Protein AF-A0A8F4FUB7-F1 (afdb_monomer_lite)

Sequence (531 aa):
MSPPYDESSAGKDRWSDEPEPALPDTPMWLSHHWPHTYDRCAVVGGLHVCRRCLVLYPLALVSGIAIGIGSWWPHRIDAWVLWLFPLPGVIEFVLDNLGRIAYSPVRQMVLSGAGAIAAGLGYVRYLDHTTDHLVWSVVAAYTAACLVGALYGGAPAEGAHVKPLKRQLEPFLPGPGNPKVTDGELAVFIVCVLVTTIGLAGDISRHLQNPGSLNNDFISGWHLVLYGGVLSVGLFIGFGAVRRGPGYVGSVSTGTIGFGLLSFGGVCDATWHHVFGTEAAVEALVSPPHLVVFTGLAFLLTAPVVVLWKREARRLGVVASIAAMVSVVSTVLVTSLFTGYLSPLSGGLSLQAGYIEPLVGESVQDYDTVRGLGIAVWTAAVLATAVVVLLVRFRLVPGVLLAGFVLLGLPPLFVSGSGGIGDTSSIDVFNPLTVGFVAAGLAAEVCMALLGRPTLGRIGASLTGAAVGAAMWAATFATLGHDDRLQWGEALWGGAITISALVGAAIAALIALPVSTGSAITSGTPGPHPA

Foldseek 3Di:
DDDDDDPPPPDDDDDPVPPDPPQPFAQCVAAVDDPVVLVQFDQDPSHTHGLLCVQQPVLLQVLLVVCLVDPPDDCVCLLVLLQPLLVQLLVVLLCVLLVNDDDDSVSNNVSSNSVNNNSSSLVNVCVVPVVPPSSVVSVVVSVVSNVVSNVNSPPDDPPPPPPPPCVSCVQQAADPPFDAQDLVLLLQLLVLLVLLLQLVLFVLLCLLPPVPPPPPPCCHDSNVSNVSSLVSLVVSQVVCCVVPNNSSNNLLVLLNQLSVLLVVLSVVQVVCCVPPNDDGDLCCLPPPSSVSNLSSSLSNLLSLVVSVVPDAQEADDQSSLLSLLRSLLSNLLSVCSSVVQLAPNDDDDDPDPPDDDDDWDPDRVRVVLVSVLSNLQVNLLSLLLSLLLDQLRYQHDQPSLLVSLLVSLCSVQSSVVNDDPPDVPGSPCLQLQSQLSNQLSVLSRVLCVPQRVVGHALQSSLQNSLSSSLSSLVSSQVSCVVVVNRPDDPCRSVVSSRSSSNSRSVSSNVSNPDDPDCVNVVPPDDDDDDD

pLDDT: mean 78.31, std 17.36, range [33.97, 97.69]

Secondary structure (DSSP, 8-state):
-PPPP-TTSSS--S-------------HHHH-S-GGGGGGEEEETTEEEEHHHHHHHHHHHHHHHHHHT-TTS-GGGHHHHHHHTTHHHHHHHHHHHTTSS---HHHHHHHHHHHHHHHHHHHHHHHH-TT-HHHHHHHHHHHHHHHHHHHHH----TT-----HHHHHGGGS--TTSPPPPHHHHHHHHHHHHHHHHHHHHHHHHHHH-GGG-TT-TTSTHHHHHHHHHHHHHHHHHHHHHHH-TTHHHHTHHHHHHHHHHHHHHHHHHHHHHHH----THHHHH-HHHHHHHHHHHHHHHHHHHHHHTS-S-B--HHHHHHHHHHHHHHHHHHHHHTGGGSTT-------TT---SSS-SSHHHHHHHHHHHHHHHHHHHHHHHHHHHHHH-BPPTTHHHHHHHHHTSHHHHHTSTT-TT-TT---TT-HHHHHHHHHHHHHHHHHHHH-SSS--HHHHHHHHHHHHHHHHHHHHHHHHHTT---S-HHHHHHHHHHHHHHHHHHHHHHTS----TTTTTTS--PPPP-

Radius of gyration: 30.93 Å; chains: 1; bounding box: 90×65×102 Å

Structure (mmCIF, N/CA/C/O backbone):
data_AF-A0A8F4FUB7-F1
#
_entry.id   AF-A0A8F4FUB7-F1
#
loop_
_atom_site.group_PDB
_atom_site.id
_atom_site.type_symbol
_atom_site.label_atom_id
_atom_site.label_alt_id
_atom_site.label_comp_id
_atom_site.label_asym_id
_atom_site.label_entity_id
_atom_site.label_seq_id
_atom_site.pdbx_PDB_ins_code
_atom_site.Cartn_x
_atom_site.Cartn_y
_atom_site.Cartn_z
_atom_site.occupancy
_atom_site.B_iso_or_equiv
_atom_site.auth_seq_id
_atom_site.auth_comp_id
_atom_site.auth_asym_id
_atom_site.auth_atom_id
_atom_site.pdbx_PDB_model_num
ATOM 1 N N . MET A 1 1 ? -56.655 22.430 73.441 1.00 41.44 1 MET A N 1
ATOM 2 C CA . MET A 1 1 ? -55.237 22.069 73.635 1.00 41.44 1 MET A CA 1
ATOM 3 C C . MET A 1 1 ? -54.772 21.386 72.366 1.00 41.44 1 MET A C 1
ATOM 5 O O . MET A 1 1 ? -55.084 20.224 72.158 1.00 41.44 1 MET A O 1
ATOM 9 N N . SER A 1 2 ? -54.133 22.154 71.492 1.00 36.72 2 SER A N 1
ATOM 10 C CA . SER A 1 2 ? -53.437 21.650 70.307 1.00 36.72 2 SER A CA 1
ATOM 11 C C . SER A 1 2 ? -51.971 21.436 70.697 1.00 36.72 2 SER A C 1
ATOM 13 O O . SER A 1 2 ? -51.440 22.301 71.400 1.00 36.72 2 SER A O 1
ATOM 15 N N . PRO A 1 3 ? -51.304 20.341 70.299 1.00 44.38 3 PRO A N 1
ATOM 16 C CA . PRO A 1 3 ? -49.857 20.254 70.425 1.00 44.38 3 PRO A CA 1
ATOM 17 C C . PRO A 1 3 ? -49.175 21.118 69.345 1.00 44.38 3 PRO A C 1
ATOM 19 O O . PRO A 1 3 ? -49.793 21.393 68.311 1.00 44.38 3 PRO A O 1
ATOM 22 N N . PRO A 1 4 ? -47.937 21.587 69.584 1.00 40.41 4 PRO A N 1
ATOM 23 C CA . PRO A 1 4 ? -47.270 22.544 68.716 1.00 40.41 4 PRO A CA 1
ATOM 24 C C . PRO A 1 4 ? -46.752 21.889 67.432 1.00 40.41 4 PRO A C 1
ATOM 26 O O . PRO A 1 4 ? -46.344 20.730 67.420 1.00 40.41 4 PRO A O 1
ATOM 29 N N . TYR A 1 5 ? -46.780 22.677 66.360 1.00 37.97 5 TYR A N 1
ATOM 30 C CA . TYR A 1 5 ? -46.153 22.404 65.072 1.00 37.97 5 TYR A CA 1
ATOM 31 C C . TYR A 1 5 ? -44.626 22.416 65.264 1.00 37.97 5 TYR A C 1
ATOM 33 O O . TYR A 1 5 ? -44.077 23.428 65.696 1.00 37.97 5 TYR A O 1
ATOM 41 N N . ASP A 1 6 ? -43.955 21.298 64.994 1.00 35.81 6 ASP A N 1
ATOM 42 C CA . ASP A 1 6 ? -42.493 21.205 65.000 1.00 35.81 6 ASP A CA 1
ATOM 43 C C . ASP A 1 6 ? -41.961 21.555 63.598 1.00 35.81 6 ASP A C 1
ATOM 45 O O . ASP A 1 6 ? -42.126 20.797 62.640 1.00 35.81 6 ASP A O 1
ATOM 49 N N . GLU A 1 7 ? -41.354 22.736 63.474 1.00 40.03 7 GLU A N 1
ATOM 50 C CA . GLU A 1 7 ? -40.728 23.271 62.255 1.00 40.03 7 GLU A CA 1
ATOM 51 C C . GLU A 1 7 ? -39.337 22.668 61.950 1.00 40.03 7 GLU A C 1
ATOM 53 O O . GLU A 1 7 ? -38.575 23.236 61.171 1.00 40.03 7 GLU A O 1
ATOM 58 N N . SER A 1 8 ? -38.967 21.509 62.506 1.00 35.78 8 SER A N 1
ATOM 59 C CA . SER A 1 8 ? -37.625 20.931 62.302 1.00 35.78 8 SER A CA 1
ATOM 60 C C . SER A 1 8 ? -37.486 19.874 61.190 1.00 35.78 8 SER A C 1
ATOM 62 O O . SER A 1 8 ? -36.391 19.347 60.997 1.00 35.78 8 SER A O 1
ATOM 64 N N . SER A 1 9 ? -38.528 19.584 60.397 1.00 36.38 9 SER A N 1
ATOM 65 C CA . SER A 1 9 ? -38.451 18.579 59.308 1.00 36.38 9 SER A CA 1
ATOM 66 C C . SER A 1 9 ? -38.405 19.145 57.879 1.00 36.38 9 SER A C 1
ATOM 68 O O . SER A 1 9 ? -38.322 18.389 56.910 1.00 36.38 9 SER A O 1
ATOM 70 N N . ALA A 1 10 ? -38.383 20.469 57.711 1.00 43.06 10 ALA A N 1
ATOM 71 C CA . ALA A 1 10 ? -38.242 21.099 56.401 1.00 43.06 10 ALA A CA 1
ATOM 72 C C . ALA A 1 10 ? -36.765 21.368 56.072 1.00 43.06 10 ALA A C 1
ATOM 74 O O . ALA A 1 10 ? -36.248 22.455 56.313 1.00 43.06 10 ALA A O 1
ATOM 75 N N . GLY A 1 11 ? -36.086 20.384 55.481 1.00 40.53 11 GLY A N 1
ATOM 76 C CA . GLY A 1 11 ? -34.820 20.629 54.785 1.00 40.53 11 GLY A CA 1
ATOM 77 C C . GLY A 1 11 ? -33.700 19.670 55.146 1.00 40.53 11 GLY A C 1
ATOM 78 O O . GLY A 1 11 ? -32.769 20.047 55.846 1.00 40.53 11 GLY A O 1
ATOM 79 N N . LYS A 1 12 ? -33.774 18.449 54.619 1.00 38.12 12 LYS A N 1
ATOM 80 C CA . LYS A 1 12 ? -32.643 17.545 54.356 1.00 38.12 12 LYS A CA 1
ATOM 81 C C . LYS A 1 12 ? -33.232 16.322 53.666 1.00 38.12 12 LYS A C 1
ATOM 83 O O . LYS A 1 12 ? -33.639 15.418 54.361 1.00 38.12 12 LYS A O 1
ATOM 88 N N . ASP A 1 13 ? -33.401 16.389 52.345 1.00 38.53 13 ASP A N 1
ATOM 89 C CA . ASP A 1 13 ? -33.600 15.223 51.455 1.00 38.53 13 ASP A CA 1
ATOM 90 C C . ASP A 1 13 ? -33.615 15.675 49.983 1.00 38.53 13 ASP A C 1
ATOM 92 O O . ASP A 1 13 ? -34.531 15.405 49.206 1.00 38.53 13 ASP A O 1
ATOM 96 N N . ARG A 1 14 ? -32.603 16.451 49.573 1.00 38.59 14 ARG A N 1
ATOM 97 C CA . ARG A 1 14 ? -32.417 16.769 48.148 1.00 38.59 14 ARG A CA 1
ATOM 98 C C . ARG A 1 14 ? -30.951 16.926 47.746 1.00 38.59 14 ARG A C 1
ATOM 100 O O . ARG A 1 14 ? -30.620 17.827 46.993 1.00 38.59 14 ARG A O 1
ATOM 107 N N . TRP A 1 15 ? -30.099 16.053 48.273 1.00 40.94 15 TRP A N 1
ATOM 108 C CA . TRP A 1 15 ? -28.757 15.776 47.755 1.00 40.94 15 TRP A CA 1
ATOM 109 C C . TRP A 1 15 ? -28.466 14.306 48.045 1.00 40.94 15 TRP A C 1
ATOM 111 O O . TRP A 1 15 ? -27.818 13.959 49.026 1.00 40.94 15 TRP A O 1
ATOM 121 N N . SER A 1 16 ? -29.046 13.420 47.237 1.00 39.41 16 SER A N 1
ATOM 122 C CA . SER A 1 16 ? -28.481 12.088 47.080 1.00 39.41 16 SER A CA 1
ATOM 123 C C . SER A 1 16 ? -27.130 12.275 46.391 1.00 39.41 16 SER A C 1
ATOM 125 O O . SER A 1 16 ? -27.096 12.556 45.195 1.00 39.41 16 SER A O 1
ATOM 127 N N . ASP A 1 17 ? -26.038 12.128 47.142 1.00 44.66 17 ASP A N 1
ATOM 128 C CA . ASP A 1 17 ? -24.656 11.989 46.649 1.00 44.66 17 ASP A CA 1
ATOM 129 C C . ASP A 1 17 ? -24.451 10.671 45.866 1.00 44.66 17 ASP A C 1
ATOM 131 O O . ASP A 1 17 ? -23.375 10.071 45.875 1.00 44.66 17 ASP A O 1
ATOM 135 N N . GLU A 1 18 ? -25.486 10.181 45.182 1.00 42.94 18 GLU A N 1
ATOM 136 C CA . GLU A 1 18 ? -25.289 9.170 44.159 1.00 42.94 18 GLU A CA 1
ATOM 137 C C . GLU A 1 18 ? -24.732 9.895 42.932 1.00 42.94 18 GLU A C 1
ATOM 139 O O . GLU A 1 18 ? -25.394 10.803 42.418 1.00 42.94 18 GLU A O 1
ATOM 144 N N . PRO A 1 19 ? -23.515 9.559 42.462 1.00 43.56 19 PRO A N 1
ATOM 145 C CA . PRO A 1 19 ? -23.038 10.098 41.204 1.00 43.56 19 PRO A CA 1
ATOM 146 C C . PRO A 1 19 ? -24.080 9.753 40.144 1.00 43.56 19 PRO A C 1
ATOM 148 O O . PRO A 1 19 ? -24.401 8.574 39.967 1.00 43.56 19 PRO A O 1
ATOM 151 N N . GLU A 1 20 ? -24.614 10.778 39.466 1.00 46.66 20 GLU A N 1
ATOM 152 C CA . GLU A 1 20 ? -25.422 10.573 38.266 1.00 46.66 20 GLU A CA 1
ATOM 153 C C . GLU A 1 20 ? -24.717 9.504 37.422 1.00 46.66 20 GLU A C 1
ATOM 155 O O . GLU A 1 20 ? -23.500 9.614 37.210 1.00 46.66 20 GLU A O 1
ATOM 160 N N . PRO A 1 21 ? -25.425 8.439 37.003 1.00 43.12 21 PRO A N 1
ATOM 161 C CA . PRO A 1 21 ? -24.804 7.365 36.250 1.00 43.12 21 PRO A CA 1
ATOM 162 C C . PRO A 1 21 ? -24.077 7.997 35.073 1.00 43.12 21 PRO A C 1
ATOM 164 O O . PRO A 1 21 ? -24.699 8.710 34.285 1.00 43.12 21 PRO A O 1
ATOM 167 N N . ALA A 1 22 ? -22.757 7.791 35.014 1.00 46.06 22 ALA A N 1
ATOM 168 C CA . ALA A 1 22 ? -21.899 8.408 34.016 1.00 46.06 22 ALA A CA 1
ATOM 169 C C . ALA A 1 22 ? -22.529 8.189 32.639 1.00 46.06 22 ALA A C 1
ATOM 171 O O . ALA A 1 22 ? -22.586 7.055 32.153 1.00 46.06 22 ALA A O 1
ATOM 172 N N . LEU A 1 23 ? -23.064 9.267 32.056 1.00 52.03 23 LEU A N 1
ATOM 173 C CA . LEU A 1 23 ? -23.648 9.217 30.726 1.00 52.03 23 LEU A CA 1
ATOM 174 C C . LEU A 1 23 ? -22.566 8.645 29.806 1.00 52.03 23 LEU A C 1
ATOM 176 O O . LEU A 1 23 ? -21.440 9.146 29.841 1.00 52.03 23 LEU A O 1
ATOM 180 N N . PRO A 1 24 ? -22.847 7.578 29.039 1.00 48.53 24 PRO A N 1
ATOM 181 C CA . PRO A 1 24 ? -21.857 7.020 28.135 1.00 48.53 24 PRO A CA 1
ATOM 182 C C . PRO A 1 24 ? -21.376 8.134 27.200 1.00 48.53 24 PRO A C 1
ATOM 184 O O . PRO A 1 24 ? -22.162 8.666 26.414 1.00 48.53 24 PRO A O 1
ATOM 187 N N . ASP A 1 25 ? -20.098 8.510 27.337 1.00 56.56 25 ASP A N 1
ATOM 188 C CA . ASP A 1 25 ? -19.459 9.571 26.558 1.00 56.56 25 ASP A CA 1
ATOM 189 C C . ASP A 1 25 ? -19.661 9.252 25.074 1.00 56.56 25 ASP A C 1
ATOM 191 O O . ASP A 1 25 ? -19.036 8.343 24.515 1.00 56.56 25 ASP A O 1
ATOM 195 N N . THR A 1 26 ? -20.571 9.979 24.423 1.00 54.91 26 THR A N 1
ATOM 196 C CA . THR A 1 26 ? -20.719 9.853 22.978 1.00 54.91 26 THR A CA 1
ATOM 197 C C . THR A 1 26 ? -19.438 10.407 22.360 1.00 54.91 26 THR A C 1
ATOM 199 O O . THR A 1 26 ? -19.024 11.513 22.719 1.00 54.91 26 THR A O 1
ATOM 202 N N . PRO A 1 27 ? -18.785 9.672 21.443 1.00 58.38 27 PRO A N 1
ATOM 203 C CA . PRO A 1 27 ? -17.577 10.149 20.794 1.00 58.38 27 PRO A CA 1
ATOM 204 C C . PRO A 1 27 ? -17.771 11.567 20.233 1.00 58.38 27 PRO A C 1
ATOM 206 O O . PRO A 1 27 ? -18.725 11.811 19.493 1.00 58.38 27 PRO A O 1
ATOM 209 N N . MET A 1 28 ? -16.848 12.484 20.549 1.00 53.69 28 MET A N 1
ATOM 210 C CA . MET A 1 28 ? -16.932 13.914 20.193 1.00 53.69 28 MET A CA 1
ATOM 211 C C . MET A 1 28 ? -17.203 14.184 18.706 1.00 53.69 28 MET A C 1
ATOM 213 O O . MET A 1 28 ? -17.715 15.240 18.368 1.00 53.69 28 MET A O 1
ATOM 217 N N . TRP A 1 29 ? -16.896 13.252 17.804 1.00 46.25 29 TRP A N 1
ATOM 218 C CA . TRP A 1 29 ? -17.157 13.419 16.373 1.00 46.25 29 TRP A CA 1
ATOM 219 C C . TRP A 1 29 ? -18.655 13.374 16.001 1.00 46.25 29 TRP A C 1
ATOM 221 O O . TRP A 1 29 ? -19.028 13.938 14.978 1.00 46.25 29 TRP A O 1
ATOM 231 N N . LEU A 1 30 ? -19.519 12.753 16.819 1.00 57.28 30 LEU A N 1
ATOM 232 C CA . LEU A 1 30 ? -20.970 12.673 16.569 1.00 57.28 30 LEU A CA 1
ATOM 233 C C . LEU A 1 30 ? -21.738 13.864 17.152 1.00 57.28 30 LEU A C 1
ATOM 235 O O . LEU A 1 30 ? -22.662 14.384 16.519 1.00 57.28 30 LEU A O 1
ATOM 239 N N . SER A 1 31 ? -21.356 14.311 18.350 1.00 60.84 31 SER A N 1
ATOM 240 C CA . SER A 1 31 ? -22.018 15.432 19.016 1.00 60.84 31 SER A CA 1
ATOM 241 C C . SER A 1 31 ? -21.338 16.768 18.736 1.00 60.84 31 SER A C 1
ATOM 243 O O . SER A 1 31 ? -22.039 17.768 18.712 1.00 60.84 31 SER A O 1
ATOM 245 N N . HIS A 1 32 ? -20.002 16.808 18.618 1.00 71.69 32 HIS A N 1
ATOM 246 C CA . HIS A 1 32 ? -19.109 17.981 18.775 1.00 71.69 32 HIS A CA 1
ATOM 247 C C . HIS A 1 32 ? -19.402 18.889 19.987 1.00 71.69 32 HIS A C 1
ATOM 249 O O . HIS A 1 32 ? -18.767 19.925 20.177 1.00 71.69 32 HIS A O 1
ATOM 255 N N . HIS A 1 33 ? -20.352 18.479 20.819 1.00 75.31 33 HIS A N 1
ATOM 256 C CA . HIS A 1 33 ? -20.834 19.113 22.024 1.00 75.31 33 HIS A CA 1
ATOM 257 C C . HIS A 1 33 ? -20.334 18.300 23.210 1.00 75.31 33 HIS A C 1
ATOM 259 O O . HIS A 1 33 ? -20.310 17.067 23.166 1.00 75.31 33 HIS A O 1
ATOM 265 N N . TRP A 1 34 ? -19.960 18.998 24.274 1.00 76.00 34 TRP A N 1
ATOM 266 C CA . TRP A 1 34 ? -19.619 18.384 25.550 1.00 76.00 34 TRP A CA 1
ATOM 267 C C . TRP A 1 34 ? -20.891 17.927 26.282 1.00 76.00 34 TRP A C 1
ATOM 269 O O . TRP A 1 34 ? -21.963 18.468 25.992 1.00 76.00 34 TRP A O 1
ATOM 279 N N . PRO A 1 35 ? -20.796 17.005 27.262 1.00 77.50 35 PRO A N 1
ATOM 280 C CA . PRO A 1 35 ? -21.960 16.487 27.990 1.00 77.50 35 PRO A CA 1
ATOM 281 C C . PRO A 1 35 ? -22.897 17.563 28.558 1.00 77.50 35 PRO A C 1
ATOM 283 O O . PRO A 1 35 ? -24.113 17.458 28.436 1.00 77.50 35 PRO A O 1
ATOM 286 N N . HIS A 1 36 ? -22.343 18.666 29.072 1.00 76.69 36 HIS A N 1
ATOM 287 C CA . HIS A 1 36 ? -23.117 19.801 29.599 1.00 76.69 36 HIS A CA 1
ATOM 288 C C . HIS A 1 36 ? -23.864 20.621 28.524 1.00 76.69 36 HIS A C 1
ATOM 290 O O . HIS A 1 36 ? -24.592 21.547 28.859 1.00 76.69 36 HIS A O 1
ATOM 296 N N . THR A 1 37 ? -23.686 20.293 27.241 1.00 78.69 37 THR A N 1
ATOM 297 C CA . THR A 1 37 ? -24.356 20.913 26.081 1.00 78.69 37 THR A CA 1
ATOM 298 C C . THR A 1 37 ? -25.138 19.896 25.238 1.00 78.69 37 THR A C 1
ATOM 300 O O . THR A 1 37 ? -25.441 20.130 24.066 1.00 78.69 37 THR A O 1
ATOM 303 N N . TYR A 1 38 ? -25.457 18.722 25.794 1.00 84.69 38 TYR A N 1
ATOM 304 C CA . TYR A 1 38 ? -26.228 17.689 25.090 1.00 84.69 38 TYR A CA 1
ATOM 305 C C . TYR A 1 38 ? -27.699 18.052 24.854 1.00 84.69 38 TYR A C 1
ATOM 307 O O . TYR A 1 38 ? -28.357 17.411 24.035 1.00 84.69 38 TYR A O 1
ATOM 315 N N . ASP A 1 39 ? -28.200 19.132 25.452 1.00 85.06 39 ASP A N 1
ATOM 316 C CA . ASP A 1 39 ? -29.470 19.765 25.084 1.00 85.06 39 ASP A CA 1
ATOM 317 C C . ASP A 1 39 ? -29.504 20.208 23.603 1.00 85.06 39 ASP A C 1
ATOM 319 O O . ASP A 1 39 ? -30.579 20.303 22.994 1.00 85.06 39 ASP A O 1
ATOM 323 N N . ARG A 1 40 ? -28.324 20.390 22.990 1.00 85.00 40 ARG A N 1
ATOM 324 C CA . ARG A 1 40 ? -28.097 20.679 21.560 1.00 85.00 40 ARG A CA 1
ATOM 325 C C . ARG A 1 40 ? -28.110 19.439 20.658 1.00 85.00 40 ARG A C 1
ATOM 327 O O . ARG A 1 40 ? -28.080 19.547 19.430 1.00 85.00 40 ARG A O 1
ATOM 334 N N . CYS A 1 41 ? -28.207 18.252 21.253 1.00 89.50 41 CYS A N 1
ATOM 335 C CA . CYS A 1 41 ? -28.165 16.970 20.559 1.00 89.50 41 CYS A CA 1
ATOM 336 C C . CYS A 1 41 ? -29.538 16.274 20.526 1.00 89.50 41 CYS A C 1
ATOM 338 O O . CYS A 1 41 ? -30.393 16.442 21.399 1.00 89.50 41 CYS A O 1
ATOM 340 N N . ALA A 1 42 ? -29.770 15.476 19.488 1.00 88.31 42 ALA A N 1
ATOM 341 C CA . ALA A 1 42 ? -30.808 14.452 19.452 1.00 88.31 42 ALA A CA 1
ATOM 342 C C . ALA A 1 42 ? -30.180 13.096 19.793 1.00 88.31 42 ALA A C 1
ATOM 344 O O . ALA A 1 42 ? -29.008 12.869 19.499 1.00 88.31 42 ALA A O 1
ATOM 345 N N . VAL A 1 43 ? -30.953 12.198 20.401 1.00 86.56 43 VAL A N 1
ATOM 346 C CA . VAL A 1 43 ? -30.498 10.833 20.684 1.00 86.56 43 VAL A CA 1
ATOM 347 C C . VAL A 1 43 ? -30.973 9.923 19.558 1.00 86.56 43 VAL A C 1
ATOM 349 O O . VAL A 1 43 ? -32.174 9.756 19.361 1.00 86.56 43 VAL A O 1
ATOM 352 N N . VAL A 1 44 ? -30.035 9.339 18.813 1.00 80.00 44 VAL A N 1
ATOM 353 C CA . VAL A 1 44 ? -30.310 8.420 17.701 1.00 80.00 44 VAL A CA 1
ATOM 354 C C . 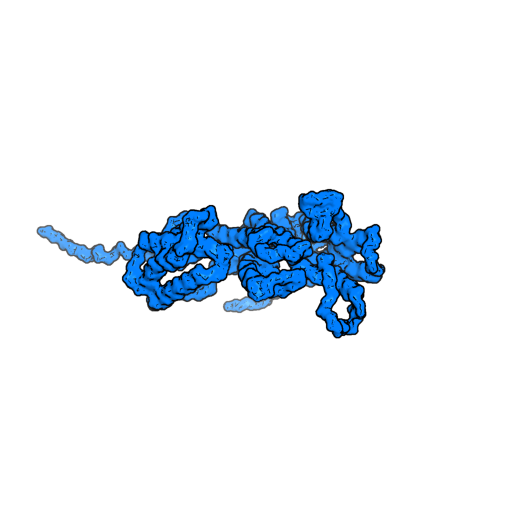VAL A 1 44 ? -29.597 7.106 17.988 1.00 80.00 44 VAL A C 1
ATOM 356 O O . VAL A 1 44 ? -28.374 7.069 18.069 1.00 80.00 44 VAL A O 1
ATOM 359 N N . GLY A 1 45 ? -30.355 6.026 18.203 1.00 78.88 45 GLY A N 1
ATOM 360 C CA . GLY A 1 45 ? -29.776 4.714 18.522 1.00 78.88 45 GLY A CA 1
ATOM 361 C C . GLY A 1 45 ? -28.916 4.703 19.795 1.00 78.88 45 GLY A C 1
ATOM 362 O O . GLY A 1 45 ? -27.946 3.958 19.864 1.00 78.88 45 GLY A O 1
ATOM 363 N N . GLY A 1 46 ? -29.237 5.557 20.775 1.00 77.88 46 GLY A N 1
ATOM 364 C CA . GLY A 1 46 ? -28.473 5.709 22.021 1.00 77.88 46 GLY A CA 1
ATOM 365 C C . GLY A 1 46 ? -27.260 6.644 21.935 1.00 77.88 46 GLY A C 1
ATOM 366 O O . GLY A 1 46 ? -26.571 6.811 22.934 1.00 77.88 46 GLY A O 1
ATOM 367 N N . LEU A 1 47 ? -27.002 7.270 20.781 1.00 76.62 47 LEU A N 1
ATOM 368 C CA . LEU A 1 47 ? -25.883 8.195 20.575 1.00 76.62 47 LEU A CA 1
ATOM 369 C C . LEU A 1 47 ? -26.373 9.644 20.471 1.00 76.62 47 LEU A C 1
ATOM 371 O O . LEU A 1 47 ? -27.380 9.915 19.815 1.00 76.62 47 LEU A O 1
ATOM 375 N N . HIS A 1 48 ? -25.640 10.582 21.075 1.00 80.31 48 HIS A N 1
ATOM 376 C CA . HIS A 1 48 ? -25.904 12.016 20.947 1.00 80.31 48 HIS A CA 1
ATOM 377 C C . HIS A 1 48 ? -25.378 12.563 19.609 1.00 80.31 48 HIS A C 1
ATOM 379 O O . HIS A 1 48 ? -24.173 12.634 19.378 1.00 80.31 48 HIS A O 1
ATOM 385 N N . VAL A 1 49 ? -26.284 12.993 18.732 1.00 85.06 49 VAL A N 1
ATOM 386 C CA . VAL A 1 49 ? -25.966 13.599 17.430 1.00 85.06 49 VAL A CA 1
ATOM 387 C C . VAL A 1 49 ? -26.388 15.062 17.436 1.00 85.06 49 VAL A C 1
ATOM 389 O O . VAL A 1 49 ? -27.511 15.377 17.834 1.00 85.06 49 VAL A O 1
ATOM 392 N N . CYS A 1 50 ? -25.526 15.972 16.976 1.00 88.81 50 CYS A N 1
ATOM 393 C CA . CYS A 1 50 ? -25.887 17.390 16.891 1.00 88.81 50 CYS A CA 1
ATOM 394 C C . CYS A 1 50 ? -27.149 17.590 16.030 1.00 88.81 50 CYS A C 1
ATOM 396 O O . CYS A 1 50 ? -27.201 17.143 14.881 1.00 88.81 50 CYS A O 1
ATOM 398 N N . ARG A 1 51 ? -28.157 18.305 16.557 1.00 89.75 51 ARG A N 1
ATOM 399 C CA . ARG A 1 51 ? -29.431 18.555 15.849 1.00 89.75 51 ARG A CA 1
ATOM 400 C C . ARG A 1 51 ? -29.232 19.309 14.536 1.00 89.75 51 ARG A C 1
ATOM 402 O O . ARG A 1 51 ? -29.919 19.023 13.560 1.00 89.75 51 ARG A O 1
ATOM 409 N N . ARG A 1 52 ? -28.260 20.227 14.486 1.00 89.38 52 ARG A N 1
ATOM 410 C CA . ARG A 1 52 ? -27.878 20.947 13.263 1.00 89.38 52 ARG A CA 1
ATOM 411 C C . ARG A 1 52 ? -27.290 19.997 12.221 1.00 89.38 52 ARG A C 1
ATOM 413 O O . ARG A 1 52 ? -27.751 20.008 11.087 1.00 89.38 52 ARG A O 1
ATOM 420 N N . CYS A 1 53 ? -26.338 19.143 12.596 1.00 88.38 53 CYS A N 1
ATOM 421 C CA . CYS A 1 53 ? -25.720 18.177 11.678 1.00 88.38 53 CYS A CA 1
ATOM 422 C C . CYS A 1 53 ? -26.716 17.125 11.176 1.00 88.38 53 CYS A C 1
ATOM 424 O O . CYS A 1 53 ? -26.689 16.777 9.997 1.00 88.38 53 CYS A O 1
ATOM 426 N N . LEU A 1 54 ? -27.613 16.666 12.056 1.00 89.94 54 LEU A N 1
ATOM 427 C CA . LEU A 1 54 ? -28.653 15.690 11.728 1.00 89.94 54 LEU A CA 1
ATOM 428 C C . LEU A 1 54 ? -29.593 16.192 10.622 1.00 89.94 54 LEU A C 1
ATOM 430 O O . LEU A 1 54 ? -30.081 15.396 9.829 1.00 89.94 54 LEU A O 1
ATOM 434 N N . VAL A 1 55 ? -29.833 17.504 10.559 1.00 91.75 55 VAL A N 1
ATOM 435 C CA . VAL A 1 55 ? -30.645 18.134 9.509 1.00 91.75 55 VAL A CA 1
ATOM 436 C C . VAL A 1 55 ? -29.789 18.521 8.304 1.00 91.75 55 VAL A C 1
ATOM 438 O O . VAL A 1 55 ? -30.162 18.233 7.170 1.00 91.75 55 VAL A O 1
ATOM 441 N N . LEU A 1 56 ? -28.637 19.152 8.545 1.00 91.69 56 LEU A N 1
ATOM 442 C CA . LEU A 1 56 ? -27.801 19.752 7.510 1.00 91.69 56 LEU A CA 1
ATOM 443 C C . LEU A 1 56 ? -27.291 18.717 6.504 1.00 91.69 56 LEU A C 1
ATOM 445 O O . LEU A 1 56 ? -27.498 18.893 5.309 1.00 91.69 56 LEU A O 1
ATOM 449 N N . TYR A 1 57 ? -26.643 17.641 6.960 1.00 89.75 57 TYR A N 1
ATOM 450 C CA . TYR A 1 57 ? -25.960 16.721 6.044 1.00 89.75 57 TYR A CA 1
ATOM 451 C C . TYR A 1 57 ? -26.917 15.894 5.174 1.00 89.75 57 TYR A C 1
ATOM 453 O O . TYR A 1 57 ? -26.717 15.876 3.957 1.00 89.75 57 TYR A O 1
ATOM 461 N N . PRO A 1 58 ? -27.973 15.250 5.716 1.00 91.69 58 PRO A N 1
ATOM 462 C CA . PRO A 1 58 ? -28.890 14.478 4.881 1.00 91.69 58 PRO A CA 1
ATOM 463 C C . PRO A 1 58 ? -29.637 15.360 3.878 1.00 91.69 58 PRO A C 1
ATOM 465 O O . PRO A 1 58 ? -29.746 14.996 2.709 1.00 91.69 58 PRO A O 1
ATOM 468 N N . LEU A 1 59 ? -30.107 16.542 4.300 1.00 94.19 59 LEU A N 1
ATOM 469 C CA . LEU A 1 59 ? -30.805 17.458 3.396 1.00 94.19 59 LEU A CA 1
ATOM 470 C C . LEU A 1 59 ? -29.870 18.075 2.357 1.00 94.19 59 LEU A C 1
ATOM 472 O O . LEU A 1 59 ? -30.301 18.261 1.222 1.00 94.19 59 LEU A O 1
ATOM 476 N N . ALA A 1 60 ? -28.612 18.361 2.698 1.00 95.00 60 ALA A N 1
ATOM 477 C CA . ALA A 1 60 ? -27.638 18.854 1.730 1.00 95.00 60 ALA A CA 1
ATOM 478 C C . ALA A 1 60 ? -27.332 17.802 0.664 1.00 95.00 60 ALA A C 1
ATOM 480 O O . ALA A 1 60 ? -27.297 18.132 -0.518 1.00 95.00 60 ALA A O 1
ATOM 481 N N . LEU A 1 61 ? -27.203 16.530 1.055 1.00 92.06 61 LEU A N 1
ATOM 482 C CA . LEU A 1 61 ? -27.022 15.432 0.109 1.00 92.06 61 LEU A CA 1
ATOM 483 C C . LEU A 1 61 ? -28.238 15.277 -0.816 1.00 92.06 61 LEU A C 1
ATOM 485 O O . LEU A 1 61 ? -28.078 15.238 -2.032 1.00 92.06 61 LEU A O 1
ATOM 489 N N . VAL A 1 62 ? -29.454 15.238 -0.258 1.00 93.94 62 VAL A N 1
ATOM 490 C CA . VAL A 1 62 ? -30.694 15.132 -1.049 1.00 93.94 62 VAL A CA 1
ATOM 491 C C . VAL A 1 62 ? -30.853 16.325 -1.991 1.00 93.94 62 VAL A C 1
ATOM 493 O O . VAL A 1 62 ? -31.177 16.136 -3.161 1.00 93.94 62 VAL A O 1
ATOM 496 N N . SER A 1 63 ? -30.587 17.541 -1.510 1.00 94.62 63 SER A N 1
ATOM 497 C CA . SER A 1 63 ? -30.660 18.758 -2.325 1.00 94.62 63 SER A CA 1
ATOM 498 C C . SER A 1 63 ? -29.610 18.744 -3.433 1.00 94.62 63 SER A C 1
ATOM 500 O O . SER A 1 63 ? -29.938 19.043 -4.574 1.00 94.62 63 SER A O 1
ATOM 502 N N . GLY A 1 64 ? -28.373 18.342 -3.126 1.00 94.56 64 GLY A N 1
ATOM 503 C CA . GLY A 1 64 ? -27.300 18.220 -4.111 1.00 94.56 64 GLY A CA 1
ATOM 504 C C . GLY A 1 64 ? -27.629 17.204 -5.203 1.00 94.56 64 GLY A C 1
ATOM 505 O O . GLY A 1 64 ? -27.492 17.514 -6.380 1.00 94.56 64 GLY A O 1
ATOM 506 N N . ILE A 1 65 ? -28.163 16.032 -4.840 1.00 90.88 65 ILE A N 1
ATOM 507 C CA . ILE A 1 65 ? -28.633 15.041 -5.818 1.00 90.88 65 ILE A CA 1
ATOM 508 C C . ILE A 1 65 ? -29.766 15.627 -6.665 1.00 90.88 65 ILE A C 1
ATOM 510 O O . ILE A 1 65 ? -29.685 15.590 -7.886 1.00 90.88 65 ILE A O 1
ATOM 514 N N . ALA A 1 66 ? -30.804 16.193 -6.042 1.00 91.44 66 ALA A N 1
ATOM 515 C CA . ALA A 1 66 ? -31.973 16.712 -6.751 1.00 91.44 66 ALA A CA 1
ATOM 516 C C . ALA A 1 66 ? -31.625 17.842 -7.737 1.00 91.44 66 ALA A C 1
ATOM 518 O O . ALA A 1 66 ? -32.179 17.882 -8.837 1.00 91.44 66 ALA A O 1
ATOM 519 N N . ILE A 1 67 ? -30.713 18.737 -7.346 1.00 93.00 67 ILE A N 1
ATOM 520 C CA . ILE A 1 67 ? -30.196 19.820 -8.191 1.00 93.00 67 ILE A CA 1
ATOM 521 C C . ILE A 1 67 ? -29.303 19.246 -9.298 1.00 93.00 67 ILE A C 1
ATOM 523 O O . ILE A 1 67 ? -29.485 19.591 -10.460 1.00 93.00 67 ILE A O 1
ATOM 527 N N . GLY A 1 68 ? -28.385 18.335 -8.963 1.00 88.50 68 GLY A N 1
ATOM 528 C CA . GLY A 1 68 ? -27.411 17.780 -9.907 1.00 88.50 68 GLY A CA 1
ATOM 529 C C . GLY A 1 68 ? -28.016 16.897 -11.005 1.00 88.50 68 GLY A C 1
ATOM 530 O O . GLY A 1 68 ? -27.491 16.855 -12.112 1.00 88.50 68 GLY A O 1
ATOM 531 N N . ILE A 1 69 ? -29.137 16.214 -10.744 1.00 86.50 69 ILE A N 1
ATOM 532 C CA . ILE A 1 69 ? -29.792 15.340 -11.739 1.00 86.50 69 ILE A CA 1
ATOM 533 C C . ILE A 1 69 ? -30.747 16.076 -12.687 1.00 86.50 69 ILE A C 1
ATOM 535 O O . ILE A 1 69 ? -31.314 15.455 -13.586 1.00 86.50 69 ILE A O 1
ATOM 539 N N . GLY A 1 70 ? -31.008 17.366 -12.469 1.00 70.44 70 GLY A N 1
ATOM 540 C CA . GLY A 1 70 ? -32.182 18.011 -13.033 1.00 70.44 70 GLY A CA 1
ATOM 541 C C . GLY A 1 70 ? -31.919 19.351 -13.704 1.00 70.44 70 GLY A C 1
ATOM 542 O O . GLY A 1 70 ? -31.553 20.319 -13.052 1.00 70.44 70 GLY A O 1
ATOM 543 N N . SER A 1 71 ? -32.293 19.473 -14.981 1.00 75.19 71 SER A N 1
ATOM 544 C CA . SER A 1 71 ? -32.311 20.755 -15.711 1.00 75.19 71 SER A CA 1
ATOM 545 C C . SER A 1 71 ? -33.388 21.741 -15.222 1.00 75.19 71 SER A C 1
ATOM 547 O O . SER A 1 71 ? -33.641 22.761 -15.861 1.00 75.19 71 SER A O 1
ATOM 549 N N . TRP A 1 72 ? -34.086 21.411 -14.131 1.00 88.31 72 TRP A N 1
ATOM 550 C CA . TRP A 1 72 ? -35.153 22.216 -13.539 1.00 88.31 72 TRP A CA 1
ATOM 551 C C . TRP A 1 72 ? -34.609 23.327 -12.636 1.00 88.31 72 TRP A C 1
ATOM 553 O O . TRP A 1 72 ? -35.329 24.293 -12.373 1.00 88.31 72 TRP A O 1
ATOM 563 N N . TRP A 1 73 ? -33.363 23.211 -12.162 1.00 93.31 73 TRP A N 1
ATOM 564 C CA . TRP A 1 73 ? -32.770 24.203 -11.275 1.00 93.31 73 TRP A CA 1
ATOM 565 C C . TRP A 1 73 ? -32.299 25.441 -12.057 1.00 93.31 73 TRP A C 1
ATOM 567 O O . TRP A 1 73 ? -31.455 25.342 -12.950 1.00 93.31 73 TRP A O 1
ATOM 577 N N . PRO A 1 74 ? -32.816 26.644 -11.757 1.00 93.19 74 PRO A N 1
ATOM 578 C CA . PRO A 1 74 ? -32.472 27.833 -12.521 1.00 93.19 74 PRO A CA 1
ATOM 579 C C . PRO A 1 74 ? -31.171 28.465 -12.004 1.00 93.19 74 PRO A C 1
ATOM 581 O O . PRO A 1 74 ? -31.229 29.362 -11.172 1.00 93.19 74 PRO A O 1
ATOM 584 N N . HIS A 1 75 ? -30.012 28.107 -12.565 1.00 92.12 75 HIS A N 1
ATOM 585 C CA . HIS A 1 75 ? -28.680 28.573 -12.110 1.00 92.12 75 HIS A CA 1
ATOM 586 C C . HIS A 1 75 ? -28.495 30.094 -11.929 1.00 92.12 75 HIS A C 1
ATOM 588 O O . HIS A 1 75 ? -27.614 30.547 -11.201 1.00 92.12 75 HIS A O 1
ATOM 594 N N . ARG A 1 76 ? -29.362 30.919 -12.531 1.00 95.06 76 ARG A N 1
ATOM 595 C CA . ARG A 1 76 ? -29.430 32.369 -12.274 1.00 95.06 76 ARG A CA 1
ATOM 596 C C . ARG A 1 76 ? -29.690 32.737 -10.804 1.00 95.06 76 ARG A C 1
ATOM 598 O O . ARG A 1 76 ? -29.439 33.877 -10.426 1.00 95.06 76 ARG A O 1
ATOM 605 N N . ILE A 1 77 ? -30.227 31.819 -9.993 1.00 96.31 77 ILE A N 1
ATOM 606 C CA . ILE A 1 77 ? -30.501 32.063 -8.568 1.00 96.31 77 ILE A CA 1
ATOM 607 C C . ILE A 1 77 ? -29.384 31.577 -7.643 1.00 96.31 77 ILE A C 1
ATOM 609 O O . ILE A 1 77 ? -29.483 31.790 -6.437 1.00 96.31 77 ILE A O 1
ATOM 613 N N . ASP A 1 78 ? -28.323 30.964 -8.171 1.00 96.06 78 ASP A N 1
ATOM 614 C CA . ASP A 1 78 ? -27.327 30.268 -7.350 1.00 96.06 78 ASP A CA 1
ATOM 615 C C . ASP A 1 78 ? -26.657 31.193 -6.334 1.00 96.06 78 ASP A C 1
ATOM 617 O O . ASP A 1 78 ? -26.559 30.854 -5.156 1.00 96.06 78 ASP A O 1
ATOM 621 N N . ALA A 1 79 ? -26.281 32.403 -6.757 1.00 96.88 79 ALA A N 1
ATOM 622 C CA . ALA A 1 79 ? -25.698 33.403 -5.865 1.00 96.88 79 ALA A CA 1
ATOM 623 C C . ALA A 1 79 ? -26.652 33.801 -4.734 1.00 96.88 79 ALA A C 1
ATOM 625 O O . ALA A 1 79 ? -26.237 33.916 -3.582 1.00 96.88 79 ALA A O 1
ATOM 626 N N . TRP A 1 80 ? -27.939 33.956 -5.038 1.00 97.31 80 TRP A N 1
ATOM 627 C CA . TRP A 1 80 ? -28.944 34.303 -4.039 1.00 97.31 80 TRP A CA 1
ATOM 628 C C . TRP A 1 80 ? -29.153 33.178 -3.036 1.00 97.31 80 TRP A C 1
ATOM 630 O O . TRP A 1 80 ? -29.232 33.443 -1.842 1.00 97.31 80 TRP A O 1
ATOM 640 N N . VAL A 1 81 ? -29.210 31.930 -3.500 1.00 96.88 81 VAL A N 1
ATOM 641 C CA . VAL A 1 81 ? -29.379 30.769 -2.623 1.00 96.88 81 VAL A CA 1
ATOM 642 C C . VAL A 1 81 ? -28.149 30.591 -1.736 1.00 96.88 81 VAL A C 1
ATOM 644 O O . VAL A 1 81 ? -28.296 30.485 -0.521 1.00 96.88 81 VAL A O 1
ATOM 647 N N . LEU A 1 82 ? -26.9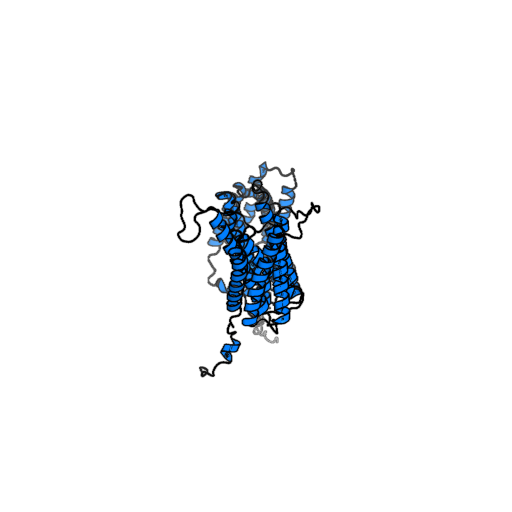41 30.635 -2.307 1.00 97.19 82 LEU A N 1
ATOM 648 C CA . LEU A 1 82 ? -25.699 30.439 -1.555 1.00 97.19 82 LEU A CA 1
ATOM 649 C C . LEU A 1 82 ? -25.465 31.517 -0.490 1.00 97.19 82 LEU A C 1
ATOM 651 O O . LEU A 1 82 ? -25.049 31.180 0.613 1.00 97.19 82 LEU A O 1
ATOM 655 N N . TRP A 1 83 ? -25.773 32.785 -0.771 1.00 97.56 83 TRP A N 1
ATOM 656 C CA . TRP A 1 83 ? -25.662 33.845 0.234 1.00 97.56 83 TRP A CA 1
ATOM 657 C C . TRP A 1 83 ? -26.867 33.868 1.190 1.00 97.56 83 TRP A C 1
ATOM 659 O O . TRP A 1 83 ? -26.712 33.854 2.403 1.00 97.56 83 TRP A O 1
ATOM 669 N N . LEU A 1 84 ? -28.108 33.885 0.709 1.00 97.06 84 LEU A N 1
ATOM 670 C CA . LEU A 1 84 ? -29.238 34.195 1.595 1.00 97.06 84 LEU A CA 1
ATOM 671 C C . LEU A 1 84 ? -29.690 33.024 2.470 1.00 97.06 84 LEU A C 1
ATOM 673 O O . LEU A 1 84 ? -30.197 33.259 3.564 1.00 97.06 84 LEU A O 1
ATOM 677 N N . PHE A 1 85 ? -29.535 31.777 2.027 1.00 96.62 85 PHE A N 1
ATOM 678 C CA . PHE A 1 85 ? -30.098 30.640 2.762 1.00 96.62 85 PHE A CA 1
ATOM 679 C C . PHE A 1 85 ? -29.301 30.252 4.021 1.00 96.62 85 PHE A C 1
ATOM 681 O O . PHE A 1 85 ? -29.937 29.942 5.031 1.00 96.62 85 PHE A O 1
ATOM 688 N N . PRO A 1 86 ? -27.951 30.280 4.041 1.00 96.81 86 PRO A N 1
ATOM 689 C CA . PRO A 1 86 ? -27.193 30.040 5.271 1.00 96.81 86 PRO A CA 1
ATOM 690 C C . PRO A 1 86 ? -27.269 31.213 6.252 1.00 96.81 86 PRO A C 1
ATOM 692 O O . PRO A 1 86 ? -27.119 31.008 7.458 1.00 96.81 86 PRO A O 1
ATOM 695 N N . LEU A 1 87 ? -27.491 32.436 5.752 1.00 96.19 87 LEU A N 1
ATOM 696 C CA . LEU A 1 87 ? -27.374 33.676 6.522 1.00 96.19 87 LEU A CA 1
ATOM 697 C C . LEU A 1 87 ? -28.185 33.668 7.834 1.00 96.19 87 LEU A C 1
ATOM 699 O O . LEU A 1 87 ? -27.596 33.966 8.874 1.00 96.19 87 LEU A O 1
ATOM 703 N N . PRO A 1 88 ? -29.474 33.275 7.867 1.00 95.88 88 PRO A N 1
ATOM 704 C CA . PRO A 1 88 ? -30.221 33.172 9.119 1.00 95.88 88 PRO A CA 1
ATOM 705 C C . PRO A 1 88 ? -29.594 32.210 10.136 1.00 95.88 88 PRO A C 1
ATOM 707 O O . PRO A 1 88 ? -29.556 32.519 11.325 1.00 95.88 88 PRO A O 1
ATOM 710 N N . GLY A 1 89 ? -29.077 31.061 9.685 1.00 93.94 89 GLY A N 1
ATOM 711 C CA . GLY A 1 89 ? -28.420 30.078 10.552 1.00 93.94 89 GLY A CA 1
ATOM 712 C C . GLY A 1 89 ? -27.074 30.564 11.094 1.00 93.94 89 GLY A C 1
ATOM 713 O O . GLY A 1 89 ? -26.726 30.264 12.237 1.00 93.94 89 GLY A O 1
ATOM 714 N N . VAL A 1 90 ? -26.343 31.355 10.303 1.00 95.44 90 VAL A N 1
ATOM 715 C CA . VAL A 1 90 ? -25.103 32.028 10.722 1.00 95.44 90 VAL A CA 1
ATOM 716 C C . VAL A 1 90 ? -25.401 33.120 11.748 1.00 95.44 90 VAL A C 1
ATOM 718 O O . VAL A 1 90 ? -24.765 33.149 12.797 1.00 95.44 90 VAL A O 1
ATOM 721 N N . ILE A 1 91 ? -26.399 33.976 11.499 1.00 95.38 91 ILE A N 1
ATOM 722 C CA . ILE A 1 91 ? -26.836 35.010 12.451 1.00 95.38 91 ILE A CA 1
ATOM 723 C C . ILE A 1 91 ? -27.257 34.367 13.773 1.00 95.38 91 ILE A C 1
ATOM 725 O O . ILE A 1 91 ? -26.834 34.810 14.836 1.00 95.38 91 ILE A O 1
ATOM 729 N N . GLU A 1 92 ? -28.057 33.302 13.713 1.00 94.12 92 GLU A N 1
ATOM 730 C CA . GLU A 1 92 ? -28.488 32.566 14.900 1.00 94.12 92 GLU A CA 1
ATOM 731 C C . GLU A 1 92 ? -27.301 31.979 15.662 1.00 94.12 92 GLU A C 1
ATOM 733 O O . GLU A 1 92 ? -27.207 32.181 16.868 1.00 94.12 92 GLU A O 1
ATOM 738 N N . PHE A 1 93 ? -26.354 31.346 14.965 1.00 91.31 93 PHE A N 1
ATOM 739 C CA . PHE A 1 93 ? -25.142 30.818 15.586 1.00 91.31 93 PHE A CA 1
ATOM 740 C C . PHE A 1 93 ? -24.331 31.907 16.294 1.00 91.31 93 PHE A C 1
ATOM 742 O O . PHE A 1 93 ? -23.910 31.721 17.433 1.00 91.31 93 PHE A O 1
ATOM 749 N N . VAL A 1 94 ? -24.114 33.045 15.633 1.00 93.12 94 VAL A N 1
ATOM 750 C CA . VAL A 1 94 ? -23.347 34.162 16.196 1.00 93.12 94 VAL A CA 1
ATOM 751 C C . VAL A 1 94 ? -24.061 34.745 17.415 1.00 93.12 94 VAL A C 1
ATOM 753 O O . VAL A 1 94 ? -23.437 34.927 18.455 1.00 93.12 94 VAL A O 1
ATOM 756 N N . LEU A 1 95 ? -25.367 35.002 17.328 1.00 92.69 95 LEU A N 1
ATOM 757 C CA . LEU A 1 95 ? -26.139 35.565 18.439 1.00 92.69 95 LEU A CA 1
ATOM 758 C C . LEU A 1 95 ? -26.245 34.611 19.635 1.00 92.69 95 LEU A C 1
ATOM 760 O O . LEU A 1 95 ? -26.217 35.076 20.773 1.00 92.69 95 LEU A O 1
ATOM 764 N N . ASP A 1 96 ? -26.365 33.307 19.387 1.00 87.88 96 ASP A N 1
ATOM 765 C CA . ASP A 1 96 ? -26.386 32.273 20.426 1.00 87.88 96 ASP A CA 1
ATOM 766 C C . ASP A 1 96 ? -25.028 32.186 21.138 1.00 87.88 96 ASP A C 1
ATOM 768 O O . ASP A 1 96 ? -24.984 32.225 22.365 1.00 87.88 96 ASP A O 1
ATOM 772 N N . ASN A 1 97 ? -23.910 32.204 20.397 1.00 85.50 97 ASN A N 1
ATOM 773 C CA . ASN A 1 97 ? -22.571 32.249 21.002 1.00 85.50 97 ASN A CA 1
ATOM 774 C C . ASN A 1 97 ? -22.336 33.541 21.800 1.00 85.50 97 ASN A C 1
ATOM 776 O O . ASN A 1 97 ? -21.717 33.501 22.855 1.00 85.50 97 ASN A O 1
ATOM 780 N N . LEU A 1 98 ? -22.867 34.679 21.347 1.00 87.69 98 LEU A N 1
ATOM 781 C CA . LEU A 1 98 ? -22.798 35.952 22.076 1.00 87.69 98 LEU A CA 1
ATOM 782 C C . LEU A 1 98 ? -23.778 36.040 23.266 1.00 87.69 98 LEU A C 1
ATOM 784 O O . LEU A 1 98 ? -23.880 37.102 23.885 1.00 87.69 98 LEU A O 1
ATOM 788 N N . GLY A 1 99 ? -24.550 34.985 23.553 1.00 86.06 99 GLY A N 1
ATOM 789 C CA . GLY A 1 99 ? -25.541 34.960 24.633 1.00 86.06 99 GLY A CA 1
ATOM 790 C C . GLY A 1 99 ? -26.710 35.934 24.439 1.00 86.06 99 GLY A C 1
ATOM 791 O O . GLY A 1 99 ? -27.376 36.309 25.401 1.00 86.06 99 GLY A O 1
ATOM 792 N N . ARG A 1 100 ? -26.959 36.394 23.205 1.00 92.56 100 ARG A N 1
ATOM 793 C CA . ARG A 1 100 ? -28.007 37.383 22.881 1.00 92.56 100 ARG A CA 1
ATOM 794 C C . ARG A 1 100 ? -29.371 36.758 22.632 1.00 92.56 100 ARG A C 1
ATOM 796 O O . ARG A 1 100 ? -30.377 37.461 22.684 1.00 92.56 100 ARG A O 1
ATOM 803 N N . ILE A 1 101 ? -29.406 35.463 22.348 1.00 91.94 101 ILE A N 1
ATOM 804 C CA . ILE A 1 101 ? -30.635 34.697 22.161 1.00 91.94 101 ILE A CA 1
ATOM 805 C C . ILE A 1 101 ? -30.541 33.396 22.950 1.00 91.94 101 ILE A C 1
ATOM 807 O O . ILE A 1 101 ? -29.476 32.798 23.048 1.00 91.94 101 ILE A O 1
ATOM 811 N N . ALA A 1 102 ? -31.667 32.946 23.500 1.00 88.06 102 ALA A N 1
ATOM 812 C CA . ALA A 1 102 ? -31.739 31.641 24.140 1.00 88.06 102 ALA A CA 1
ATOM 813 C C . ALA A 1 102 ? -31.766 30.534 23.081 1.00 88.06 102 ALA A C 1
ATOM 815 O O . ALA A 1 102 ? -32.460 30.662 22.061 1.00 88.06 102 ALA A O 1
ATOM 816 N N . TYR A 1 103 ? -31.061 29.435 23.344 1.00 88.50 103 TYR A N 1
ATOM 817 C CA . TYR A 1 103 ? -31.078 28.248 22.497 1.00 88.50 103 TYR A CA 1
ATOM 818 C C . TYR A 1 103 ? -32.516 27.752 22.261 1.00 88.50 103 TYR A C 1
ATOM 820 O O . TYR A 1 103 ? -33.340 27.684 23.173 1.00 88.50 103 TYR A O 1
ATOM 828 N N . SER A 1 104 ? -32.830 27.418 21.007 1.00 93.25 104 SER A N 1
ATOM 829 C CA . SER A 1 104 ? -34.102 26.805 20.628 1.00 93.25 104 SER A CA 1
ATOM 830 C C . SER A 1 104 ? -33.852 25.704 19.600 1.00 93.25 104 SER A C 1
ATOM 832 O O . SER A 1 104 ? -33.372 25.998 18.501 1.00 93.25 104 SER A O 1
ATOM 834 N N . PRO A 1 105 ? -34.219 24.449 19.900 1.00 87.94 105 PRO A N 1
ATOM 835 C CA . PRO A 1 105 ? -33.944 23.336 19.001 1.00 87.94 105 PRO A CA 1
ATOM 836 C C . PRO A 1 105 ? -34.714 23.403 17.692 1.00 87.94 105 PRO A C 1
ATOM 838 O O . PRO A 1 105 ? -34.162 23.116 16.635 1.00 87.94 105 PRO A O 1
ATOM 841 N N . VAL A 1 106 ? -35.978 23.824 17.754 1.00 91.25 106 VAL A N 1
ATOM 842 C CA . VAL A 1 106 ? -36.827 23.962 16.567 1.00 91.25 106 VAL A CA 1
ATOM 843 C C . VAL A 1 106 ? -36.245 25.021 15.640 1.00 91.25 106 VAL A C 1
ATOM 845 O O . VAL A 1 106 ? -36.068 24.770 14.451 1.00 91.25 106 VAL A O 1
ATOM 848 N N . ARG A 1 107 ? -35.869 26.182 16.190 1.00 93.31 107 ARG A N 1
ATOM 849 C CA . ARG A 1 107 ? -35.251 27.256 15.410 1.00 93.31 107 ARG A CA 1
ATOM 850 C C . ARG A 1 107 ? -33.934 26.794 14.790 1.00 93.31 107 ARG A C 1
ATOM 852 O O . ARG A 1 107 ? -33.744 26.973 13.593 1.00 93.31 107 ARG A O 1
ATOM 859 N N . GLN A 1 108 ? -33.067 26.148 15.569 1.00 91.25 108 GLN A N 1
ATOM 860 C CA . GLN A 1 108 ? -31.793 25.635 15.072 1.00 91.25 108 GLN A CA 1
ATOM 861 C C . GLN A 1 108 ? -32.000 24.664 13.902 1.00 91.25 108 GLN A C 1
ATOM 863 O O . GLN A 1 108 ? -31.352 24.812 12.868 1.00 91.25 108 GLN A O 1
ATOM 868 N N . MET A 1 109 ? -32.921 23.705 14.025 1.00 90.88 109 MET A N 1
ATOM 869 C CA . MET A 1 109 ? -33.211 22.732 12.968 1.00 90.88 109 MET A CA 1
ATOM 870 C C . MET A 1 109 ? -33.781 23.399 11.709 1.00 90.88 109 MET A C 1
ATOM 872 O O . MET A 1 109 ? -33.285 23.142 10.615 1.00 90.88 109 MET A O 1
ATOM 876 N N . VAL A 1 110 ? -34.759 24.300 11.852 1.00 92.06 110 VAL A N 1
ATOM 877 C CA . VAL A 1 110 ? -35.384 25.006 10.718 1.00 92.06 110 VAL A CA 1
ATOM 878 C C . VAL A 1 110 ? -34.359 25.836 9.944 1.00 92.06 110 VAL A C 1
ATOM 880 O O . VAL A 1 110 ? -34.265 25.719 8.723 1.00 92.06 110 VAL A O 1
ATOM 883 N N . LEU A 1 111 ? -33.544 26.630 10.643 1.00 93.38 111 LEU A N 1
ATOM 884 C CA . LEU A 1 111 ? -32.531 27.471 9.999 1.00 93.38 111 LEU A CA 1
ATOM 885 C C . LEU A 1 111 ? -31.408 26.642 9.356 1.00 93.38 111 LEU A C 1
ATOM 887 O O . LEU A 1 111 ? -30.869 27.027 8.320 1.00 93.38 111 LEU A O 1
ATOM 891 N N . SER A 1 112 ? -31.094 25.476 9.928 1.00 92.69 112 SER A N 1
ATOM 892 C CA . SER A 1 112 ? -30.125 24.538 9.345 1.00 92.69 112 SER A CA 1
ATOM 893 C C . SER A 1 112 ? -30.645 23.899 8.056 1.00 92.69 112 SER A C 1
ATOM 895 O O . SER A 1 112 ? -29.854 23.627 7.160 1.00 92.69 112 SER A O 1
ATOM 897 N N . GLY A 1 113 ? -31.962 23.699 7.932 1.00 93.06 113 GLY A N 1
ATOM 898 C CA . GLY A 1 113 ? -32.587 23.178 6.715 1.00 93.06 113 GLY A CA 1
ATOM 899 C C . GLY A 1 113 ? -32.420 24.109 5.511 1.00 93.06 113 GLY A C 1
ATOM 900 O O . GLY A 1 113 ? -32.079 23.644 4.428 1.00 93.06 113 GLY A O 1
ATOM 901 N N . ALA A 1 114 ? -32.572 25.425 5.700 1.00 92.44 114 ALA A N 1
ATOM 902 C CA . ALA A 1 114 ? -32.303 26.399 4.638 1.00 92.44 114 ALA A CA 1
ATOM 903 C C . ALA A 1 114 ? -30.825 26.357 4.210 1.00 92.44 114 ALA A C 1
ATOM 905 O O . ALA A 1 114 ? -30.522 26.202 3.027 1.00 92.44 114 ALA A O 1
ATOM 906 N N . GLY A 1 115 ? -29.903 26.387 5.180 1.00 94.50 115 GLY A N 1
ATOM 907 C CA . GLY A 1 115 ? -28.469 26.242 4.917 1.00 94.50 115 GLY A CA 1
ATOM 908 C C . GLY A 1 115 ? -28.102 24.925 4.220 1.00 94.50 115 GLY A C 1
ATOM 909 O O . GLY A 1 115 ? -27.168 24.903 3.425 1.00 94.50 115 GLY A O 1
ATOM 910 N N . ALA A 1 116 ? -28.859 23.848 4.450 1.00 96.00 116 ALA A N 1
ATOM 911 C CA . ALA A 1 116 ? -28.642 22.556 3.803 1.00 96.00 116 ALA A CA 1
ATOM 912 C C . ALA A 1 116 ? -28.867 22.614 2.288 1.00 96.00 116 ALA A C 1
ATOM 914 O O . ALA A 1 116 ? -28.079 22.053 1.535 1.00 96.00 116 ALA A O 1
ATOM 915 N N . ILE A 1 117 ? -29.895 23.332 1.829 1.00 95.88 117 ILE A N 1
ATOM 916 C CA . ILE A 1 117 ? -30.168 23.501 0.394 1.00 95.88 117 ILE A CA 1
ATOM 917 C C . ILE A 1 117 ? -29.010 24.251 -0.279 1.00 95.88 117 ILE A C 1
ATOM 919 O O . ILE A 1 117 ? -28.529 23.828 -1.328 1.00 95.88 117 ILE A O 1
ATOM 923 N N . ALA A 1 118 ? -28.511 25.318 0.356 1.00 96.94 118 ALA A N 1
ATOM 924 C CA . ALA A 1 118 ? -27.330 26.035 -0.123 1.00 96.94 118 ALA A CA 1
ATOM 925 C C . ALA A 1 118 ? -26.068 25.165 -0.107 1.00 96.94 118 ALA A C 1
ATOM 927 O O . ALA A 1 118 ? -25.302 25.201 -1.063 1.00 96.94 118 ALA A O 1
ATOM 928 N N . ALA A 1 119 ? -25.863 24.348 0.928 1.00 96.12 119 ALA A N 1
ATOM 929 C CA . ALA A 1 119 ? -24.745 23.410 0.978 1.00 96.12 119 ALA A CA 1
ATOM 930 C C . ALA A 1 119 ? -24.826 22.365 -0.147 1.00 96.12 119 ALA A C 1
ATOM 932 O O . ALA A 1 119 ? -23.823 22.109 -0.803 1.00 96.12 119 ALA A O 1
ATOM 933 N N . GLY A 1 120 ? -26.018 21.825 -0.428 1.00 96.56 120 GLY A N 1
ATOM 934 C CA . GLY A 1 120 ? -26.250 20.905 -1.543 1.00 96.56 120 GLY A CA 1
ATOM 935 C C . GLY A 1 120 ? -25.951 21.530 -2.906 1.00 96.56 120 GLY A C 1
ATOM 936 O O . GLY A 1 120 ? -25.237 20.932 -3.706 1.00 96.56 120 GLY A O 1
ATOM 937 N N . LEU A 1 121 ? -26.423 22.758 -3.148 1.00 96.88 121 LEU A N 1
ATOM 938 C CA . LEU A 1 121 ? -26.065 23.527 -4.345 1.00 96.88 121 LEU A CA 1
ATOM 939 C C . LEU A 1 121 ? -24.552 23.786 -4.421 1.00 96.88 121 LEU A C 1
ATOM 941 O O . LEU A 1 121 ? -23.951 23.655 -5.484 1.00 96.88 121 LEU A O 1
ATOM 945 N N . GLY A 1 122 ? -23.936 24.130 -3.290 1.00 95.81 122 GLY A N 1
ATOM 946 C CA . GLY A 1 122 ? -22.496 24.319 -3.175 1.00 95.81 122 GLY A CA 1
ATOM 947 C C . GLY A 1 122 ? -21.719 23.058 -3.542 1.00 95.81 122 GLY A C 1
ATOM 948 O O . GLY A 1 122 ? -20.726 23.164 -4.249 1.00 95.81 122 GLY A O 1
ATOM 949 N N . TYR A 1 123 ? -22.194 21.872 -3.142 1.00 95.25 123 TYR A N 1
ATOM 950 C CA . TYR A 1 123 ? -21.597 20.597 -3.544 1.00 95.25 123 TYR A CA 1
ATOM 951 C C . TYR A 1 123 ? -21.679 20.372 -5.049 1.00 95.25 123 TYR A C 1
ATOM 953 O O . TYR A 1 123 ? -20.670 20.011 -5.636 1.00 95.25 123 TYR A O 1
ATOM 961 N N . VAL A 1 124 ? -22.830 20.620 -5.681 1.00 94.62 124 VAL A N 1
ATOM 962 C CA . VAL A 1 124 ? -22.968 20.477 -7.142 1.00 94.62 124 VAL A CA 1
ATOM 963 C C . VAL A 1 124 ? -21.991 21.402 -7.863 1.00 94.62 124 VAL A C 1
ATOM 965 O O . VAL A 1 124 ? -21.182 20.941 -8.658 1.00 94.62 124 VAL A O 1
ATOM 968 N N . ARG A 1 125 ? -21.975 22.690 -7.502 1.00 93.62 125 ARG A N 1
ATOM 969 C CA . ARG A 1 125 ? -21.059 23.666 -8.111 1.00 93.62 125 ARG A CA 1
ATOM 970 C C . ARG A 1 125 ? -19.590 23.348 -7.848 1.00 93.62 125 ARG A C 1
ATOM 972 O O . ARG A 1 125 ? -18.763 23.567 -8.721 1.00 93.62 125 ARG A O 1
ATOM 979 N N . TYR A 1 126 ? -19.267 22.833 -6.664 1.00 88.50 126 TYR A N 1
ATOM 980 C CA . TYR A 1 126 ? -17.918 22.391 -6.320 1.00 88.50 126 TYR A CA 1
ATOM 981 C C . TYR A 1 126 ? -17.491 21.158 -7.126 1.00 88.50 126 TYR A C 1
ATOM 983 O O . TYR A 1 126 ? -16.338 21.072 -7.536 1.00 88.50 126 TYR A O 1
ATOM 991 N N . LEU A 1 127 ? -18.408 20.215 -7.358 1.00 87.44 127 LEU A N 1
ATOM 992 C CA . LEU A 1 127 ? -18.155 19.044 -8.197 1.00 87.44 127 LEU A CA 1
ATOM 993 C C . LEU A 1 127 ? -17.946 19.439 -9.665 1.00 87.44 127 LEU A C 1
ATOM 995 O O . LEU A 1 127 ? -17.090 18.851 -10.318 1.00 87.44 127 LEU A O 1
ATOM 999 N N . ASP A 1 128 ? -18.667 20.450 -10.156 1.00 85.12 128 ASP A N 1
ATOM 1000 C CA . ASP A 1 128 ? -18.478 20.989 -11.508 1.00 85.12 128 ASP A CA 1
ATOM 1001 C C . ASP A 1 128 ? -17.168 21.791 -11.623 1.00 85.12 128 ASP A C 1
ATOM 1003 O O . ASP A 1 128 ? -16.381 21.617 -12.556 1.00 85.12 128 ASP A O 1
ATOM 1007 N N . HIS A 1 129 ? -16.918 22.674 -10.653 1.00 85.75 129 HIS A N 1
ATOM 1008 C CA . HIS A 1 129 ? -15.766 23.565 -10.593 1.00 85.75 129 HIS A CA 1
ATOM 1009 C C . HIS A 1 129 ? -15.267 23.696 -9.151 1.00 85.75 129 HIS A C 1
ATOM 1011 O O . HIS A 1 129 ? -15.749 24.508 -8.359 1.00 85.75 129 HIS A O 1
ATOM 1017 N N . THR A 1 130 ? -14.222 22.944 -8.813 1.00 86.94 130 THR A N 1
ATOM 1018 C CA . THR A 1 130 ? -13.665 22.905 -7.449 1.00 86.94 130 THR A CA 1
ATOM 1019 C C . THR A 1 130 ? -13.136 24.254 -6.961 1.00 86.94 130 THR A C 1
ATOM 1021 O O . THR A 1 130 ? -13.017 24.460 -5.754 1.00 86.94 130 THR A O 1
ATOM 1024 N N . THR A 1 131 ? -12.850 25.191 -7.867 1.00 83.94 131 THR A N 1
ATOM 1025 C CA . THR A 1 131 ? -12.375 26.556 -7.586 1.00 83.94 131 THR A CA 1
ATOM 1026 C C . THR A 1 131 ? -13.467 27.620 -7.696 1.00 83.94 131 THR A C 1
ATOM 1028 O O . THR A 1 131 ? -13.156 28.810 -7.745 1.00 83.94 131 THR A O 1
ATOM 1031 N N . ASP A 1 132 ? -14.745 27.230 -7.713 1.00 92.38 132 ASP A N 1
ATOM 1032 C CA . ASP A 1 132 ? -15.864 28.161 -7.838 1.00 92.38 132 ASP A CA 1
ATOM 1033 C C . ASP A 1 132 ? -15.786 29.290 -6.787 1.00 92.38 132 ASP A C 1
ATOM 1035 O O . ASP A 1 132 ? -15.971 29.092 -5.580 1.00 92.38 132 ASP A O 1
ATOM 1039 N N . HIS A 1 133 ? -15.504 30.505 -7.264 1.00 93.12 133 HIS A N 1
ATOM 1040 C CA . HIS A 1 133 ? -15.306 31.677 -6.414 1.00 93.12 133 HIS A CA 1
ATOM 1041 C C . HIS A 1 133 ? -16.552 32.037 -5.601 1.00 93.12 133 HIS A C 1
ATOM 1043 O O . HIS A 1 133 ? -16.430 32.585 -4.504 1.00 93.12 133 HIS A O 1
ATOM 1049 N N . LEU A 1 134 ? -17.750 31.744 -6.105 1.00 93.75 134 LEU A N 1
ATOM 1050 C CA . LEU A 1 134 ? -18.996 32.010 -5.397 1.00 93.75 134 LEU A CA 1
ATOM 1051 C C . LEU A 1 134 ? -19.138 31.069 -4.197 1.00 93.75 134 LEU A C 1
ATOM 1053 O O . LEU A 1 134 ? -19.457 31.529 -3.104 1.00 93.75 134 LEU A O 1
ATOM 1057 N N . VAL A 1 135 ? -18.833 29.780 -4.369 1.00 95.06 135 VAL A N 1
ATOM 1058 C CA . VAL A 1 135 ? -18.841 28.807 -3.264 1.00 95.06 135 VAL A CA 1
ATOM 1059 C C . VAL A 1 135 ? -17.810 29.196 -2.205 1.00 95.06 135 VAL A C 1
ATOM 1061 O O . VAL A 1 135 ? -18.146 29.338 -1.027 1.00 95.06 135 VAL A O 1
ATOM 1064 N N . TRP A 1 136 ? -16.562 29.434 -2.612 1.00 94.69 136 TRP A N 1
ATOM 1065 C CA . TRP A 1 136 ? -15.485 29.714 -1.663 1.00 94.69 136 TRP A CA 1
ATOM 1066 C C . TRP A 1 136 ? -15.607 31.073 -0.971 1.00 94.69 136 TRP A C 1
ATOM 1068 O O . TRP A 1 136 ? -15.270 31.172 0.207 1.00 94.69 136 TRP A O 1
ATOM 1078 N N . SER A 1 137 ? -16.133 32.104 -1.641 1.00 94.06 137 SER A N 1
ATOM 1079 C CA . SER A 1 137 ? -16.384 33.408 -1.004 1.00 94.06 137 SER A CA 1
ATOM 1080 C C . SER A 1 137 ? -17.451 33.322 0.089 1.00 94.06 137 SER A C 1
ATOM 1082 O O . SER A 1 137 ? -17.258 33.878 1.170 1.00 94.06 137 SER A O 1
ATOM 1084 N N . VAL A 1 138 ? -18.529 32.569 -0.148 1.00 95.25 138 VAL A N 1
ATOM 1085 C CA . VAL A 1 138 ? -19.584 32.312 0.845 1.00 95.25 138 VAL A CA 1
ATOM 1086 C C . VAL A 1 138 ? -19.032 31.525 2.032 1.00 95.25 138 VAL A C 1
ATOM 1088 O O . VAL A 1 138 ? -19.228 31.923 3.183 1.00 95.25 138 VAL A O 1
ATOM 1091 N N . VAL A 1 139 ? -18.301 30.435 1.768 1.00 93.12 139 VAL A N 1
ATOM 1092 C CA . VAL A 1 139 ? -17.678 29.615 2.819 1.00 93.12 139 VAL A CA 1
ATOM 1093 C C . VAL A 1 139 ? -16.715 30.454 3.652 1.00 93.12 139 VAL A C 1
ATOM 1095 O O . VAL A 1 139 ? -16.805 30.433 4.879 1.00 93.12 139 VAL A O 1
ATOM 1098 N N . ALA A 1 140 ? -15.830 31.224 3.016 1.00 91.75 140 ALA A N 1
ATOM 1099 C CA . ALA A 1 140 ? -14.880 32.087 3.708 1.00 91.75 140 ALA A CA 1
ATOM 1100 C C . ALA A 1 140 ? -15.589 33.137 4.578 1.00 91.75 140 ALA A C 1
ATOM 1102 O O . ALA A 1 140 ? -15.277 33.260 5.764 1.00 91.75 140 ALA A O 1
ATOM 1103 N N . ALA A 1 141 ? -16.577 33.849 4.027 1.00 95.88 141 ALA A N 1
ATOM 1104 C CA . ALA A 1 141 ? -17.304 34.897 4.741 1.00 95.88 141 ALA A CA 1
ATOM 1105 C C . ALA A 1 141 ? -18.059 34.354 5.964 1.00 95.88 141 ALA A C 1
ATOM 1107 O O . ALA A 1 141 ? -17.944 34.905 7.062 1.00 95.88 141 ALA A O 1
ATOM 1108 N N . TYR A 1 142 ? -18.800 33.254 5.810 1.00 95.88 142 TYR A N 1
ATOM 1109 C CA . TYR A 1 142 ? -19.568 32.678 6.915 1.00 95.88 142 TYR A CA 1
ATOM 1110 C C . TYR A 1 142 ? -18.716 31.934 7.929 1.00 95.88 142 TYR A C 1
ATOM 1112 O O . TYR A 1 142 ? -19.014 31.996 9.121 1.00 95.88 142 TYR A O 1
ATOM 1120 N N . THR A 1 143 ? -17.614 31.318 7.504 1.00 89.25 143 THR A N 1
ATOM 1121 C CA . THR A 1 143 ? -16.640 30.744 8.437 1.00 89.25 143 THR A CA 1
ATOM 1122 C C . THR A 1 143 ? -16.013 31.842 9.291 1.00 89.25 143 THR A C 1
ATOM 1124 O O . THR A 1 143 ? -15.977 31.706 10.511 1.00 89.25 143 THR A O 1
ATOM 1127 N N . ALA A 1 144 ? -15.599 32.961 8.685 1.00 90.62 144 ALA A N 1
ATOM 1128 C CA . ALA A 1 144 ? -15.061 34.106 9.416 1.00 90.62 144 ALA A CA 1
ATOM 1129 C C . ALA A 1 144 ? -16.084 34.684 10.409 1.00 90.62 144 ALA A C 1
ATOM 1131 O O . ALA A 1 144 ? -15.750 34.891 11.574 1.00 90.62 144 ALA A O 1
ATOM 1132 N N . ALA A 1 145 ? -17.341 34.877 9.994 1.00 92.12 145 ALA A N 1
ATOM 1133 C CA . ALA A 1 145 ? -18.402 35.377 10.871 1.00 92.12 145 ALA A CA 1
ATOM 1134 C C . ALA A 1 145 ? -18.671 34.444 12.066 1.00 92.12 145 ALA A C 1
ATOM 1136 O O . ALA A 1 145 ? -18.733 34.903 13.208 1.00 92.12 145 ALA A O 1
ATOM 1137 N N . CYS A 1 146 ? -18.783 33.134 11.825 1.00 89.81 146 CYS A N 1
ATOM 1138 C CA . CYS A 1 146 ? -18.964 32.139 12.882 1.00 89.81 146 CYS A CA 1
ATOM 1139 C C . CYS A 1 146 ? -17.757 32.079 13.826 1.00 89.81 146 CYS A C 1
ATOM 1141 O O . CYS A 1 146 ? -17.941 32.000 15.038 1.00 89.81 146 CYS A O 1
ATOM 1143 N N . LEU A 1 147 ? -16.534 32.148 13.294 1.00 83.94 147 LEU A N 1
ATOM 1144 C CA . LEU A 1 147 ? -15.305 32.115 14.086 1.00 83.94 147 LEU A CA 1
ATOM 1145 C C . LEU A 1 147 ? -15.188 33.350 14.985 1.00 83.94 147 LEU A C 1
ATOM 1147 O O . LEU A 1 147 ? -14.909 33.214 16.171 1.00 83.94 147 LEU A O 1
ATOM 1151 N N . VAL A 1 148 ? -15.497 34.538 14.459 1.00 86.50 148 VAL A N 1
ATOM 1152 C CA . VAL A 1 148 ? -15.613 35.772 15.252 1.00 86.50 148 VAL A CA 1
ATOM 1153 C C . VAL A 1 148 ? -16.675 35.602 16.343 1.00 86.50 148 VAL A C 1
ATOM 1155 O O . VAL A 1 148 ? -16.383 35.827 17.514 1.00 86.50 148 VAL A O 1
ATOM 1158 N N . GLY A 1 149 ? -17.882 35.139 16.002 1.00 85.00 149 GLY A N 1
ATOM 1159 C CA . GLY A 1 149 ? -18.946 34.905 16.984 1.00 85.00 149 GLY A CA 1
ATOM 1160 C C . GLY A 1 149 ? -18.536 33.947 18.108 1.00 85.00 149 GLY A C 1
ATOM 1161 O O . GLY A 1 149 ? -18.777 34.238 19.276 1.00 85.00 149 GLY A O 1
ATOM 1162 N N . ALA A 1 150 ? -17.862 32.848 17.769 1.00 81.88 150 ALA A N 1
ATOM 1163 C CA . ALA A 1 150 ? -17.370 31.871 18.736 1.00 81.88 150 ALA A CA 1
ATOM 1164 C C . ALA A 1 150 ? -16.242 32.430 19.622 1.00 81.88 150 ALA A C 1
ATOM 1166 O O . ALA A 1 150 ? -16.246 32.199 20.827 1.00 81.88 150 ALA A O 1
ATOM 1167 N N . LEU A 1 151 ? -15.299 33.192 19.057 1.00 81.00 151 LEU A N 1
ATOM 1168 C CA . LEU A 1 151 ? -14.188 33.783 19.813 1.00 81.00 151 LEU A CA 1
ATOM 1169 C C . LEU A 1 151 ? -14.654 34.874 20.785 1.00 81.00 151 LEU A C 1
ATOM 1171 O O . LEU A 1 151 ? -14.194 34.915 21.922 1.00 81.00 151 LEU A O 1
ATOM 1175 N N . TYR A 1 152 ? -15.567 35.747 20.354 1.00 81.25 152 TYR A N 1
ATOM 1176 C CA . TYR A 1 152 ? -16.081 36.836 21.193 1.00 81.25 152 TYR A CA 1
ATOM 1177 C C . TYR A 1 152 ? -17.170 36.380 22.168 1.00 81.25 152 TYR A C 1
ATOM 1179 O O . TYR A 1 152 ? -17.308 36.961 23.242 1.00 81.25 152 TYR A O 1
ATOM 1187 N N . GLY A 1 153 ? -17.940 35.352 21.809 1.00 73.19 153 GLY A N 1
ATOM 1188 C CA . GLY A 1 153 ? -18.907 34.711 22.700 1.00 73.19 153 GLY A CA 1
ATOM 1189 C C . GLY A 1 153 ? -18.260 33.787 23.733 1.00 73.19 153 GLY A C 1
ATOM 1190 O O . GLY A 1 153 ? -18.768 33.626 24.838 1.00 73.19 153 GLY A O 1
ATOM 1191 N N . GLY A 1 154 ? -17.101 33.221 23.388 1.00 56.25 154 GLY A N 1
ATOM 1192 C CA . GLY A 1 154 ? -16.329 32.281 24.193 1.00 56.25 154 GLY A CA 1
ATOM 1193 C C . GLY A 1 154 ? -15.253 32.913 25.074 1.00 56.25 154 GLY A C 1
ATOM 1194 O O . GLY A 1 154 ? -14.201 32.297 25.248 1.00 56.25 154 GLY A O 1
ATOM 1195 N N . ALA A 1 155 ? -15.482 34.098 25.656 1.00 43.41 155 ALA A N 1
ATOM 1196 C CA . ALA A 1 155 ? -14.726 34.461 26.856 1.00 43.41 155 ALA A CA 1
ATOM 1197 C C . ALA A 1 155 ? -15.029 33.373 27.907 1.00 43.41 155 ALA A C 1
ATOM 1199 O O . ALA A 1 155 ? -16.198 33.199 28.262 1.00 43.41 155 ALA A O 1
ATOM 1200 N N . PRO A 1 156 ? -14.039 32.570 28.339 1.00 47.88 156 PRO A N 1
ATOM 1201 C CA . PRO A 1 156 ? -14.324 31.416 29.168 1.00 47.88 156 PRO A CA 1
ATOM 1202 C C . PRO A 1 156 ? -14.945 31.894 30.475 1.00 47.88 156 PRO A C 1
ATOM 1204 O O . PRO A 1 156 ? -14.383 32.759 31.146 1.00 47.88 156 PRO A O 1
ATOM 1207 N N . ALA A 1 157 ? -16.067 31.291 30.867 1.00 46.69 157 ALA A N 1
ATOM 1208 C CA . ALA A 1 157 ? -16.393 31.225 32.281 1.00 46.69 157 ALA A CA 1
ATOM 1209 C C . ALA A 1 157 ? -15.145 30.684 33.000 1.00 46.69 157 ALA A C 1
ATOM 1211 O O . ALA A 1 157 ? -14.600 29.649 32.592 1.00 46.69 157 ALA A O 1
ATOM 1212 N N . GLU A 1 158 ? -14.649 31.414 34.002 1.00 37.88 158 GLU A N 1
ATOM 1213 C CA . GLU A 1 158 ? -13.556 30.965 34.865 1.00 37.88 158 GLU A CA 1
ATOM 1214 C C . GLU A 1 158 ? -13.827 29.512 35.292 1.00 37.88 158 GLU A C 1
ATOM 1216 O O . GLU A 1 158 ? -14.796 29.235 35.994 1.00 37.88 158 GLU A O 1
ATOM 1221 N N . GLY A 1 159 ? -13.014 28.567 34.800 1.00 48.41 159 GLY A N 1
ATOM 1222 C CA . GLY A 1 159 ? -13.129 27.143 35.142 1.00 48.41 159 GLY A CA 1
ATOM 1223 C C . GLY A 1 159 ? -13.259 26.149 33.980 1.00 48.41 159 GLY A C 1
ATOM 1224 O O . GLY A 1 159 ? -13.202 24.943 34.224 1.00 48.41 159 GLY A O 1
ATOM 1225 N N . ALA A 1 160 ? -13.371 26.582 32.718 1.00 46.72 160 ALA A N 1
ATOM 1226 C CA . ALA A 1 160 ? -13.359 25.654 31.580 1.00 46.72 160 ALA A CA 1
ATOM 1227 C C . ALA A 1 160 ? -11.953 25.056 31.349 1.00 46.72 160 ALA A C 1
ATOM 1229 O O . ALA A 1 160 ? -11.148 25.559 30.565 1.00 46.72 160 ALA A O 1
ATOM 1230 N N . HIS A 1 161 ? -11.647 23.952 32.035 1.00 50.50 161 HIS A N 1
ATOM 1231 C CA . HIS A 1 161 ? -10.459 23.139 31.781 1.00 50.50 161 HIS A CA 1
ATOM 1232 C C . HIS A 1 161 ? -10.510 22.552 30.361 1.00 50.50 161 HIS A C 1
ATOM 1234 O O . HIS A 1 161 ? -11.051 21.466 30.137 1.00 50.50 161 HIS A O 1
ATOM 1240 N N . VAL A 1 162 ? -9.891 23.232 29.392 1.00 52.09 162 VAL A N 1
ATOM 1241 C CA . VAL A 1 162 ? -9.533 22.616 28.110 1.00 52.09 162 VAL A CA 1
ATOM 1242 C C . VAL A 1 162 ? -8.575 21.471 28.427 1.00 52.09 162 VAL A C 1
ATOM 1244 O O . VAL A 1 162 ? -7.417 21.689 28.790 1.00 52.09 162 VAL A O 1
ATOM 1247 N N . LYS A 1 163 ? -9.067 20.227 28.354 1.00 56.16 163 LYS A N 1
ATOM 1248 C CA . LYS A 1 163 ? -8.211 19.046 28.511 1.00 56.16 163 LYS A CA 1
ATOM 1249 C C . LYS A 1 163 ? -7.086 19.161 27.471 1.00 56.16 163 LYS A C 1
ATOM 1251 O O . LYS A 1 163 ? -7.408 19.359 26.297 1.00 56.16 163 LYS A O 1
ATOM 1256 N N . PRO A 1 164 ? -5.804 19.039 27.860 1.00 71.62 164 PRO A N 1
ATOM 1257 C CA . PRO A 1 164 ? -4.692 19.145 26.920 1.00 71.62 164 PRO A CA 1
ATOM 1258 C C . PRO A 1 164 ? -4.891 18.159 25.764 1.00 71.62 164 PRO A C 1
ATOM 1260 O O . PRO A 1 164 ? -5.373 17.052 25.999 1.00 71.62 164 PRO A O 1
ATOM 1263 N N . LEU A 1 165 ? -4.512 18.543 24.538 1.00 65.25 165 LEU A N 1
ATOM 1264 C CA . LEU A 1 165 ? -4.717 17.764 23.301 1.00 65.25 165 LEU A CA 1
ATOM 1265 C C . LEU A 1 165 ? -4.373 16.274 23.469 1.00 65.25 165 LEU A C 1
ATOM 1267 O O . LEU A 1 165 ? -5.119 15.397 23.042 1.00 65.25 165 LEU A O 1
ATOM 1271 N N . LYS A 1 166 ? -3.290 15.981 24.194 1.00 69.81 166 LYS A N 1
ATOM 1272 C CA . LYS A 1 166 ? -2.870 14.621 24.553 1.00 69.81 166 LYS A CA 1
ATOM 1273 C C . LYS A 1 166 ? -3.985 13.792 25.209 1.00 69.81 166 LYS A C 1
ATOM 1275 O O . LYS A 1 166 ? -4.186 12.647 24.831 1.00 69.81 166 LYS A O 1
ATOM 1280 N N . ARG A 1 167 ? -4.729 14.376 26.150 1.00 70.56 167 ARG A N 1
ATOM 1281 C CA . ARG A 1 167 ? -5.826 13.729 26.892 1.00 70.56 167 ARG A CA 1
ATOM 1282 C C . ARG A 1 167 ? -7.091 13.559 26.042 1.00 70.56 167 ARG A C 1
ATOM 1284 O O . ARG A 1 167 ? -7.941 12.745 26.373 1.00 70.56 167 ARG A O 1
ATOM 1291 N N . GLN A 1 168 ? -7.223 14.324 24.956 1.00 73.38 168 GLN A N 1
ATOM 1292 C CA . GLN A 1 168 ? -8.311 14.165 23.984 1.00 73.38 168 GLN A CA 1
ATOM 1293 C C . GLN A 1 168 ? -8.003 13.068 22.957 1.00 73.38 168 GLN A C 1
ATOM 1295 O O . GLN A 1 168 ? -8.911 12.378 22.504 1.00 73.38 168 GLN A O 1
ATOM 1300 N N . LEU A 1 169 ? -6.724 12.897 22.608 1.00 75.81 169 LEU A N 1
ATOM 1301 C CA . LEU A 1 169 ? -6.265 11.878 21.662 1.00 75.81 169 LEU A CA 1
ATOM 1302 C C . LEU A 1 169 ? -6.046 10.509 22.311 1.00 75.81 169 LEU A C 1
ATOM 1304 O O . LEU A 1 169 ? -6.109 9.503 21.614 1.00 75.81 169 LEU A O 1
ATOM 1308 N N . GLU A 1 170 ? -5.825 10.459 23.626 1.00 80.12 170 GLU A N 1
ATOM 1309 C CA . GLU A 1 170 ? -5.574 9.236 24.398 1.00 80.12 170 GLU A CA 1
ATOM 1310 C C . GLU A 1 170 ? -6.520 8.065 24.065 1.00 80.12 170 GLU A C 1
ATOM 1312 O O . GLU A 1 170 ? -6.010 6.967 23.838 1.00 80.12 170 GLU A O 1
ATOM 1317 N N . PRO A 1 171 ? -7.848 8.259 23.900 1.00 81.88 171 PRO A N 1
ATOM 1318 C CA . PRO A 1 171 ? -8.754 7.169 23.538 1.00 81.88 171 PRO A CA 1
ATOM 1319 C C . PRO A 1 171 ? -8.519 6.574 22.143 1.00 81.88 171 PRO A C 1
ATOM 1321 O O . PRO A 1 171 ? -9.009 5.485 21.879 1.00 81.88 171 PRO A O 1
ATOM 1324 N N . PHE A 1 172 ? -7.815 7.268 21.245 1.00 79.88 172 PHE A N 1
ATOM 1325 C CA . PHE A 1 172 ? -7.552 6.842 19.863 1.00 79.88 172 PHE A CA 1
ATOM 1326 C C . PHE A 1 172 ? -6.141 6.274 19.669 1.00 79.88 172 PHE A C 1
ATOM 1328 O O . PHE A 1 172 ? -5.847 5.694 18.622 1.00 79.88 172 PHE A O 1
ATOM 1335 N N . LEU A 1 173 ? -5.255 6.444 20.653 1.00 81.94 173 LEU A N 1
ATOM 1336 C CA . LEU A 1 173 ? -3.865 6.008 20.564 1.00 81.94 173 LEU A CA 1
ATOM 1337 C C . LEU A 1 173 ? -3.723 4.496 20.821 1.00 81.94 173 LEU A C 1
ATOM 1339 O O . LEU A 1 173 ? -4.590 3.880 21.445 1.00 81.94 173 LEU A O 1
ATOM 1343 N N . PRO A 1 174 ? -2.640 3.856 20.337 1.00 81.19 174 PRO A N 1
ATOM 1344 C CA . PRO A 1 174 ? -2.354 2.457 20.642 1.00 81.19 174 PRO A CA 1
ATOM 1345 C C . PRO A 1 174 ? -2.123 2.259 22.145 1.00 81.19 174 PRO A C 1
ATOM 1347 O O . PRO A 1 174 ? -1.269 2.923 22.730 1.00 81.19 174 PRO A O 1
ATOM 1350 N N . GLY A 1 175 ? -2.831 1.309 22.755 1.00 80.00 175 GLY A N 1
ATOM 1351 C CA . GLY A 1 175 ? -2.717 1.007 24.180 1.00 80.00 175 GLY A CA 1
ATOM 1352 C C . GLY A 1 175 ? -3.017 -0.460 24.520 1.00 80.00 175 GLY A C 1
ATOM 1353 O O . GLY A 1 175 ? -3.641 -1.171 23.728 1.00 80.00 175 GLY A O 1
ATOM 1354 N N . PRO A 1 176 ? -2.578 -0.943 25.699 1.00 73.12 176 PRO A N 1
ATOM 1355 C CA . PRO A 1 176 ? -2.767 -2.332 26.133 1.00 73.12 176 PRO A CA 1
ATOM 1356 C C . PRO A 1 176 ? -4.241 -2.724 26.344 1.00 73.12 176 PRO A C 1
ATOM 1358 O O . PRO A 1 176 ? -4.559 -3.910 26.317 1.00 73.12 176 PRO A O 1
ATOM 1361 N N . GLY A 1 177 ? -5.137 -1.745 26.512 1.00 78.00 177 GLY A N 1
ATOM 1362 C CA . GLY A 1 177 ? -6.587 -1.949 26.614 1.00 78.00 177 GLY A CA 1
ATOM 1363 C C . GLY A 1 177 ? -7.338 -1.899 25.279 1.00 78.00 177 GLY A C 1
ATOM 1364 O O . GLY A 1 177 ? -8.556 -2.069 25.265 1.00 78.00 177 GLY A O 1
ATOM 1365 N N . ASN A 1 178 ? -6.651 -1.655 24.159 1.00 87.31 178 ASN A N 1
ATOM 1366 C CA . ASN A 1 178 ? -7.313 -1.499 22.870 1.00 87.31 178 ASN A CA 1
ATOM 1367 C C . ASN A 1 178 ? -7.930 -2.830 22.395 1.00 87.31 178 ASN A C 1
ATOM 1369 O O . ASN A 1 178 ? -7.352 -3.903 22.613 1.00 87.31 178 ASN A O 1
ATOM 1373 N N . PRO A 1 179 ? -9.091 -2.790 21.717 1.00 89.56 179 PRO A N 1
ATOM 1374 C CA . PRO A 1 179 ? -9.744 -3.992 21.218 1.00 89.56 179 PRO A CA 1
ATOM 1375 C C . PRO A 1 179 ? -8.846 -4.743 20.225 1.00 89.56 179 PRO A C 1
ATOM 1377 O O . PRO A 1 179 ? -8.280 -4.177 19.295 1.00 89.56 179 PRO A O 1
ATOM 1380 N N . LYS A 1 180 ? -8.728 -6.062 20.392 1.00 90.00 180 LYS A N 1
ATOM 1381 C CA . LYS A 1 180 ? -7.964 -6.893 19.453 1.00 90.00 180 LYS A CA 1
ATOM 1382 C C . LYS A 1 180 ? -8.736 -7.070 18.145 1.00 90.00 180 LYS A C 1
ATOM 1384 O O . LYS A 1 180 ? -9.913 -7.431 18.172 1.00 90.00 180 LYS A O 1
ATOM 1389 N N . VAL A 1 181 ? -8.036 -6.903 17.022 1.00 91.38 181 VAL A N 1
ATOM 1390 C CA . VAL A 1 181 ? -8.557 -7.196 15.679 1.00 91.38 181 VAL A CA 1
ATOM 1391 C C . VAL A 1 181 ? -8.715 -8.710 15.518 1.00 91.38 181 VAL A C 1
ATOM 1393 O O . VAL A 1 181 ? -7.741 -9.472 15.598 1.00 91.38 181 VAL A O 1
ATOM 1396 N N . THR A 1 182 ? -9.955 -9.142 15.325 1.00 91.62 182 THR A N 1
ATOM 1397 C CA . THR A 1 182 ? -10.357 -10.538 15.108 1.00 91.62 182 THR A CA 1
ATOM 1398 C C . THR A 1 182 ? -9.977 -11.025 13.709 1.00 91.62 182 THR A C 1
ATOM 1400 O O . THR A 1 182 ? -9.634 -10.234 12.836 1.00 91.62 182 THR A O 1
ATOM 1403 N N . ASP A 1 183 ? -10.049 -12.335 13.466 1.00 89.75 183 ASP A N 1
ATOM 1404 C CA . ASP A 1 183 ? -9.751 -12.897 12.139 1.00 89.75 183 ASP A CA 1
ATOM 1405 C C . ASP A 1 183 ? -10.775 -12.486 11.077 1.00 89.75 183 ASP A C 1
ATOM 1407 O O . ASP A 1 183 ? -10.401 -12.268 9.929 1.00 89.75 183 ASP A O 1
ATOM 1411 N N . GLY A 1 184 ? -12.046 -12.317 11.459 1.00 91.06 184 GLY A N 1
ATOM 1412 C CA . GLY A 1 184 ? -13.078 -11.798 10.558 1.00 91.06 184 GLY A CA 1
ATOM 1413 C C . GLY A 1 184 ? -12.837 -10.334 10.184 1.00 91.06 184 GLY A C 1
ATOM 1414 O O . GLY A 1 184 ? -12.881 -9.985 9.009 1.00 91.06 184 GLY A O 1
ATOM 1415 N N . GLU A 1 185 ? -12.508 -9.485 11.163 1.00 94.25 185 GLU A N 1
ATOM 1416 C CA . GLU A 1 185 ? -12.133 -8.085 10.907 1.00 94.25 185 GLU A CA 1
ATOM 1417 C C . GLU A 1 185 ? -10.854 -7.998 10.059 1.00 94.25 185 GLU A C 1
ATOM 1419 O O . GLU A 1 185 ? -10.777 -7.183 9.145 1.00 94.25 185 GLU A O 1
ATOM 1424 N N . LEU A 1 186 ? -9.875 -8.874 10.307 1.00 92.94 186 LEU A N 1
ATOM 1425 C CA . LEU A 1 186 ? -8.664 -8.964 9.497 1.00 92.94 186 LEU A CA 1
ATOM 1426 C C . LEU A 1 186 ? -8.983 -9.378 8.053 1.00 92.94 186 LEU A C 1
ATOM 1428 O O . LEU A 1 186 ? -8.440 -8.780 7.134 1.00 92.94 186 LEU A O 1
ATOM 1432 N N . ALA A 1 187 ? -9.885 -10.342 7.839 1.00 92.88 187 ALA A N 1
ATOM 1433 C CA . ALA A 1 187 ? -10.313 -10.753 6.501 1.00 92.88 187 ALA A CA 1
ATOM 1434 C C . ALA A 1 187 ? -10.939 -9.593 5.710 1.00 92.88 187 ALA A C 1
ATOM 1436 O O . ALA A 1 187 ? -10.575 -9.373 4.557 1.00 92.88 187 ALA A O 1
ATOM 1437 N N . VAL A 1 188 ? -11.819 -8.812 6.343 1.00 94.50 188 VAL A N 1
ATOM 1438 C CA . VAL A 1 188 ? -12.400 -7.604 5.732 1.00 94.50 188 VAL A CA 1
ATOM 1439 C C . VAL A 1 188 ? -11.312 -6.582 5.418 1.00 94.50 188 VAL A C 1
ATOM 1441 O O . VAL A 1 188 ? -11.277 -6.038 4.318 1.00 94.50 188 VAL A O 1
ATOM 1444 N N . PHE A 1 189 ? -10.383 -6.361 6.351 1.00 94.12 189 PHE A N 1
ATOM 1445 C CA . PHE A 1 189 ? -9.312 -5.393 6.154 1.00 94.12 189 PHE A CA 1
ATOM 1446 C C . PHE A 1 189 ? -8.415 -5.747 4.958 1.00 94.12 189 PHE A C 1
ATOM 1448 O O . PHE A 1 189 ? -8.050 -4.871 4.179 1.00 94.12 189 PHE A O 1
ATOM 1455 N N . ILE A 1 190 ? -8.118 -7.035 4.758 1.00 92.62 190 ILE A N 1
ATOM 1456 C CA . ILE A 1 190 ? -7.366 -7.520 3.590 1.00 92.62 190 ILE A CA 1
ATOM 1457 C C . ILE A 1 190 ? -8.094 -7.188 2.289 1.00 92.62 190 ILE A C 1
ATOM 1459 O O . ILE A 1 190 ? -7.448 -6.778 1.332 1.00 92.62 190 ILE A O 1
ATOM 1463 N N . VAL A 1 191 ? -9.420 -7.343 2.236 1.00 94.31 191 VAL A N 1
ATOM 1464 C CA . VAL A 1 191 ? -10.196 -7.005 1.034 1.00 94.31 191 VAL A CA 1
ATOM 1465 C C . VAL A 1 191 ? -10.048 -5.519 0.706 1.00 94.31 191 VAL A C 1
ATOM 1467 O O . VAL A 1 191 ? -9.767 -5.180 -0.440 1.00 94.31 191 VAL A O 1
ATOM 1470 N N . CYS A 1 192 ? -10.128 -4.636 1.704 1.00 94.31 192 CYS A N 1
ATOM 1471 C CA . CYS A 1 192 ? -9.894 -3.200 1.514 1.00 94.31 192 CYS A CA 1
ATOM 1472 C C . CYS A 1 192 ? -8.481 -2.903 0.964 1.00 94.31 192 CYS A C 1
ATOM 1474 O O . CYS A 1 192 ? -8.311 -2.112 0.031 1.00 94.31 192 CYS A O 1
ATOM 1476 N N . VAL A 1 193 ? -7.462 -3.582 1.503 1.00 91.12 193 VAL A N 1
ATOM 1477 C CA . VAL A 1 193 ? -6.060 -3.486 1.052 1.00 91.12 193 VAL A CA 1
ATOM 1478 C C . VAL A 1 193 ? -5.886 -3.996 -0.385 1.00 91.12 193 VAL A C 1
ATOM 1480 O O . VAL A 1 193 ? -5.179 -3.373 -1.180 1.00 91.12 193 VAL A O 1
ATOM 1483 N N . LEU A 1 194 ? -6.553 -5.093 -0.751 1.00 90.38 194 LEU A N 1
ATOM 1484 C CA . LEU A 1 194 ? -6.511 -5.656 -2.103 1.00 90.38 194 LEU A CA 1
ATOM 1485 C C . LEU A 1 194 ? -7.132 -4.713 -3.125 1.00 90.38 194 LEU A C 1
ATOM 1487 O O . LEU A 1 194 ? -6.510 -4.461 -4.150 1.00 90.38 194 LEU A O 1
ATOM 1491 N N . VAL A 1 195 ? -8.311 -4.154 -2.838 1.00 93.19 195 VAL A N 1
ATOM 1492 C CA . VAL A 1 195 ? -8.963 -3.183 -3.734 1.00 93.19 195 VAL A CA 1
ATOM 1493 C C . VAL A 1 195 ? -8.054 -1.975 -3.970 1.00 93.19 195 VAL A C 1
ATOM 1495 O O . VAL A 1 195 ? -7.855 -1.579 -5.115 1.00 93.19 195 VAL A O 1
ATOM 1498 N N . THR A 1 196 ? -7.424 -1.457 -2.909 1.00 91.62 196 THR A N 1
ATOM 1499 C CA . THR A 1 196 ? -6.438 -0.364 -3.005 1.00 91.62 196 THR A CA 1
ATOM 1500 C C . THR A 1 196 ? -5.259 -0.749 -3.910 1.00 91.62 196 THR A C 1
ATOM 1502 O O . THR A 1 196 ? -4.868 0.019 -4.785 1.00 91.62 196 THR A O 1
ATOM 1505 N N . THR A 1 197 ? -4.720 -1.961 -3.741 1.00 87.31 197 THR A N 1
ATOM 1506 C CA . THR A 1 197 ? -3.581 -2.467 -4.530 1.00 87.31 197 THR A CA 1
ATOM 1507 C C . THR A 1 197 ? -3.944 -2.640 -6.008 1.00 87.31 197 THR A C 1
ATOM 1509 O O . THR A 1 197 ? -3.169 -2.258 -6.879 1.00 87.31 197 THR A O 1
ATOM 1512 N N . ILE A 1 198 ? -5.124 -3.198 -6.294 1.00 86.31 198 ILE A N 1
ATOM 1513 C CA . ILE A 1 198 ? -5.631 -3.408 -7.657 1.00 86.31 198 ILE A CA 1
ATOM 1514 C C . ILE A 1 198 ? -5.857 -2.065 -8.352 1.00 86.31 198 ILE A C 1
ATOM 1516 O O . ILE A 1 198 ? -5.443 -1.904 -9.497 1.00 86.31 198 ILE A O 1
ATOM 1520 N N . GLY A 1 199 ? -6.473 -1.104 -7.656 1.00 86.94 199 GLY A N 1
ATOM 1521 C CA . GLY A 1 199 ? -6.684 0.245 -8.177 1.00 86.94 199 GLY A CA 1
ATOM 1522 C C . GLY A 1 199 ? -5.373 0.913 -8.581 1.00 86.94 199 GLY A C 1
ATOM 1523 O O . GLY A 1 199 ? -5.245 1.368 -9.711 1.00 86.94 199 GLY A O 1
ATOM 1524 N N . LEU A 1 200 ? -4.370 0.876 -7.700 1.00 85.00 200 LEU A N 1
ATOM 1525 C CA . LEU A 1 200 ? -3.040 1.418 -7.982 1.00 85.00 200 LEU A CA 1
ATOM 1526 C C . LEU A 1 200 ? -2.341 0.715 -9.156 1.00 85.00 200 LEU A C 1
ATOM 1528 O O . LEU A 1 200 ? -1.768 1.372 -10.019 1.00 85.00 200 LEU A O 1
ATOM 1532 N N . ALA A 1 201 ? -2.361 -0.620 -9.191 1.00 78.12 201 ALA A N 1
ATOM 1533 C CA . ALA A 1 201 ? -1.709 -1.378 -10.256 1.00 78.12 201 ALA A CA 1
ATOM 1534 C C . ALA A 1 201 ? -2.335 -1.079 -11.627 1.00 78.12 201 ALA A C 1
ATOM 1536 O O . ALA A 1 201 ? -1.616 -0.896 -12.610 1.00 78.12 201 ALA A O 1
ATOM 1537 N N . GLY A 1 202 ? -3.666 -0.998 -11.686 1.00 77.25 202 GLY A N 1
ATOM 1538 C CA . GLY A 1 202 ? -4.379 -0.612 -12.897 1.00 77.25 202 GLY A CA 1
ATOM 1539 C C . GLY A 1 202 ? -4.073 0.824 -13.323 1.00 77.25 202 GLY A C 1
ATOM 1540 O O . GLY A 1 202 ? -3.879 1.082 -14.512 1.00 77.25 202 GLY A O 1
ATOM 1541 N N . ASP A 1 203 ? -3.958 1.739 -12.361 1.00 77.88 203 ASP A N 1
ATOM 1542 C CA . ASP A 1 203 ? -3.637 3.137 -12.628 1.00 77.88 203 ASP A CA 1
ATOM 1543 C C . ASP A 1 203 ? -2.234 3.303 -13.224 1.00 77.88 203 ASP A C 1
ATOM 1545 O O . ASP A 1 203 ? -2.066 3.902 -14.287 1.00 77.88 203 ASP A O 1
ATOM 1549 N N . ILE A 1 204 ? -1.231 2.651 -12.639 1.00 72.88 204 ILE A N 1
ATOM 1550 C CA . ILE A 1 204 ? 0.132 2.656 -13.183 1.00 72.88 204 ILE A CA 1
ATOM 1551 C C . ILE A 1 204 ? 0.176 1.997 -14.564 1.00 72.88 204 ILE A C 1
ATOM 1553 O O . ILE A 1 204 ? 0.800 2.524 -15.484 1.00 72.88 204 ILE A O 1
ATOM 1557 N N . SER A 1 205 ? -0.518 0.870 -14.750 1.00 71.81 205 SER A N 1
ATOM 1558 C CA . SER A 1 205 ? -0.600 0.212 -16.059 1.00 71.81 205 SER A CA 1
ATOM 1559 C C . SER A 1 205 ? -1.146 1.156 -17.132 1.00 71.81 205 SER A C 1
ATOM 1561 O O . SER A 1 205 ? -0.666 1.147 -18.265 1.00 71.81 205 SER A O 1
ATOM 1563 N N . ARG A 1 206 ? -2.129 1.993 -16.785 1.00 70.12 206 ARG A N 1
ATOM 1564 C CA . ARG A 1 206 ? -2.696 2.991 -17.695 1.00 70.12 206 ARG A CA 1
ATOM 1565 C C . ARG A 1 206 ? -1.698 4.101 -18.023 1.00 70.12 206 ARG A C 1
ATOM 1567 O O . ARG A 1 206 ? -1.555 4.419 -19.202 1.00 70.12 206 ARG A O 1
ATOM 1574 N N . HIS A 1 207 ? -0.986 4.623 -17.023 1.00 67.38 207 HIS A N 1
ATOM 1575 C CA . HIS A 1 207 ? 0.067 5.627 -17.217 1.00 67.38 207 HIS A CA 1
ATOM 1576 C C . HIS A 1 207 ? 1.184 5.134 -18.146 1.00 67.38 207 HIS A C 1
ATOM 1578 O O . HIS A 1 207 ? 1.709 5.907 -18.944 1.00 67.38 207 HIS A O 1
ATOM 1584 N N . LEU A 1 208 ? 1.520 3.843 -18.082 1.00 66.75 208 LEU A N 1
ATOM 1585 C CA . LEU A 1 208 ? 2.539 3.240 -18.942 1.00 66.75 208 LEU A CA 1
ATOM 1586 C C . LEU A 1 208 ? 2.047 2.988 -20.373 1.00 66.75 208 LEU A C 1
ATOM 1588 O O . LEU A 1 208 ? 2.802 3.189 -21.320 1.00 66.75 208 LEU A O 1
ATOM 1592 N N . GLN A 1 209 ? 0.802 2.538 -20.545 1.00 66.69 209 GLN A N 1
ATOM 1593 C CA . GLN A 1 209 ? 0.280 2.146 -21.860 1.00 66.69 209 GLN A CA 1
ATOM 1594 C C . GLN A 1 209 ? -0.252 3.327 -22.680 1.00 66.69 209 GLN A C 1
ATOM 1596 O O . GLN A 1 209 ? -0.147 3.306 -23.903 1.00 66.69 209 GLN A O 1
ATOM 1601 N N . ASN A 1 210 ? -0.825 4.349 -22.035 1.00 67.19 210 ASN A N 1
ATOM 1602 C CA . ASN A 1 210 ? -1.491 5.467 -22.715 1.00 67.19 210 ASN A CA 1
ATOM 1603 C C . ASN A 1 210 ? -1.110 6.840 -22.116 1.00 67.19 210 ASN A C 1
ATOM 1605 O O . ASN A 1 210 ? -1.991 7.595 -21.697 1.00 67.19 210 ASN A O 1
ATOM 1609 N N . PRO A 1 211 ? 0.183 7.217 -22.093 1.00 64.06 211 PRO A N 1
ATOM 1610 C CA . PRO A 1 211 ? 0.636 8.450 -21.438 1.00 64.06 211 PRO A CA 1
ATOM 1611 C C . PRO A 1 211 ? 0.059 9.737 -22.061 1.00 64.06 211 PRO A C 1
ATOM 1613 O O . PRO A 1 211 ? -0.050 10.758 -21.393 1.00 64.06 211 PRO A O 1
ATOM 1616 N N . GLY A 1 212 ? -0.349 9.706 -23.335 1.00 61.28 212 GLY A N 1
ATOM 1617 C CA . GLY A 1 212 ? -0.909 10.870 -24.034 1.00 61.28 212 GLY A CA 1
ATOM 1618 C C . GLY A 1 212 ? -2.374 11.197 -23.708 1.00 61.28 212 GLY A C 1
ATOM 1619 O O . GLY A 1 212 ? -2.858 12.243 -24.132 1.00 61.28 212 GLY A O 1
ATOM 1620 N N . SER A 1 213 ? -3.093 10.331 -22.982 1.00 62.72 213 SER A N 1
ATOM 1621 C CA . SER A 1 213 ? -4.528 10.494 -22.685 1.00 62.72 213 SER A CA 1
ATOM 1622 C C . SER A 1 213 ? -4.827 10.818 -21.216 1.00 62.72 213 SER A C 1
ATOM 1624 O O . SER A 1 213 ? -5.940 10.570 -20.758 1.00 62.72 213 SER A O 1
ATOM 1626 N N . LEU A 1 214 ? -3.844 11.321 -20.463 1.00 63.44 214 LEU A N 1
ATOM 1627 C CA . LEU A 1 214 ? -3.954 11.548 -19.013 1.00 63.44 214 LEU A CA 1
ATOM 1628 C C . LEU A 1 214 ? -4.731 12.828 -18.637 1.00 63.44 214 LEU A C 1
ATOM 1630 O O . LEU A 1 214 ? -5.169 12.980 -17.497 1.00 63.44 214 LEU A O 1
ATOM 1634 N N . ASN A 1 215 ? -4.958 13.741 -19.590 1.00 55.38 215 ASN A N 1
ATOM 1635 C CA . ASN A 1 215 ? -5.689 14.985 -19.336 1.00 55.38 215 ASN A CA 1
ATOM 1636 C C . ASN A 1 215 ? -7.169 14.704 -18.993 1.00 55.38 215 ASN A C 1
ATOM 1638 O O . ASN A 1 215 ? -7.901 14.156 -19.815 1.00 55.38 215 ASN A O 1
ATOM 1642 N N . ASN A 1 216 ? -7.608 15.164 -17.811 1.00 56.03 216 ASN A N 1
ATOM 1643 C CA . ASN A 1 216 ? -8.965 15.065 -17.231 1.00 56.03 216 ASN A CA 1
ATOM 1644 C C . ASN A 1 216 ? -9.375 13.721 -16.593 1.00 56.03 216 ASN A C 1
ATOM 1646 O O . ASN A 1 216 ? -10.563 13.504 -16.364 1.00 56.03 216 ASN A O 1
ATOM 1650 N N . ASP A 1 217 ? -8.433 12.837 -16.254 1.00 62.97 217 ASP A N 1
ATOM 1651 C CA . ASP A 1 217 ? -8.759 11.471 -15.802 1.00 62.97 217 ASP A CA 1
ATOM 1652 C C . ASP A 1 217 ? -8.721 11.249 -14.277 1.00 62.97 217 ASP A C 1
ATOM 1654 O O . ASP A 1 217 ? -8.907 10.135 -13.792 1.00 62.97 217 ASP A O 1
ATOM 1658 N N . PHE A 1 218 ? -8.502 12.311 -13.498 1.00 63.84 218 PHE A N 1
ATOM 1659 C CA . PHE A 1 218 ? -8.278 12.222 -12.049 1.00 63.84 218 PHE A CA 1
ATOM 1660 C C . PHE A 1 218 ? -9.468 11.621 -11.272 1.00 63.84 218 PHE A C 1
ATOM 1662 O O . PHE A 1 218 ? -9.288 11.044 -10.209 1.00 63.84 218 PHE A O 1
ATOM 1669 N N . ILE A 1 219 ? -10.698 11.733 -11.791 1.00 64.25 219 ILE A N 1
ATOM 1670 C CA . ILE A 1 219 ? -11.930 11.241 -11.132 1.00 64.25 219 ILE A CA 1
ATOM 1671 C C . ILE A 1 219 ? -12.520 10.012 -11.867 1.00 64.25 219 ILE A C 1
ATOM 1673 O O . ILE A 1 219 ? -13.582 9.506 -11.507 1.00 64.25 219 ILE A O 1
ATOM 1677 N N . SER A 1 220 ? -11.833 9.469 -12.876 1.00 63.88 220 SER A N 1
ATOM 1678 C CA . SER A 1 220 ? -12.315 8.340 -13.686 1.00 63.88 220 SER A CA 1
ATOM 1679 C C . SER A 1 220 ? -11.330 7.168 -13.746 1.00 63.88 220 SER A C 1
ATOM 1681 O O . SER A 1 220 ? -10.186 7.235 -13.306 1.00 63.88 220 SER A O 1
ATOM 1683 N N . GLY A 1 221 ? -11.810 6.018 -14.232 1.00 77.38 221 GLY A N 1
ATOM 1684 C CA . GLY A 1 221 ? -10.974 4.837 -14.450 1.00 77.38 221 GLY A CA 1
ATOM 1685 C C . GLY A 1 221 ? -10.420 4.216 -13.162 1.00 77.38 221 GLY A C 1
ATOM 1686 O O . GLY A 1 221 ? -11.161 3.929 -12.220 1.00 77.38 221 GLY A O 1
ATOM 1687 N N . TRP A 1 222 ? -9.113 3.953 -13.150 1.00 83.38 222 TRP A N 1
ATOM 1688 C CA . TRP A 1 222 ? -8.436 3.230 -12.070 1.00 83.38 222 TRP A CA 1
ATOM 1689 C C . TRP A 1 222 ? -8.229 4.066 -10.800 1.00 83.38 222 TRP A C 1
ATOM 1691 O O . TRP A 1 222 ? -8.234 3.495 -9.706 1.00 83.38 222 TRP A O 1
ATOM 1701 N N . HIS A 1 223 ? -8.191 5.399 -10.914 1.00 79.88 223 HIS A N 1
ATOM 1702 C CA . HIS A 1 223 ? -8.212 6.312 -9.767 1.00 79.88 223 HIS A CA 1
ATOM 1703 C C . HIS A 1 223 ? -9.437 6.077 -8.880 1.00 79.88 223 HIS A C 1
ATOM 1705 O O . HIS A 1 223 ? -9.307 5.977 -7.664 1.00 79.88 223 HIS A O 1
ATOM 1711 N N . LEU A 1 224 ? -10.623 5.874 -9.467 1.00 84.19 224 LEU A N 1
ATOM 1712 C CA . LEU A 1 224 ? -11.844 5.611 -8.697 1.00 84.19 224 LEU A CA 1
ATOM 1713 C C . LEU A 1 224 ? -11.760 4.291 -7.913 1.00 84.19 224 LEU A C 1
ATOM 1715 O O . LEU A 1 224 ? -12.250 4.203 -6.786 1.00 84.19 224 LEU A O 1
ATOM 1719 N N . VAL A 1 225 ? -11.114 3.267 -8.483 1.00 89.25 225 VAL A N 1
ATOM 1720 C CA . VAL A 1 225 ? -10.880 1.983 -7.800 1.00 89.25 225 VAL A CA 1
ATOM 1721 C C . VAL A 1 225 ? -9.896 2.169 -6.644 1.00 89.25 225 VAL A C 1
ATOM 1723 O O . VAL A 1 225 ? -10.146 1.672 -5.545 1.00 89.25 225 VAL A O 1
ATOM 1726 N N . LEU A 1 226 ? -8.819 2.933 -6.859 1.00 88.00 226 LEU A N 1
ATOM 1727 C CA . LEU A 1 226 ? -7.858 3.295 -5.817 1.00 88.00 226 LEU A CA 1
ATOM 1728 C C . LEU A 1 226 ? -8.544 4.069 -4.680 1.00 88.00 226 LEU A C 1
ATOM 1730 O O . LEU A 1 226 ? -8.441 3.672 -3.519 1.00 88.00 226 LEU A O 1
ATOM 1734 N N . TYR A 1 227 ? -9.309 5.113 -5.004 1.00 87.88 227 TYR A N 1
ATOM 1735 C CA . TYR A 1 227 ? -10.049 5.923 -4.035 1.00 87.88 227 TYR A CA 1
ATOM 1736 C C . TYR A 1 227 ? -11.091 5.101 -3.285 1.00 87.88 227 TYR A C 1
ATOM 1738 O O . TYR A 1 227 ? -11.200 5.219 -2.067 1.00 87.88 227 TYR A O 1
ATOM 1746 N N . GLY A 1 228 ? -11.817 4.222 -3.980 1.00 90.62 228 GLY A N 1
ATOM 1747 C CA . GLY A 1 228 ? -12.752 3.282 -3.366 1.00 90.62 228 GLY A CA 1
ATOM 1748 C C . GLY A 1 228 ? -12.058 2.338 -2.383 1.00 90.62 228 GLY A C 1
ATOM 1749 O O . GLY A 1 228 ? -12.566 2.106 -1.285 1.00 90.62 228 GLY A O 1
ATOM 1750 N N . GLY A 1 229 ? -10.861 1.855 -2.728 1.00 91.75 229 GLY A N 1
ATOM 1751 C CA . GLY A 1 229 ? -10.005 1.074 -1.837 1.00 91.75 229 GLY A CA 1
ATOM 1752 C C . GLY A 1 229 ? -9.635 1.839 -0.566 1.00 91.75 229 GLY A C 1
ATOM 1753 O O . GLY A 1 229 ? -9.931 1.372 0.538 1.00 91.75 229 GLY A O 1
ATOM 1754 N N . VAL A 1 230 ? -9.081 3.046 -0.705 1.00 92.31 230 VAL A N 1
ATOM 1755 C CA . VAL A 1 230 ? -8.692 3.899 0.434 1.00 92.31 230 VAL A CA 1
ATOM 1756 C C . VAL A 1 230 ? -9.903 4.272 1.295 1.00 92.31 230 VAL A C 1
ATOM 1758 O O . VAL A 1 230 ? -9.853 4.160 2.523 1.00 92.31 230 VAL A O 1
ATOM 1761 N N . LEU A 1 231 ? -11.023 4.644 0.670 1.00 94.12 231 LEU A N 1
ATOM 1762 C CA . LEU A 1 231 ? -12.278 4.944 1.357 1.00 94.12 231 LEU A CA 1
ATOM 1763 C C . LEU A 1 231 ? -12.781 3.734 2.147 1.00 94.12 231 LEU A C 1
ATOM 1765 O O . LEU A 1 231 ? -13.188 3.882 3.298 1.00 94.12 231 LEU A O 1
ATOM 1769 N N . SER A 1 232 ? -12.711 2.530 1.573 1.00 95.81 232 SER A N 1
ATOM 1770 C CA . SER A 1 232 ? -13.129 1.307 2.263 1.00 95.81 232 SER A CA 1
ATOM 1771 C C . SER A 1 232 ? -12.300 1.033 3.525 1.00 95.81 232 SER A C 1
ATOM 1773 O O . SER A 1 232 ? -12.855 0.578 4.526 1.00 95.81 232 SER A O 1
ATOM 1775 N N . VAL A 1 233 ? -11.007 1.393 3.535 1.00 94.44 233 VAL A N 1
ATOM 1776 C CA . VAL A 1 233 ? -10.165 1.334 4.742 1.00 94.44 233 VAL A CA 1
ATOM 1777 C C . VAL A 1 233 ? -10.636 2.343 5.788 1.00 94.44 233 VAL A C 1
ATOM 1779 O O . VAL A 1 233 ? -10.797 1.977 6.954 1.00 94.44 233 VAL A O 1
ATOM 1782 N N . GLY A 1 234 ? -10.918 3.584 5.387 1.00 93.94 234 GLY A N 1
ATOM 1783 C CA . GLY A 1 234 ? -11.483 4.598 6.282 1.00 93.94 234 GLY A CA 1
ATOM 1784 C C . GLY A 1 234 ? -12.808 4.149 6.910 1.00 93.94 234 GLY A C 1
ATOM 1785 O O . GLY A 1 234 ? -12.986 4.244 8.126 1.00 93.94 234 GLY A O 1
ATOM 1786 N N . LEU A 1 235 ? -13.705 3.572 6.103 1.00 95.62 235 LEU A N 1
ATOM 1787 C CA . LEU A 1 235 ? -14.979 3.012 6.561 1.00 95.62 235 LEU A CA 1
ATOM 1788 C C . LEU A 1 235 ? -14.783 1.827 7.512 1.00 95.62 235 LEU A C 1
ATOM 1790 O O . LEU A 1 235 ? -15.469 1.752 8.530 1.00 95.62 235 LEU A O 1
ATOM 1794 N N . PHE A 1 236 ? -13.835 0.931 7.232 1.00 95.56 236 PHE A N 1
ATOM 1795 C CA . PHE A 1 236 ? -13.496 -0.183 8.119 1.00 95.56 236 PHE A CA 1
ATOM 1796 C C . PHE A 1 236 ? -13.026 0.307 9.498 1.00 95.56 236 PHE A C 1
ATOM 1798 O O . PHE A 1 236 ? -13.526 -0.158 10.527 1.00 95.56 236 PHE A O 1
ATOM 1805 N N . ILE A 1 237 ? -12.103 1.276 9.530 1.00 93.88 237 ILE A N 1
ATOM 1806 C CA . ILE A 1 237 ? -11.582 1.861 10.774 1.00 93.88 237 ILE A CA 1
ATOM 1807 C C . ILE A 1 237 ? -12.705 2.575 11.535 1.00 93.88 237 ILE A C 1
ATOM 1809 O O . ILE A 1 237 ? -12.884 2.340 12.733 1.00 93.88 237 ILE A O 1
ATOM 1813 N N . GLY A 1 238 ? -13.484 3.410 10.841 1.00 92.12 238 GLY A N 1
ATOM 1814 C CA . GLY A 1 238 ? -14.587 4.174 11.420 1.00 92.12 238 GLY A CA 1
ATOM 1815 C C . GLY A 1 238 ? -15.687 3.279 11.985 1.00 92.12 2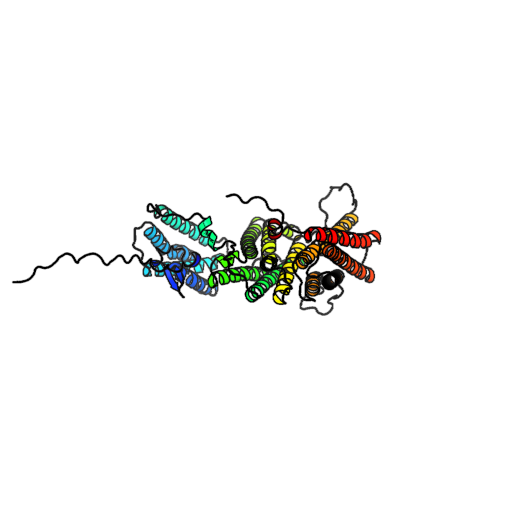38 GLY A C 1
ATOM 1816 O O . GLY A 1 238 ? -16.102 3.458 13.129 1.00 92.12 238 GLY A O 1
ATOM 1817 N N . PHE A 1 239 ? -16.111 2.256 11.240 1.00 93.19 239 PHE A N 1
ATOM 1818 C CA . PHE A 1 239 ? -17.106 1.291 11.707 1.00 93.19 239 PHE A CA 1
ATOM 1819 C C . PHE A 1 239 ? -16.619 0.517 12.937 1.00 93.19 239 PHE A C 1
ATOM 1821 O O . PHE A 1 239 ? -17.368 0.339 13.900 1.00 93.19 239 PHE A O 1
ATOM 1828 N N . GLY A 1 240 ? -15.349 0.100 12.946 1.00 91.19 240 GLY A N 1
ATOM 1829 C CA . GLY A 1 240 ? -14.739 -0.528 14.114 1.00 91.19 240 GLY A CA 1
ATOM 1830 C C . GLY A 1 240 ? -14.715 0.398 15.334 1.00 91.19 240 GLY A C 1
ATOM 1831 O O . GLY A 1 240 ? -15.054 -0.038 16.435 1.00 91.19 240 GLY A O 1
ATOM 1832 N N . ALA A 1 241 ? -14.414 1.685 15.138 1.00 92.25 241 ALA A N 1
ATOM 1833 C CA . ALA A 1 241 ? -14.441 2.691 16.198 1.00 92.25 241 ALA A CA 1
ATOM 1834 C C . ALA A 1 241 ? -15.856 2.941 16.749 1.00 92.25 241 ALA A C 1
ATOM 1836 O O . ALA A 1 241 ? -16.029 3.067 17.960 1.00 92.25 241 ALA A O 1
ATOM 1837 N N . VAL A 1 242 ? -16.878 2.950 15.888 1.00 90.88 242 VAL A N 1
ATOM 1838 C CA . VAL A 1 242 ? -18.287 3.072 16.301 1.00 90.88 242 VAL A CA 1
ATOM 1839 C C . VAL A 1 242 ? -18.740 1.860 17.101 1.00 90.88 242 VAL A C 1
ATOM 1841 O O . VAL A 1 242 ? -19.369 2.003 18.145 1.00 90.88 242 VAL A O 1
ATOM 1844 N N . ARG A 1 243 ? -18.411 0.656 16.630 1.00 92.81 243 ARG A N 1
ATOM 1845 C CA . ARG A 1 243 ? -18.893 -0.587 17.238 1.00 92.81 243 ARG A CA 1
ATOM 1846 C C . ARG A 1 243 ? -18.143 -0.964 18.515 1.00 92.81 243 ARG A C 1
ATOM 1848 O O . ARG A 1 243 ? -18.722 -1.600 19.391 1.00 92.81 243 ARG A O 1
ATOM 1855 N N . ARG A 1 244 ? -16.843 -0.666 18.592 1.00 89.56 244 ARG A N 1
ATOM 1856 C CA . ARG A 1 244 ? -15.939 -1.185 19.638 1.00 89.56 244 ARG A CA 1
ATOM 1857 C C . ARG A 1 244 ? -15.236 -0.093 20.441 1.00 89.56 244 ARG A C 1
ATOM 1859 O O . ARG A 1 244 ? -14.389 -0.409 21.273 1.00 89.56 244 ARG A O 1
ATOM 1866 N N . GLY A 1 245 ? -15.601 1.164 20.206 1.00 86.94 245 GLY A N 1
ATOM 1867 C CA . GLY A 1 245 ? -15.038 2.331 20.868 1.00 86.94 245 GLY A CA 1
ATOM 1868 C C . GLY A 1 245 ? -13.817 2.921 20.146 1.00 86.94 245 GLY A C 1
ATOM 1869 O O . GLY A 1 245 ? -13.181 2.259 19.319 1.00 86.94 245 GLY A O 1
ATOM 1870 N N . PRO A 1 246 ? -13.447 4.170 20.485 1.00 86.62 246 PRO A N 1
ATOM 1871 C CA . PRO A 1 246 ? -12.415 4.948 19.787 1.00 86.62 246 PRO A CA 1
ATOM 1872 C C . PRO A 1 246 ? -11.031 4.276 19.764 1.00 86.62 246 PRO A C 1
ATOM 1874 O O . PRO A 1 246 ? -10.282 4.452 18.803 1.00 86.62 246 PRO A O 1
ATOM 1877 N N . GLY A 1 247 ? -10.724 3.419 20.747 1.00 86.50 247 GLY A N 1
ATOM 1878 C CA . GLY A 1 247 ? -9.459 2.673 20.822 1.00 86.50 247 GLY A CA 1
ATOM 1879 C C . GLY A 1 247 ? -9.236 1.698 19.664 1.00 86.50 247 GLY A C 1
ATOM 1880 O O . GLY A 1 247 ? -8.105 1.260 19.421 1.00 86.50 247 GLY A O 1
ATOM 1881 N N . TYR A 1 248 ? -10.283 1.376 18.898 1.00 88.94 248 TYR A N 1
ATOM 1882 C CA . TYR A 1 248 ? -10.143 0.590 17.675 1.00 88.94 248 TYR A CA 1
ATOM 1883 C C . TYR A 1 248 ? -9.241 1.287 16.642 1.00 88.94 248 TYR A C 1
ATOM 1885 O O . TYR A 1 248 ? -8.434 0.622 15.997 1.00 88.94 248 TYR A O 1
ATOM 1893 N N . VAL A 1 249 ? -9.260 2.624 16.573 1.00 89.94 249 VAL A N 1
ATOM 1894 C CA . VAL A 1 249 ? -8.387 3.418 15.686 1.00 89.94 249 VAL A CA 1
ATOM 1895 C C . VAL A 1 249 ? -6.902 3.144 15.963 1.00 89.94 249 VAL A C 1
ATOM 1897 O O . VAL A 1 249 ? -6.119 2.924 15.037 1.00 89.94 249 VAL A O 1
ATOM 1900 N N . GLY A 1 250 ? -6.519 3.065 17.240 1.00 87.06 250 GLY A N 1
ATOM 1901 C CA . GLY A 1 250 ? -5.159 2.721 17.664 1.00 87.06 250 GLY A CA 1
ATOM 1902 C C . GLY A 1 250 ? -4.824 1.231 17.521 1.00 87.06 250 GLY A C 1
ATOM 1903 O O . GLY A 1 250 ? -3.653 0.846 17.501 1.00 87.06 250 GLY A O 1
ATOM 1904 N N . SER A 1 251 ? -5.835 0.369 17.385 1.00 89.00 251 SER A N 1
ATOM 1905 C CA . SER A 1 251 ? -5.642 -1.078 17.197 1.00 89.00 251 SER A CA 1
ATOM 1906 C C . SER A 1 251 ? -5.027 -1.385 15.830 1.00 89.00 251 SER A C 1
ATOM 1908 O O . SER A 1 251 ? -4.151 -2.252 15.726 1.00 89.00 251 SER A O 1
ATOM 1910 N N . VAL A 1 252 ? -5.407 -0.592 14.822 1.00 90.69 252 VAL A N 1
ATOM 1911 C CA . VAL A 1 252 ? -4.915 -0.614 13.434 1.00 90.69 252 VAL A CA 1
ATOM 1912 C C . VAL A 1 252 ? -4.089 0.633 13.094 1.00 90.69 252 VAL A C 1
ATOM 1914 O O . VAL A 1 252 ? -4.140 1.139 11.980 1.00 90.69 252 VAL A O 1
ATOM 1917 N N . SER A 1 253 ? -3.289 1.116 14.048 1.00 89.06 253 SER A N 1
ATOM 1918 C CA . SER A 1 253 ? -2.543 2.382 13.968 1.00 89.06 253 SER A CA 1
ATOM 1919 C C . SER A 1 253 ? -1.762 2.609 12.674 1.00 89.06 253 SER A C 1
ATOM 1921 O O . SER A 1 253 ? -1.817 3.701 12.123 1.00 89.06 253 SER A O 1
ATOM 1923 N N . THR A 1 254 ? -1.063 1.593 12.164 1.00 88.56 254 THR A N 1
ATOM 1924 C CA . THR A 1 254 ? -0.321 1.699 10.898 1.00 88.56 254 THR A CA 1
ATOM 1925 C C . THR A 1 254 ? -1.268 1.948 9.723 1.00 88.56 254 THR A C 1
ATOM 1927 O O . THR A 1 254 ? -1.003 2.814 8.900 1.00 88.56 254 THR A O 1
ATOM 1930 N N . GLY A 1 255 ? -2.421 1.272 9.698 1.00 90.81 255 GLY A N 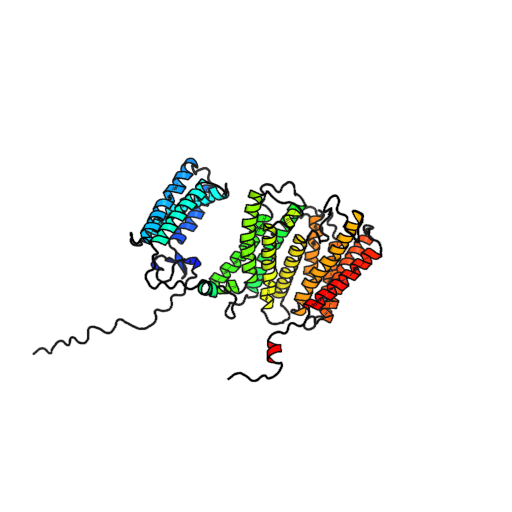1
ATOM 1931 C CA . GLY A 1 255 ? -3.465 1.488 8.695 1.00 90.81 255 GLY A CA 1
ATOM 1932 C C . GLY A 1 255 ? -4.121 2.861 8.822 1.00 90.81 255 GLY A C 1
ATOM 1933 O O . GLY A 1 255 ? -4.354 3.515 7.814 1.00 90.81 255 GLY A O 1
ATOM 1934 N N . THR A 1 256 ? -4.345 3.335 10.050 1.00 93.25 256 THR A N 1
ATOM 1935 C CA . THR A 1 256 ? -4.858 4.686 10.327 1.00 93.25 256 THR A CA 1
ATOM 1936 C C . THR A 1 256 ? -3.901 5.770 9.826 1.00 93.25 256 THR A C 1
ATOM 1938 O O . THR A 1 256 ? -4.336 6.710 9.164 1.00 93.25 256 THR A O 1
ATOM 1941 N N . ILE A 1 257 ? -2.600 5.635 10.106 1.00 89.38 257 ILE A N 1
ATOM 1942 C CA . ILE A 1 257 ? -1.568 6.557 9.607 1.00 89.38 257 ILE A CA 1
ATOM 1943 C C . ILE A 1 257 ? -1.533 6.516 8.078 1.00 89.38 257 ILE A C 1
ATOM 1945 O O . ILE A 1 257 ? -1.559 7.567 7.445 1.00 89.38 257 ILE A O 1
ATOM 1949 N N . GLY A 1 258 ? -1.536 5.316 7.491 1.00 88.56 258 GLY A N 1
ATOM 1950 C CA . GLY A 1 258 ? -1.549 5.137 6.042 1.00 88.56 258 GLY A CA 1
ATOM 1951 C C . GLY A 1 258 ? -2.757 5.795 5.373 1.00 88.56 258 GLY A C 1
ATOM 1952 O O . GLY A 1 258 ? -2.588 6.551 4.423 1.00 88.56 258 GLY A O 1
ATOM 1953 N N . PHE A 1 259 ? -3.962 5.592 5.916 1.00 94.56 259 PHE A N 1
ATOM 1954 C CA . PHE A 1 259 ? -5.189 6.245 5.450 1.00 94.56 259 PHE A CA 1
ATOM 1955 C C . PHE A 1 259 ? -5.104 7.777 5.530 1.00 94.56 259 PHE A C 1
ATOM 1957 O O . PHE A 1 259 ? -5.470 8.466 4.577 1.00 94.56 259 PHE A O 1
ATOM 1964 N N . GLY A 1 260 ? -4.595 8.316 6.643 1.00 91.44 260 GLY A N 1
ATOM 1965 C CA . GLY A 1 260 ? -4.417 9.759 6.814 1.00 91.44 260 GLY A CA 1
ATOM 1966 C C . GLY A 1 260 ? -3.432 10.349 5.803 1.00 91.44 260 GLY A C 1
ATOM 1967 O O . GLY A 1 260 ? -3.742 11.346 5.154 1.00 91.44 260 GLY A O 1
ATOM 1968 N N . LEU A 1 261 ? -2.278 9.701 5.622 1.00 86.38 261 LEU A N 1
ATOM 1969 C CA . LEU A 1 261 ? -1.263 10.111 4.650 1.00 86.38 261 LEU A CA 1
ATOM 1970 C C . LEU A 1 261 ? -1.757 10.000 3.207 1.00 86.38 261 LEU A C 1
ATOM 1972 O O . LEU A 1 261 ? -1.460 10.883 2.417 1.00 86.38 261 LEU A O 1
ATOM 1976 N N . LEU A 1 262 ? -2.536 8.972 2.866 1.00 89.88 262 LEU A N 1
ATOM 1977 C CA . LEU A 1 262 ? -3.143 8.826 1.538 1.00 89.88 262 LEU A CA 1
ATOM 1978 C C . LEU A 1 262 ? -4.177 9.911 1.253 1.00 89.88 262 LEU A C 1
ATOM 1980 O O . LEU A 1 262 ? -4.185 10.481 0.168 1.00 89.88 262 LEU A O 1
ATOM 1984 N N . SER A 1 263 ? -5.018 10.222 2.240 1.00 89.88 263 SER A N 1
ATOM 1985 C CA . SER A 1 263 ? -6.017 11.287 2.116 1.00 89.88 263 SER A CA 1
ATOM 1986 C C . SER A 1 263 ? -5.344 12.648 1.929 1.00 89.88 263 SER A C 1
ATOM 1988 O O . SER A 1 263 ? -5.744 13.428 1.072 1.00 89.88 263 SER A O 1
ATOM 1990 N N . PHE A 1 264 ? -4.288 12.919 2.701 1.00 87.06 264 PHE A N 1
ATOM 1991 C CA . PHE A 1 264 ? -3.495 14.141 2.572 1.00 87.06 264 PHE A CA 1
ATOM 1992 C C . PHE A 1 264 ? -2.722 14.188 1.247 1.00 87.06 264 PHE A C 1
ATOM 1994 O O . PHE A 1 264 ? -2.788 15.184 0.533 1.00 87.06 264 PHE A O 1
ATOM 2001 N N . GLY A 1 265 ? -2.051 13.091 0.892 1.00 83.12 265 GLY A N 1
ATOM 2002 C CA . GLY A 1 265 ? -1.296 12.937 -0.346 1.00 83.12 265 GLY A CA 1
ATOM 2003 C C . GLY A 1 265 ? -2.161 13.164 -1.579 1.00 83.12 265 GLY A C 1
ATOM 2004 O O . GLY A 1 265 ? -1.766 13.947 -2.428 1.00 83.12 265 GLY A O 1
ATOM 2005 N N . GLY A 1 266 ? -3.369 12.595 -1.634 1.00 84.81 266 GLY A N 1
ATOM 2006 C CA . GLY A 1 266 ? -4.297 12.805 -2.752 1.00 84.81 266 GLY A CA 1
ATOM 2007 C C . GLY A 1 266 ? -4.760 14.259 -2.911 1.00 84.81 266 GLY A C 1
ATOM 2008 O O . GLY A 1 266 ? -4.911 14.737 -4.031 1.00 84.81 266 GLY A O 1
ATOM 2009 N N . VAL A 1 267 ? -4.936 15.002 -1.810 1.00 84.94 267 VAL A N 1
ATOM 2010 C CA . VAL A 1 267 ? -5.243 16.446 -1.870 1.00 84.94 267 VAL A CA 1
ATOM 2011 C C . VAL A 1 267 ? -4.036 17.240 -2.370 1.00 84.94 267 VAL A C 1
ATOM 2013 O O . VAL A 1 267 ? -4.189 18.132 -3.209 1.00 84.94 267 VAL A O 1
ATOM 2016 N N . CYS A 1 268 ? -2.838 16.921 -1.871 1.00 78.06 268 CYS A N 1
ATOM 2017 C CA . CYS A 1 268 ? -1.597 17.525 -2.349 1.00 78.06 268 CYS A CA 1
ATOM 2018 C C . CYS A 1 268 ? -1.369 17.242 -3.836 1.00 78.06 268 CYS A C 1
ATOM 2020 O O . CYS A 1 268 ? -0.968 18.150 -4.551 1.00 78.06 268 CYS A O 1
ATOM 2022 N N . ASP A 1 269 ? -1.672 16.030 -4.290 1.00 80.00 269 ASP A N 1
ATOM 2023 C CA . ASP A 1 269 ? -1.515 15.575 -5.670 1.00 80.00 269 ASP A CA 1
ATOM 2024 C C . ASP A 1 269 ? -2.471 16.303 -6.623 1.00 80.00 269 ASP A C 1
ATOM 2026 O O . ASP A 1 269 ? -2.039 16.932 -7.586 1.00 80.00 269 ASP A O 1
ATOM 2030 N N . ALA A 1 270 ? -3.757 16.388 -6.266 1.00 79.38 270 ALA A N 1
ATOM 2031 C CA . ALA A 1 270 ? -4.737 17.178 -7.015 1.00 79.38 270 ALA A CA 1
ATOM 2032 C C . ALA A 1 270 ? -4.339 18.663 -7.117 1.00 79.38 270 ALA A C 1
ATOM 2034 O O . ALA A 1 270 ? -4.484 19.297 -8.164 1.00 79.38 270 ALA A O 1
ATOM 2035 N N . THR A 1 271 ? -3.825 19.223 -6.016 1.00 76.31 271 THR A N 1
ATOM 2036 C CA . THR A 1 271 ? -3.341 20.611 -5.979 1.00 76.31 271 THR A CA 1
ATOM 2037 C C . THR A 1 271 ? -2.106 20.778 -6.858 1.00 76.31 271 THR A C 1
ATOM 2039 O O . THR A 1 271 ? -1.978 21.776 -7.565 1.00 76.31 271 THR A O 1
ATOM 2042 N N . TRP A 1 272 ? -1.202 19.802 -6.831 1.00 79.69 272 TRP A N 1
ATOM 2043 C CA . TRP A 1 272 ? 0.025 19.819 -7.609 1.00 79.69 272 TRP A CA 1
ATOM 2044 C C . TRP A 1 272 ? -0.262 19.782 -9.105 1.00 79.69 272 TRP A C 1
ATOM 2046 O O . TRP A 1 272 ? 0.201 20.665 -9.822 1.00 79.69 272 TRP A O 1
ATOM 2056 N N . HIS A 1 273 ? -1.123 18.868 -9.553 1.00 76.75 273 HIS A N 1
ATOM 2057 C CA . HIS A 1 273 ? -1.554 18.801 -10.948 1.00 76.75 273 HIS A CA 1
ATOM 2058 C C . HIS A 1 273 ? -2.189 20.110 -11.432 1.00 76.75 273 HIS A C 1
ATOM 2060 O O . HIS A 1 273 ? -2.000 20.508 -12.580 1.00 76.75 273 HIS A O 1
ATOM 2066 N N . HIS A 1 274 ? -2.913 20.816 -10.558 1.00 73.94 274 HIS A N 1
ATOM 2067 C CA . HIS A 1 274 ? -3.499 22.111 -10.895 1.00 73.94 274 HIS A CA 1
ATOM 2068 C C . HIS A 1 274 ? -2.449 23.219 -11.077 1.00 73.94 274 HIS A C 1
ATOM 2070 O O . HIS A 1 274 ? -2.586 24.050 -11.974 1.00 73.94 274 HIS A O 1
ATOM 2076 N N . VAL A 1 275 ? -1.422 23.254 -10.222 1.00 73.75 275 VAL A N 1
ATOM 2077 C CA . VAL A 1 275 ? -0.420 24.333 -10.208 1.00 73.75 275 VAL A CA 1
ATOM 2078 C C . VAL A 1 275 ? 0.712 24.083 -11.206 1.00 73.75 275 VAL A C 1
ATOM 2080 O O . VAL A 1 275 ? 1.163 25.022 -11.860 1.00 73.75 275 VAL A O 1
ATOM 2083 N N . PHE A 1 276 ? 1.174 22.838 -11.319 1.00 73.00 276 PHE A N 1
ATOM 2084 C CA . PHE A 1 276 ? 2.383 22.462 -12.058 1.00 73.00 276 PHE A CA 1
ATOM 2085 C C . PHE A 1 276 ? 2.108 21.589 -13.292 1.00 73.00 276 PHE A C 1
ATOM 2087 O O . PHE A 1 276 ? 3.015 21.387 -14.097 1.00 73.00 276 PHE A O 1
ATOM 2094 N N . GLY A 1 277 ? 0.866 21.133 -13.486 1.00 68.62 277 GLY A N 1
ATOM 2095 C CA . GLY A 1 277 ? 0.514 20.151 -14.514 1.00 68.62 277 GLY A CA 1
ATOM 2096 C C . GLY A 1 277 ? 0.739 18.709 -14.047 1.00 68.62 277 GLY A C 1
ATOM 2097 O O . GLY A 1 277 ? 1.253 18.473 -12.958 1.00 68.62 277 GLY A O 1
ATOM 2098 N N . THR A 1 278 ? 0.312 17.743 -14.861 1.00 69.31 278 THR A N 1
ATOM 2099 C CA . THR A 1 278 ? 0.436 16.305 -14.572 1.00 69.31 278 THR A CA 1
ATOM 2100 C C . THR A 1 278 ? 1.814 15.780 -14.958 1.00 69.31 278 THR A C 1
ATOM 2102 O O . THR A 1 278 ? 2.202 15.873 -16.127 1.00 69.31 278 THR A O 1
ATOM 2105 N N . GLU A 1 279 ? 2.528 15.181 -14.013 1.00 64.69 279 GLU A N 1
ATOM 2106 C CA . GLU A 1 279 ? 3.790 14.494 -14.273 1.00 64.69 279 GLU A CA 1
ATOM 2107 C C . GLU A 1 279 ? 3.570 13.177 -15.024 1.00 64.69 279 GLU A C 1
ATOM 2109 O O . GLU A 1 279 ? 2.549 12.506 -14.873 1.00 64.69 279 GLU A O 1
ATOM 2114 N N . ALA A 1 280 ? 4.557 12.766 -15.821 1.00 62.97 280 ALA A N 1
ATOM 2115 C CA . ALA A 1 280 ? 4.511 11.507 -16.558 1.00 62.97 280 ALA A CA 1
ATOM 2116 C C . ALA A 1 280 ? 5.794 10.690 -16.368 1.00 62.97 280 ALA A C 1
ATOM 2118 O O . ALA A 1 280 ? 6.873 11.220 -16.094 1.00 62.97 280 ALA A O 1
ATOM 2119 N N . ALA A 1 281 ? 5.675 9.374 -16.558 1.00 62.53 281 ALA A N 1
ATOM 2120 C CA . ALA A 1 281 ? 6.787 8.428 -16.518 1.00 62.53 281 ALA A CA 1
ATOM 2121 C C . ALA A 1 281 ? 7.634 8.546 -15.232 1.00 62.53 281 ALA A C 1
ATOM 2123 O O . ALA A 1 281 ? 7.131 8.294 -14.141 1.00 62.53 281 ALA A O 1
ATOM 2124 N N . VAL A 1 282 ? 8.921 8.887 -15.346 1.00 61.00 282 VAL A N 1
ATOM 2125 C CA . VAL A 1 282 ? 9.850 8.920 -14.204 1.00 61.00 282 VAL A CA 1
ATOM 2126 C C . VAL A 1 282 ? 9.515 10.051 -13.233 1.00 61.00 282 VAL A C 1
ATOM 2128 O O . VAL A 1 282 ? 9.639 9.853 -12.027 1.00 61.00 282 VAL A O 1
ATOM 2131 N N . GLU A 1 283 ? 9.049 11.200 -13.730 1.00 60.09 283 GLU A N 1
ATOM 2132 C CA . GLU A 1 283 ? 8.698 12.348 -12.884 1.00 60.09 283 GLU A CA 1
ATOM 2133 C C . GLU A 1 283 ? 7.558 11.997 -11.918 1.00 60.09 283 GLU A C 1
ATOM 2135 O O . GLU A 1 283 ? 7.640 12.326 -10.736 1.00 60.09 283 GLU A O 1
ATOM 2140 N N . ALA A 1 284 ? 6.572 11.214 -12.371 1.00 62.19 284 ALA A N 1
ATOM 2141 C CA . ALA A 1 284 ? 5.474 10.732 -11.530 1.00 62.19 284 ALA A CA 1
ATOM 2142 C C . ALA A 1 284 ? 5.944 9.802 -10.390 1.00 62.19 284 ALA A C 1
ATOM 2144 O O . ALA A 1 284 ? 5.326 9.754 -9.331 1.00 62.19 284 ALA A O 1
ATOM 2145 N N . LEU A 1 285 ? 7.063 9.083 -10.550 1.00 62.50 285 LEU A N 1
ATOM 2146 C CA . LEU A 1 285 ? 7.586 8.192 -9.500 1.00 62.50 285 LEU A CA 1
ATOM 2147 C C . LEU A 1 285 ? 8.275 8.948 -8.357 1.00 62.50 285 LEU A C 1
ATOM 2149 O O . LEU A 1 285 ? 8.415 8.407 -7.259 1.00 62.50 285 LEU A O 1
ATOM 2153 N N . VAL A 1 286 ? 8.749 10.167 -8.621 1.00 67.94 286 VAL A N 1
ATOM 2154 C CA . VAL A 1 286 ? 9.581 10.937 -7.685 1.00 67.94 286 VAL A CA 1
ATOM 2155 C C . VAL A 1 286 ? 8.944 12.246 -7.243 1.00 67.94 286 VAL A C 1
ATOM 2157 O O . VAL A 1 286 ? 9.519 12.936 -6.397 1.00 67.94 286 VAL A O 1
ATOM 2160 N N . SER A 1 287 ? 7.779 12.609 -7.784 1.00 71.31 287 SER A N 1
ATOM 2161 C CA . SER A 1 287 ? 7.175 13.883 -7.435 1.00 71.31 287 SER A CA 1
ATOM 2162 C C . SER A 1 287 ? 6.721 13.918 -5.971 1.00 71.31 287 SER A C 1
ATOM 2164 O O . SER A 1 287 ? 6.312 12.892 -5.408 1.00 71.31 287 SER A O 1
ATOM 2166 N N . PRO A 1 288 ? 6.829 15.078 -5.292 1.00 78.38 288 PRO A N 1
ATOM 2167 C CA . PRO A 1 288 ? 6.613 15.140 -3.849 1.00 78.38 288 PRO A CA 1
ATOM 2168 C C . PRO A 1 288 ? 5.248 14.600 -3.376 1.00 78.38 288 PRO A C 1
ATOM 2170 O O . PRO A 1 288 ? 5.237 13.853 -2.393 1.00 78.38 288 PRO A O 1
ATOM 2173 N N . PRO A 1 289 ? 4.107 14.896 -4.036 1.00 78.31 289 PRO A N 1
ATOM 2174 C CA . PRO A 1 289 ? 2.816 14.327 -3.645 1.00 78.31 289 PRO A CA 1
ATOM 2175 C C . PRO A 1 289 ? 2.755 12.804 -3.812 1.00 78.31 289 PRO A C 1
ATOM 2177 O O . PRO A 1 289 ? 2.324 12.109 -2.888 1.00 78.31 289 PRO A O 1
ATOM 2180 N N . HIS A 1 290 ? 3.274 12.269 -4.922 1.00 77.06 290 HIS A N 1
ATOM 2181 C CA . HIS A 1 290 ? 3.354 10.828 -5.163 1.00 77.06 290 HIS A CA 1
ATOM 2182 C C . HIS A 1 290 ? 4.204 10.107 -4.107 1.00 77.06 290 HIS A C 1
ATOM 2184 O O . HIS A 1 290 ? 3.850 9.007 -3.684 1.00 77.06 290 HIS A O 1
ATOM 2190 N N . LEU A 1 291 ? 5.266 10.728 -3.580 1.00 76.81 291 LEU A N 1
ATOM 2191 C CA . LEU A 1 291 ? 6.050 10.160 -2.472 1.00 76.81 291 LEU A CA 1
ATOM 2192 C C . LEU A 1 291 ? 5.295 10.161 -1.130 1.00 76.81 291 LEU A C 1
ATOM 2194 O O . LEU A 1 291 ? 5.467 9.247 -0.312 1.00 76.81 291 LEU A O 1
ATOM 2198 N N . VAL A 1 292 ? 4.423 11.144 -0.891 1.00 78.19 292 VAL A N 1
ATOM 2199 C CA . VAL A 1 292 ? 3.511 11.135 0.267 1.00 78.19 292 VAL A CA 1
ATOM 2200 C C . VAL A 1 292 ? 2.475 10.019 0.118 1.00 78.19 292 VAL A C 1
ATOM 2202 O O . VAL A 1 292 ? 2.249 9.267 1.070 1.00 78.19 292 VAL A O 1
ATOM 2205 N N . VAL A 1 293 ? 1.901 9.857 -1.079 1.00 84.19 293 VAL A N 1
ATOM 2206 C CA . VAL A 1 293 ? 0.993 8.749 -1.421 1.00 84.19 293 VAL A CA 1
ATOM 2207 C C . VAL A 1 293 ? 1.696 7.402 -1.238 1.00 84.19 293 VAL A C 1
ATOM 2209 O O . VAL A 1 293 ? 1.164 6.531 -0.552 1.00 84.19 293 VAL A O 1
ATOM 2212 N N . PHE A 1 294 ? 2.921 7.244 -1.745 1.00 81.06 294 PHE A N 1
ATOM 2213 C CA . PHE A 1 294 ? 3.748 6.053 -1.542 1.00 81.06 294 PHE A CA 1
ATOM 2214 C C . PHE A 1 294 ? 3.947 5.744 -0.061 1.00 81.06 294 PHE A C 1
ATOM 2216 O O . PHE A 1 294 ? 3.753 4.608 0.368 1.00 81.06 294 PHE A O 1
ATOM 2223 N N . THR A 1 295 ? 4.278 6.756 0.741 1.00 78.50 295 THR A N 1
ATOM 2224 C CA . THR A 1 295 ? 4.442 6.587 2.187 1.00 78.50 295 THR A CA 1
ATOM 2225 C C . THR A 1 295 ? 3.131 6.119 2.818 1.00 78.50 295 THR A C 1
ATOM 2227 O O . THR A 1 295 ? 3.114 5.142 3.565 1.00 78.50 295 THR A O 1
ATOM 2230 N N . GLY A 1 296 ? 2.006 6.752 2.482 1.00 86.00 296 GLY A N 1
ATOM 2231 C CA . GLY A 1 296 ? 0.695 6.336 2.974 1.00 86.00 296 GLY A CA 1
ATOM 2232 C C . GLY A 1 296 ? 0.332 4.900 2.578 1.00 86.00 296 GLY A C 1
ATOM 2233 O O . GLY A 1 296 ? -0.112 4.127 3.430 1.00 86.00 296 GLY A O 1
ATOM 2234 N N . LEU A 1 297 ? 0.604 4.503 1.332 1.00 86.88 297 LEU A N 1
ATOM 2235 C CA . LEU A 1 297 ? 0.451 3.127 0.855 1.00 86.88 297 LEU A CA 1
ATOM 2236 C C . LEU A 1 297 ? 1.361 2.164 1.619 1.00 86.88 297 LEU A C 1
ATOM 2238 O O . LEU A 1 297 ? 0.883 1.140 2.087 1.00 86.88 297 LEU A O 1
ATOM 2242 N N . ALA A 1 298 ? 2.637 2.482 1.826 1.00 83.88 298 ALA A N 1
ATOM 2243 C CA . ALA A 1 298 ? 3.553 1.624 2.573 1.00 83.88 298 ALA A CA 1
ATOM 2244 C C . ALA A 1 298 ? 3.032 1.340 3.994 1.00 83.88 298 ALA A C 1
ATOM 2246 O O . ALA A 1 298 ? 3.009 0.189 4.434 1.00 83.88 298 ALA A O 1
ATOM 2247 N N . PHE A 1 299 ? 2.527 2.357 4.697 1.00 87.56 299 PHE A N 1
ATOM 2248 C CA . PHE A 1 299 ? 1.892 2.177 6.006 1.00 87.56 299 PHE A CA 1
ATOM 2249 C C . PHE A 1 299 ? 0.589 1.365 5.918 1.00 87.56 299 PHE A C 1
ATOM 2251 O O . PHE A 1 299 ? 0.367 0.442 6.704 1.00 87.56 299 PHE A O 1
ATOM 2258 N N . LEU A 1 300 ? -0.277 1.667 4.951 1.00 91.75 300 LEU A N 1
ATOM 2259 C CA . LEU A 1 300 ? -1.570 0.999 4.807 1.00 91.75 300 LEU A CA 1
ATOM 2260 C C . LEU A 1 300 ? -1.413 -0.483 4.437 1.00 91.75 300 LEU A C 1
ATOM 2262 O O . LEU A 1 300 ? -2.034 -1.345 5.059 1.00 91.75 300 LEU A O 1
ATOM 2266 N N . LEU A 1 301 ? -0.559 -0.790 3.462 1.00 89.44 301 LEU A N 1
ATOM 2267 C CA . LEU A 1 301 ? -0.354 -2.136 2.926 1.00 89.44 301 LEU A CA 1
ATOM 2268 C C . LEU A 1 301 ? 0.410 -3.037 3.903 1.00 89.44 301 LEU A C 1
ATOM 2270 O O . LEU A 1 301 ? 0.150 -4.239 3.942 1.00 89.44 301 LEU A O 1
ATOM 2274 N N . THR A 1 302 ? 1.279 -2.482 4.757 1.00 87.81 302 THR A N 1
ATOM 2275 C CA . THR A 1 302 ? 1.943 -3.228 5.848 1.00 87.81 302 THR A CA 1
ATOM 2276 C C . THR A 1 302 ? 1.060 -3.411 7.086 1.00 87.81 302 THR A C 1
ATOM 2278 O O . THR A 1 302 ? 1.361 -4.226 7.963 1.00 87.81 302 THR A O 1
ATOM 2281 N N . ALA A 1 303 ? -0.059 -2.693 7.196 1.00 89.94 303 ALA A N 1
ATOM 2282 C CA . ALA A 1 303 ? -0.883 -2.714 8.399 1.00 89.94 303 ALA A CA 1
ATOM 2283 C C . ALA A 1 303 ? -1.404 -4.113 8.796 1.00 89.94 303 ALA A C 1
ATOM 2285 O O . ALA A 1 303 ? -1.338 -4.428 9.990 1.00 89.94 303 ALA A O 1
ATOM 2286 N N . PRO A 1 304 ? -1.869 -4.991 7.878 1.00 91.38 304 PRO A N 1
ATOM 2287 C CA . PRO A 1 304 ? -2.319 -6.328 8.264 1.00 91.38 304 PRO A CA 1
ATOM 2288 C C . PRO A 1 304 ? -1.201 -7.183 8.883 1.00 91.38 304 PRO A C 1
ATOM 2290 O O . PRO A 1 304 ? -1.444 -7.853 9.891 1.00 91.38 304 PRO A O 1
ATOM 2293 N N . VAL A 1 305 ? 0.035 -7.129 8.358 1.00 87.56 305 VAL A N 1
ATOM 2294 C CA . VAL A 1 305 ? 1.159 -7.863 8.965 1.00 87.56 305 VAL A CA 1
ATOM 2295 C C . VAL A 1 305 ? 1.560 -7.270 10.318 1.00 87.56 305 VAL A C 1
ATOM 2297 O O . VAL A 1 305 ? 1.834 -8.029 11.244 1.00 87.56 305 VAL A O 1
ATOM 2300 N N . VAL A 1 306 ? 1.494 -5.945 10.499 1.00 87.56 306 VAL A N 1
ATOM 2301 C CA . VAL A 1 306 ? 1.746 -5.300 11.805 1.00 87.56 306 VAL A CA 1
ATOM 2302 C C . VAL A 1 306 ? 0.699 -5.708 12.845 1.00 87.56 306 VAL A C 1
ATOM 2304 O O . VAL A 1 306 ? 1.036 -5.979 14.000 1.00 87.56 306 VAL A O 1
ATOM 2307 N N . VAL A 1 307 ? -0.574 -5.809 12.451 1.00 88.94 307 VAL A N 1
ATOM 2308 C CA . VAL A 1 307 ? -1.650 -6.317 13.318 1.00 88.94 307 VAL A CA 1
ATOM 2309 C C . VAL A 1 307 ? -1.372 -7.762 13.740 1.00 88.94 307 VAL A C 1
ATOM 2311 O O . VAL A 1 307 ? -1.528 -8.102 14.915 1.00 88.94 307 VAL A O 1
ATOM 2314 N N . LEU A 1 308 ? -0.913 -8.606 12.813 1.00 88.06 308 LEU A N 1
ATOM 2315 C CA . LEU A 1 308 ? -0.506 -9.978 13.118 1.00 88.06 308 LEU A CA 1
ATOM 2316 C C . LEU A 1 308 ? 0.740 -10.047 14.003 1.00 88.06 308 LEU A C 1
ATOM 2318 O O . LEU A 1 308 ? 0.823 -10.928 14.856 1.00 88.06 308 LEU A O 1
ATOM 2322 N N . TRP A 1 309 ? 1.680 -9.114 13.850 1.00 86.06 309 TRP A N 1
ATOM 2323 C CA . TRP A 1 309 ? 2.929 -9.064 14.616 1.00 86.06 309 TRP A CA 1
ATOM 2324 C C . TRP A 1 309 ? 2.710 -8.902 16.122 1.00 86.06 309 TRP A C 1
ATOM 2326 O O . TRP A 1 309 ? 3.504 -9.389 16.927 1.00 86.06 309 TRP A O 1
ATOM 2336 N N . LYS A 1 310 ? 1.587 -8.284 16.511 1.00 82.69 310 LYS A N 1
ATOM 2337 C CA . LYS A 1 310 ? 1.149 -8.158 17.911 1.00 82.69 310 LYS A CA 1
ATOM 2338 C C . LYS A 1 310 ? 0.674 -9.487 18.520 1.00 82.69 310 LYS A C 1
ATOM 2340 O O . LYS A 1 310 ? 0.488 -9.571 19.731 1.00 82.69 310 LYS A O 1
ATOM 2345 N N . ARG A 1 311 ? 0.435 -10.525 17.710 1.00 79.62 311 ARG A N 1
ATOM 2346 C CA . ARG A 1 311 ? 0.006 -11.855 18.171 1.00 79.62 311 ARG A CA 1
ATOM 2347 C C . ARG A 1 311 ? 1.224 -12.716 18.498 1.00 79.62 311 ARG A C 1
ATOM 2349 O O . ARG A 1 311 ? 2.277 -12.565 17.887 1.00 79.62 311 ARG A O 1
ATOM 2356 N N . GLU A 1 312 ? 1.096 -13.642 19.443 1.00 76.19 312 GLU A N 1
ATOM 2357 C CA . GLU A 1 312 ? 2.182 -14.564 19.819 1.00 76.19 312 GLU A CA 1
ATOM 2358 C C . GLU A 1 312 ? 2.760 -15.343 18.619 1.00 76.19 312 GLU A C 1
ATOM 2360 O O . GLU A 1 312 ? 2.075 -15.573 17.619 1.00 76.19 312 GLU A O 1
ATOM 2365 N N . ALA A 1 313 ? 4.037 -15.736 18.711 1.00 65.75 313 ALA A N 1
ATOM 2366 C CA . ALA A 1 313 ? 4.740 -16.527 17.693 1.00 65.75 313 ALA A CA 1
ATOM 2367 C C . ALA A 1 313 ? 4.092 -17.893 17.519 1.00 65.75 313 ALA A C 1
ATOM 2369 O O . ALA A 1 313 ? 4.068 -18.706 18.440 1.00 65.75 313 ALA A O 1
ATOM 2370 N N . ARG A 1 314 ? 3.489 -18.108 16.346 1.00 67.94 314 ARG A N 1
ATOM 2371 C CA . ARG A 1 314 ? 2.581 -19.226 16.090 1.00 67.94 314 ARG A CA 1
ATOM 2372 C C . ARG A 1 314 ? 2.648 -19.676 14.636 1.00 67.94 314 ARG A C 1
ATOM 2374 O O . ARG A 1 314 ? 3.019 -18.926 13.731 1.00 67.94 314 ARG A O 1
ATOM 2381 N N . ARG A 1 315 ? 2.192 -20.908 14.422 1.00 78.00 315 ARG A N 1
ATOM 2382 C CA . ARG A 1 315 ? 1.732 -21.375 13.116 1.00 78.00 315 ARG A CA 1
ATOM 2383 C C . ARG A 1 315 ? 0.456 -20.611 12.770 1.00 78.00 315 ARG A C 1
ATOM 2385 O O . ARG A 1 315 ? -0.500 -20.644 13.545 1.00 78.00 315 ARG A O 1
ATOM 2392 N N . LEU A 1 316 ? 0.460 -19.891 11.654 1.00 82.69 316 LEU A N 1
ATOM 2393 C CA . LEU A 1 316 ? -0.703 -19.116 11.238 1.00 82.69 316 LEU A CA 1
ATOM 2394 C C . LEU A 1 316 ? -1.765 -20.048 10.644 1.00 82.69 316 LEU A C 1
ATOM 2396 O O . LEU A 1 316 ? -1.451 -20.995 9.925 1.00 82.69 316 LEU A O 1
ATOM 2400 N N . GLY A 1 317 ? -3.034 -19.771 10.952 1.00 84.62 317 GLY A N 1
ATOM 2401 C CA . GLY A 1 317 ? -4.162 -20.354 10.226 1.00 84.62 317 GLY A CA 1
ATOM 2402 C C . GLY A 1 317 ? -4.262 -19.781 8.809 1.00 84.62 317 GLY A C 1
ATOM 2403 O O . GLY A 1 317 ? -3.504 -18.882 8.436 1.00 84.62 317 GLY A O 1
ATOM 2404 N N . VAL A 1 318 ? -5.217 -20.275 8.021 1.00 87.31 318 VAL A N 1
ATOM 2405 C CA . VAL A 1 318 ? -5.379 -19.888 6.606 1.00 87.31 318 VAL A CA 1
ATOM 2406 C C . VAL A 1 318 ? -5.586 -18.378 6.453 1.00 87.31 318 VAL A C 1
ATOM 2408 O O . VAL A 1 318 ? -4.819 -17.736 5.744 1.00 87.31 318 VAL A O 1
ATOM 2411 N N . VAL A 1 319 ? -6.543 -17.793 7.182 1.00 86.94 319 VAL A N 1
ATOM 2412 C CA . VAL A 1 319 ? -6.859 -16.353 7.094 1.00 86.94 319 VAL A CA 1
ATOM 2413 C C . VAL A 1 319 ? -5.648 -15.490 7.443 1.00 86.94 319 VAL A C 1
ATOM 2415 O O . VAL A 1 319 ? -5.284 -14.602 6.681 1.00 86.94 319 VAL A O 1
ATOM 2418 N N . ALA A 1 320 ? -4.975 -15.777 8.558 1.00 85.69 320 ALA A N 1
ATOM 2419 C CA . ALA A 1 320 ? -3.789 -15.029 8.965 1.00 85.69 320 ALA A CA 1
ATOM 2420 C C . ALA A 1 320 ? -2.604 -15.216 7.996 1.00 85.69 320 ALA A C 1
ATOM 2422 O O . ALA A 1 320 ? -1.843 -14.276 7.786 1.00 85.69 320 ALA A O 1
ATOM 2423 N N . SER A 1 321 ? -2.458 -16.393 7.377 1.00 86.38 321 SER A N 1
ATOM 2424 C CA . SER A 1 321 ? -1.428 -16.624 6.353 1.00 86.38 321 SER A CA 1
ATOM 2425 C C . SER A 1 321 ? -1.704 -15.808 5.093 1.00 86.38 321 SER A C 1
ATOM 2427 O O . SER A 1 321 ? -0.798 -15.151 4.590 1.00 86.38 321 SER A O 1
ATOM 2429 N N . ILE A 1 322 ? -2.957 -15.796 4.625 1.00 87.69 322 ILE A N 1
ATOM 2430 C CA . ILE A 1 322 ? -3.390 -14.967 3.493 1.00 87.69 322 ILE A CA 1
ATOM 2431 C C . ILE A 1 322 ? -3.183 -13.487 3.821 1.00 87.69 322 ILE A C 1
ATOM 2433 O O . ILE A 1 322 ? -2.649 -12.757 2.999 1.00 87.69 322 ILE A O 1
ATOM 2437 N N . ALA A 1 323 ? -3.525 -13.047 5.033 1.00 87.44 323 ALA A N 1
ATOM 2438 C CA . ALA A 1 323 ? -3.351 -11.660 5.459 1.00 87.44 323 ALA A CA 1
ATOM 2439 C C . ALA A 1 323 ? -1.891 -11.207 5.439 1.00 87.44 323 ALA A C 1
ATOM 2441 O O . ALA A 1 323 ? -1.580 -10.140 4.913 1.00 87.44 323 ALA A O 1
ATOM 2442 N N . ALA A 1 324 ? -1.001 -12.030 5.997 1.00 85.88 324 ALA A N 1
ATOM 2443 C CA . ALA A 1 324 ? 0.431 -11.776 5.976 1.00 85.88 324 ALA A CA 1
ATOM 2444 C C . ALA A 1 324 ? 0.958 -11.724 4.537 1.00 85.88 324 ALA A C 1
ATOM 2446 O O . ALA A 1 324 ? 1.699 -10.809 4.187 1.00 85.88 324 ALA A O 1
ATOM 2447 N N . MET A 1 325 ? 0.531 -12.675 3.704 1.00 87.38 325 MET A N 1
ATOM 2448 C CA . MET A 1 325 ? 0.959 -12.768 2.315 1.00 87.38 325 MET A CA 1
ATOM 2449 C C . MET A 1 325 ? 0.490 -11.578 1.486 1.00 87.38 325 MET A C 1
ATOM 2451 O O . MET A 1 325 ? 1.313 -10.927 0.860 1.00 87.38 325 MET A O 1
ATOM 2455 N N . VAL A 1 326 ? -0.802 -11.246 1.525 1.00 87.94 326 VAL A N 1
ATOM 2456 C CA . VAL A 1 326 ? -1.357 -10.090 0.810 1.00 87.94 326 VAL A CA 1
ATOM 2457 C C . VAL A 1 326 ? -0.660 -8.808 1.243 1.00 87.94 326 VAL A C 1
ATOM 2459 O O . VAL A 1 326 ? -0.228 -8.039 0.397 1.00 87.94 326 VAL A O 1
ATOM 2462 N N . SER A 1 327 ? -0.493 -8.596 2.549 1.00 87.12 327 SER A N 1
ATOM 2463 C CA . SER A 1 327 ? 0.181 -7.409 3.078 1.00 87.12 327 SER A CA 1
ATOM 2464 C C . SER A 1 327 ? 1.601 -7.264 2.527 1.00 87.12 327 SER A C 1
ATOM 2466 O O . SER A 1 327 ? 1.980 -6.198 2.041 1.00 87.12 327 SER A O 1
ATOM 2468 N N . VAL A 1 328 ? 2.376 -8.349 2.549 1.00 86.12 328 VAL A N 1
ATOM 2469 C CA . VAL A 1 328 ? 3.759 -8.344 2.073 1.00 86.12 328 VAL A CA 1
ATOM 2470 C C . VAL A 1 328 ? 3.837 -8.235 0.551 1.00 86.12 328 VAL A C 1
ATOM 2472 O O . VAL A 1 328 ? 4.578 -7.391 0.062 1.00 86.12 328 VAL A O 1
ATOM 2475 N N . VAL A 1 329 ? 3.050 -9.010 -0.196 1.00 84.56 329 VAL A N 1
ATOM 2476 C CA . VAL A 1 329 ? 2.998 -8.958 -1.668 1.00 84.56 329 VAL A CA 1
ATOM 2477 C C . VAL A 1 329 ? 2.587 -7.573 -2.147 1.00 84.56 329 VAL A C 1
ATOM 2479 O O . VAL A 1 329 ? 3.276 -7.008 -2.988 1.00 84.56 329 VAL A O 1
ATOM 2482 N N . SER A 1 330 ? 1.534 -6.980 -1.579 1.00 84.06 330 SER A N 1
ATOM 2483 C CA . SER A 1 330 ? 1.118 -5.616 -1.910 1.00 84.06 330 SER A CA 1
ATOM 2484 C C . SER A 1 330 ? 2.213 -4.593 -1.598 1.00 84.06 330 SER A C 1
ATOM 2486 O O . SER A 1 330 ? 2.490 -3.726 -2.420 1.00 84.06 330 SER A O 1
ATOM 2488 N N . THR A 1 331 ? 2.877 -4.701 -0.443 1.00 84.31 331 THR A N 1
ATOM 2489 C CA . THR A 1 331 ? 3.963 -3.777 -0.062 1.00 84.31 331 THR A CA 1
ATOM 2490 C C . THR A 1 331 ? 5.163 -3.888 -1.001 1.00 84.31 331 THR A C 1
ATOM 2492 O O . THR A 1 331 ? 5.733 -2.872 -1.404 1.00 84.31 331 THR A O 1
ATOM 2495 N N . VAL A 1 332 ? 5.538 -5.117 -1.367 1.00 82.12 332 VAL A N 1
ATOM 2496 C CA . VAL A 1 332 ? 6.599 -5.386 -2.342 1.00 82.12 332 VAL A CA 1
ATOM 2497 C C . VAL A 1 332 ? 6.214 -4.813 -3.692 1.00 82.12 332 VAL A C 1
ATOM 2499 O O . VAL A 1 332 ? 6.999 -4.066 -4.258 1.00 82.12 332 VAL A O 1
ATOM 2502 N N . LEU A 1 333 ? 4.999 -5.092 -4.170 1.00 79.00 333 LEU A N 1
ATOM 2503 C CA . LEU A 1 333 ? 4.513 -4.609 -5.455 1.00 79.00 333 LEU A CA 1
ATOM 2504 C C . LEU A 1 333 ? 4.588 -3.079 -5.527 1.00 79.00 333 LEU A C 1
ATOM 2506 O O . LEU A 1 333 ? 5.184 -2.545 -6.453 1.00 79.00 333 LEU A O 1
ATOM 2510 N N . VAL A 1 334 ? 4.073 -2.370 -4.520 1.00 79.62 334 VAL A N 1
ATOM 2511 C CA . VAL A 1 334 ? 4.117 -0.900 -4.484 1.00 79.62 334 VAL A CA 1
ATOM 2512 C C . VAL A 1 334 ? 5.541 -0.365 -4.397 1.00 79.62 334 VAL A C 1
ATOM 2514 O O . VAL A 1 334 ? 5.884 0.552 -5.137 1.00 79.62 334 VAL A O 1
ATOM 2517 N N . THR A 1 335 ? 6.398 -0.960 -3.565 1.00 78.56 335 THR A N 1
ATOM 2518 C CA . THR A 1 335 ? 7.818 -0.579 -3.511 1.00 78.56 335 THR A CA 1
ATOM 2519 C C . THR A 1 335 ? 8.492 -0.775 -4.865 1.00 78.56 335 THR A C 1
ATOM 2521 O O . THR A 1 335 ? 9.162 0.132 -5.346 1.00 78.56 335 THR A O 1
ATOM 2524 N N . SER A 1 336 ? 8.291 -1.923 -5.513 1.00 72.62 336 SER A N 1
ATOM 2525 C CA . SER A 1 336 ? 8.857 -2.239 -6.828 1.00 72.62 336 SER A CA 1
ATOM 2526 C C . SER A 1 336 ? 8.331 -1.333 -7.941 1.00 72.62 336 SER A C 1
ATOM 2528 O O . SER A 1 336 ? 9.067 -1.060 -8.884 1.00 72.62 336 SER A O 1
ATOM 2530 N N . LEU A 1 337 ? 7.089 -0.856 -7.838 1.00 71.81 337 LEU A N 1
ATOM 2531 C CA . LEU A 1 337 ? 6.495 0.081 -8.791 1.00 71.81 337 LEU A CA 1
ATOM 2532 C C . LEU A 1 337 ? 7.069 1.497 -8.626 1.00 71.81 337 LEU A C 1
ATOM 2534 O O . LEU A 1 337 ? 7.540 2.076 -9.600 1.00 71.81 337 LEU A O 1
ATOM 2538 N N . PHE A 1 338 ? 7.117 2.023 -7.397 1.00 68.50 338 PHE A N 1
ATOM 2539 C CA . PHE A 1 338 ? 7.686 3.350 -7.106 1.00 68.50 338 PHE A CA 1
ATOM 2540 C C . PHE A 1 338 ? 9.208 3.406 -7.275 1.00 68.50 338 PHE A C 1
ATOM 2542 O O . PHE A 1 338 ? 9.763 4.447 -7.603 1.00 68.50 338 PHE A O 1
ATOM 2549 N N . THR A 1 339 ? 9.888 2.270 -7.118 1.00 68.75 339 THR A N 1
ATOM 2550 C CA . THR A 1 339 ? 11.307 2.097 -7.477 1.00 68.75 339 THR A CA 1
ATOM 2551 C C . THR A 1 339 ? 11.468 1.477 -8.860 1.00 68.75 339 THR A C 1
ATOM 2553 O O . THR A 1 339 ? 12.490 0.862 -9.158 1.00 68.75 339 THR A O 1
ATOM 2556 N N . GLY A 1 340 ? 10.462 1.651 -9.725 1.00 59.50 340 GLY A N 1
ATOM 2557 C CA . GLY A 1 340 ? 10.403 1.091 -11.068 1.00 59.50 340 GLY A CA 1
ATOM 2558 C C . GLY A 1 340 ? 11.661 1.367 -11.884 1.00 59.50 340 GLY A C 1
ATOM 2559 O O . GLY A 1 340 ? 12.104 0.489 -12.612 1.00 59.50 340 GLY A O 1
ATOM 2560 N N . TYR A 1 341 ? 12.307 2.521 -11.695 1.00 59.09 341 TYR A N 1
ATOM 2561 C CA . TYR A 1 341 ? 13.582 2.896 -12.325 1.00 59.09 341 TYR A CA 1
ATOM 2562 C C . TYR A 1 341 ? 14.771 1.965 -11.980 1.00 59.09 341 TYR A C 1
ATOM 2564 O O . TYR A 1 341 ? 15.737 1.913 -12.740 1.00 59.09 341 TYR A O 1
ATOM 2572 N N . LEU A 1 342 ? 14.675 1.182 -10.897 1.00 65.69 342 LEU A N 1
ATOM 2573 C CA . LEU A 1 342 ? 15.573 0.081 -10.505 1.00 65.69 342 LEU A CA 1
ATOM 2574 C C . LEU A 1 342 ? 14.892 -1.304 -10.595 1.00 65.69 342 LEU A C 1
ATOM 2576 O O . LEU A 1 342 ? 15.391 -2.274 -10.034 1.00 65.69 342 LEU A O 1
ATOM 2580 N N . SER A 1 343 ? 13.748 -1.431 -11.273 1.00 58.91 343 SER A N 1
ATOM 2581 C CA . SER A 1 343 ? 12.974 -2.676 -11.452 1.00 58.91 343 SER A CA 1
ATOM 2582 C C . SER A 1 343 ? 13.150 -3.247 -12.868 1.00 58.91 343 SER A C 1
ATOM 2584 O O . SER A 1 343 ? 13.316 -2.460 -13.805 1.00 58.91 343 SER A O 1
ATOM 2586 N N . PRO A 1 344 ? 13.045 -4.581 -13.092 1.00 53.53 344 PRO A N 1
ATOM 2587 C CA . PRO A 1 344 ? 13.145 -5.153 -14.444 1.00 53.53 344 PRO A CA 1
ATOM 2588 C C . PRO A 1 344 ? 11.979 -4.765 -15.360 1.00 53.53 344 PRO A C 1
ATOM 2590 O O . PRO A 1 344 ? 11.975 -5.112 -16.536 1.00 53.53 344 PRO A O 1
ATOM 2593 N N . LEU A 1 345 ? 10.985 -4.063 -14.814 1.00 46.84 345 LEU A N 1
ATOM 2594 C CA . LEU A 1 345 ? 9.797 -3.588 -15.511 1.00 46.84 345 LEU A CA 1
ATOM 2595 C C . LEU A 1 345 ? 9.977 -2.227 -16.200 1.00 46.84 345 LEU A C 1
ATOM 2597 O O . LEU A 1 345 ? 9.099 -1.836 -16.962 1.00 46.84 345 LEU A O 1
ATOM 2601 N N . SER A 1 346 ? 11.065 -1.492 -15.947 1.00 51.25 346 SER A N 1
ATOM 2602 C CA . SER A 1 346 ? 11.329 -0.225 -16.645 1.00 51.25 346 SER A CA 1
ATOM 2603 C C . SER A 1 346 ? 12.329 -0.410 -17.791 1.00 51.25 346 SER A C 1
ATOM 2605 O O . SER A 1 346 ? 13.192 -1.290 -17.747 1.00 51.25 346 SER A O 1
ATOM 2607 N N . GLY A 1 347 ? 12.272 0.457 -18.805 1.00 43.47 347 GLY A N 1
ATOM 2608 C CA . GLY A 1 347 ? 13.269 0.578 -19.875 1.00 43.47 347 GLY A CA 1
ATOM 2609 C C . GLY A 1 347 ? 13.898 1.977 -19.910 1.00 43.47 347 GLY A C 1
ATOM 2610 O O . GLY A 1 347 ? 13.170 2.959 -19.831 1.00 43.47 347 GLY A O 1
ATOM 2611 N N . GLY A 1 348 ? 15.229 2.037 -20.056 1.00 44.91 348 GLY A N 1
ATOM 2612 C CA . GLY A 1 348 ? 16.023 3.210 -20.455 1.00 44.91 348 GLY A CA 1
ATOM 2613 C C . GLY A 1 348 ? 16.390 4.236 -19.370 1.00 44.91 348 GLY A C 1
ATOM 2614 O O . GLY A 1 348 ? 15.552 4.650 -18.574 1.00 44.91 348 GLY A O 1
ATOM 2615 N N . LEU A 1 349 ? 17.648 4.699 -19.386 1.00 46.72 349 LEU A N 1
ATOM 2616 C CA . LEU A 1 349 ? 18.066 5.964 -18.769 1.00 46.72 349 LEU A CA 1
ATOM 2617 C C . LEU A 1 349 ? 19.265 6.580 -19.516 1.00 46.72 349 LEU A C 1
ATOM 2619 O O . LEU A 1 349 ? 20.251 5.904 -19.789 1.00 46.72 349 LEU A O 1
ATOM 2623 N N . SER A 1 350 ? 19.184 7.884 -19.792 1.00 45.53 350 SER A N 1
ATOM 2624 C CA . SER A 1 350 ? 20.319 8.782 -20.038 1.00 45.53 350 SER A CA 1
ATOM 2625 C C . SER A 1 350 ? 20.104 9.996 -19.133 1.00 45.53 350 SER A C 1
ATOM 2627 O O . SER A 1 350 ? 19.105 10.696 -19.283 1.00 45.53 350 SER A O 1
ATOM 2629 N N . LEU A 1 351 ? 20.968 10.187 -18.130 1.00 50.09 351 LEU A N 1
ATOM 2630 C CA . LEU A 1 351 ? 20.730 11.149 -17.043 1.00 50.09 351 LEU A CA 1
ATOM 2631 C C . LEU A 1 351 ? 21.321 12.543 -17.287 1.00 50.09 351 LEU A C 1
ATOM 2633 O O . LEU A 1 351 ? 21.003 13.440 -16.519 1.00 50.09 351 LEU A O 1
ATOM 2637 N N . GLN A 1 352 ? 22.127 12.767 -18.331 1.00 47.81 352 GLN A N 1
ATOM 2638 C CA . GLN A 1 352 ? 22.577 14.106 -18.744 1.00 47.81 352 GLN A CA 1
ATOM 2639 C C . GLN A 1 352 ? 23.459 14.048 -19.997 1.00 47.81 352 GLN A C 1
ATOM 2641 O O . GLN A 1 352 ? 24.264 13.135 -20.169 1.00 47.81 352 GLN A O 1
ATOM 2646 N N . ALA A 1 353 ? 23.376 15.082 -20.837 1.00 42.66 353 ALA A N 1
ATOM 2647 C CA . ALA A 1 353 ? 24.371 15.337 -21.872 1.00 42.66 353 ALA A CA 1
ATOM 2648 C C . ALA A 1 353 ? 25.651 15.914 -21.233 1.00 42.66 353 ALA A C 1
ATOM 2650 O O . ALA A 1 353 ? 25.634 17.034 -20.727 1.00 42.66 353 ALA A O 1
ATOM 2651 N N . GLY A 1 354 ? 26.759 15.163 -21.274 1.00 48.44 354 GLY A N 1
ATOM 2652 C CA . GLY A 1 354 ? 28.103 15.670 -20.949 1.00 48.44 354 GLY A CA 1
ATOM 2653 C C . GLY A 1 354 ? 28.678 15.327 -19.566 1.00 48.44 354 GLY A C 1
ATOM 2654 O O . GLY A 1 354 ? 29.712 15.888 -19.213 1.00 48.44 354 GLY A O 1
ATOM 2655 N N . TYR A 1 355 ? 28.068 14.418 -18.797 1.00 50.34 355 TYR A N 1
ATOM 2656 C CA . TYR A 1 355 ? 28.666 13.876 -17.567 1.00 50.34 355 TYR A CA 1
ATOM 2657 C C . TYR A 1 355 ? 29.310 12.509 -17.843 1.00 50.34 355 TYR A C 1
ATOM 2659 O O . TYR A 1 355 ? 28.641 11.615 -18.353 1.00 50.34 355 TYR A O 1
ATOM 2667 N N . ILE A 1 356 ? 30.601 12.359 -17.528 1.00 51.09 356 ILE A N 1
ATOM 2668 C CA . ILE A 1 356 ? 31.334 11.086 -17.614 1.00 51.09 356 ILE A CA 1
ATOM 2669 C C . ILE A 1 356 ? 31.553 10.590 -16.188 1.00 51.09 356 ILE A C 1
ATOM 2671 O O . ILE A 1 356 ? 32.230 11.241 -15.389 1.00 51.09 356 ILE A O 1
ATOM 2675 N N . GLU A 1 357 ? 30.960 9.447 -15.869 1.00 46.22 357 GLU A N 1
ATOM 2676 C CA . GLU A 1 357 ? 31.030 8.835 -14.546 1.00 46.22 357 GLU A CA 1
ATOM 2677 C C . GLU A 1 357 ? 32.325 8.005 -14.419 1.00 46.22 357 GLU A C 1
ATOM 2679 O O . GLU A 1 357 ? 32.713 7.334 -15.375 1.00 46.22 357 GLU A O 1
ATOM 2684 N N . PRO A 1 358 ? 33.063 8.036 -13.293 1.00 40.25 358 PRO A N 1
ATOM 2685 C CA . PRO A 1 358 ? 34.515 7.843 -13.368 1.00 40.25 358 PRO A CA 1
ATOM 2686 C C . PRO A 1 358 ? 35.019 6.391 -13.349 1.00 40.25 358 PRO A C 1
ATOM 2688 O O . PRO A 1 358 ? 36.228 6.208 -13.218 1.00 40.25 358 PRO A O 1
ATOM 2691 N N . LEU A 1 359 ? 34.161 5.359 -13.380 1.00 50.03 359 LEU A N 1
ATOM 2692 C CA . LEU A 1 359 ? 34.613 4.007 -12.998 1.00 50.03 359 LEU A CA 1
ATOM 2693 C C . LEU A 1 359 ? 34.118 2.825 -13.845 1.00 50.03 359 LEU A C 1
ATOM 2695 O O . LEU A 1 359 ? 34.906 1.911 -14.066 1.00 50.03 359 LEU A O 1
ATOM 2699 N N . VAL A 1 360 ? 32.861 2.792 -14.302 1.00 50.50 360 VAL A N 1
ATOM 2700 C CA . VAL A 1 360 ? 32.326 1.679 -15.112 1.00 50.50 360 VAL A CA 1
ATOM 2701 C C . VAL A 1 360 ? 31.199 2.205 -16.000 1.00 50.50 360 VAL A C 1
ATOM 2703 O O . VAL A 1 360 ? 30.071 2.356 -15.542 1.00 50.50 360 VAL A O 1
ATOM 2706 N N . GLY A 1 361 ? 31.513 2.485 -17.261 1.00 52.00 361 GLY A N 1
ATOM 2707 C CA . GLY A 1 361 ? 30.525 2.778 -18.294 1.00 52.00 361 GLY A CA 1
ATOM 2708 C C . GLY A 1 361 ? 30.870 4.011 -19.110 1.00 52.00 361 GLY A C 1
ATOM 2709 O O . GLY A 1 361 ? 30.655 5.137 -18.678 1.00 52.00 361 GLY A O 1
ATOM 2710 N N . GLU A 1 362 ? 31.400 3.778 -20.308 1.00 56.88 362 GLU A N 1
ATOM 2711 C CA . GLU A 1 362 ? 31.718 4.840 -21.273 1.00 56.88 362 GLU A CA 1
ATOM 2712 C C . GLU A 1 362 ? 30.685 4.888 -22.413 1.00 56.88 362 GLU A C 1
ATOM 2714 O O . GLU A 1 362 ? 30.694 5.805 -23.235 1.00 56.88 362 GLU A O 1
ATOM 2719 N N . SER A 1 363 ? 29.771 3.909 -22.460 1.00 63.31 363 SER A N 1
ATOM 2720 C CA . SER A 1 363 ? 28.747 3.762 -23.492 1.00 63.31 363 SER A CA 1
ATOM 2721 C C . SER A 1 363 ? 27.340 3.590 -22.910 1.00 63.31 363 SER A C 1
ATOM 2723 O O . SER A 1 363 ? 27.156 3.109 -21.793 1.00 63.31 363 SER A O 1
ATOM 2725 N N . VAL A 1 364 ? 26.316 3.920 -23.706 1.00 66.75 364 VAL A N 1
ATOM 2726 C CA . VAL A 1 364 ? 24.896 3.678 -23.367 1.00 66.75 364 VAL A CA 1
ATOM 2727 C C . VAL A 1 364 ? 24.638 2.200 -23.034 1.00 66.75 364 VAL A C 1
ATOM 2729 O O . VAL A 1 364 ? 23.858 1.891 -22.139 1.00 66.75 364 VAL A O 1
ATOM 2732 N N . GLN A 1 365 ? 25.346 1.286 -23.702 1.00 67.44 365 GLN A N 1
ATOM 2733 C CA . GLN A 1 365 ? 25.234 -0.154 -23.469 1.00 67.44 365 GLN A CA 1
ATOM 2734 C C . GLN A 1 365 ? 25.790 -0.579 -22.101 1.00 67.44 365 GLN A C 1
ATOM 2736 O O . GLN A 1 365 ? 25.219 -1.455 -21.442 1.00 67.44 365 GLN A O 1
ATOM 2741 N N . ASP A 1 366 ? 26.870 0.053 -21.640 1.00 64.75 366 ASP A N 1
ATOM 2742 C CA . ASP A 1 366 ? 27.401 -0.193 -20.299 1.00 64.75 366 ASP A CA 1
ATOM 2743 C C . ASP A 1 366 ? 26.436 0.321 -19.225 1.00 64.75 366 ASP A C 1
ATOM 2745 O O . ASP A 1 366 ? 26.197 -0.374 -18.238 1.00 64.75 366 ASP A O 1
ATOM 2749 N N . TYR A 1 367 ? 25.811 1.484 -19.445 1.00 67.81 367 TYR A N 1
ATOM 2750 C CA . TYR A 1 367 ? 24.786 2.022 -18.545 1.00 67.81 367 TYR A CA 1
ATOM 2751 C C . TYR A 1 367 ? 23.572 1.095 -18.426 1.00 67.81 367 TYR A C 1
ATOM 2753 O O . TYR A 1 367 ? 23.127 0.811 -17.312 1.00 67.81 367 TYR A O 1
ATOM 2761 N N . ASP A 1 368 ? 23.072 0.561 -19.543 1.00 72.06 368 ASP A N 1
ATOM 2762 C CA . ASP A 1 368 ? 21.982 -0.421 -19.526 1.00 72.06 368 ASP A CA 1
ATOM 2763 C C . ASP A 1 368 ? 22.381 -1.719 -18.804 1.00 72.06 368 ASP A C 1
ATOM 2765 O O . ASP A 1 368 ? 21.569 -2.314 -18.088 1.00 72.06 368 ASP A O 1
ATOM 2769 N N . THR A 1 369 ? 23.645 -2.133 -18.917 1.00 72.12 369 THR A N 1
ATOM 2770 C CA . THR A 1 369 ? 24.178 -3.308 -18.211 1.00 72.12 369 THR A CA 1
ATOM 2771 C C . THR A 1 369 ? 24.270 -3.070 -16.702 1.00 72.12 369 THR A C 1
ATOM 2773 O O . THR A 1 369 ? 23.773 -3.882 -15.919 1.00 72.12 369 THR A O 1
ATOM 2776 N N . VAL A 1 370 ? 24.842 -1.939 -16.271 1.00 70.75 370 VAL A N 1
ATOM 2777 C CA . VAL A 1 370 ? 24.923 -1.536 -14.854 1.00 70.75 370 VAL A CA 1
ATOM 2778 C C . VAL A 1 370 ? 23.526 -1.424 -14.248 1.00 70.75 370 VAL A C 1
ATOM 2780 O O . VAL A 1 370 ? 23.272 -1.927 -13.152 1.00 70.75 370 VAL A O 1
ATOM 2783 N N . ARG A 1 371 ? 22.590 -0.835 -14.991 1.00 75.75 371 ARG A N 1
ATOM 2784 C CA . ARG A 1 371 ? 21.182 -0.742 -14.611 1.00 75.75 371 ARG A CA 1
ATOM 2785 C C . ARG A 1 371 ? 20.545 -2.120 -14.442 1.00 75.75 371 ARG A C 1
ATOM 2787 O O . ARG A 1 371 ? 19.920 -2.368 -13.414 1.00 75.75 371 ARG A O 1
ATOM 2794 N N . GLY A 1 372 ? 20.740 -3.034 -15.393 1.00 76.62 372 GLY A N 1
ATOM 2795 C CA . GLY A 1 372 ? 20.260 -4.415 -15.287 1.00 76.62 372 GLY A CA 1
ATOM 2796 C C . GLY A 1 372 ? 20.829 -5.164 -14.075 1.00 76.62 372 GLY A C 1
ATOM 2797 O O . GLY A 1 372 ? 20.116 -5.923 -13.421 1.00 76.62 372 GLY A O 1
ATOM 2798 N N . LEU A 1 373 ? 22.097 -4.931 -13.727 1.00 75.81 373 LEU A N 1
ATOM 2799 C CA . LEU A 1 373 ? 22.710 -5.501 -12.522 1.00 75.81 373 LEU A CA 1
ATOM 2800 C C . LEU A 1 373 ? 22.115 -4.900 -11.240 1.00 75.81 373 LEU A C 1
ATOM 2802 O O . LEU A 1 373 ? 21.808 -5.639 -10.301 1.00 75.81 373 LEU A O 1
ATOM 2806 N N . GLY A 1 374 ? 21.896 -3.582 -11.216 1.00 79.69 374 GLY A N 1
ATOM 2807 C CA . GLY A 1 374 ? 21.204 -2.895 -10.124 1.00 79.69 374 GLY A CA 1
ATOM 2808 C C . GLY A 1 374 ? 19.795 -3.444 -9.909 1.00 79.69 374 GLY A C 1
ATOM 2809 O O . GLY A 1 374 ? 19.413 -3.744 -8.778 1.00 79.69 374 GLY A O 1
ATOM 2810 N N . ILE A 1 375 ? 19.072 -3.685 -11.003 1.00 83.00 375 ILE A N 1
ATOM 2811 C CA . ILE A 1 375 ? 17.764 -4.340 -11.021 1.00 83.00 375 ILE A CA 1
ATOM 2812 C C . ILE A 1 375 ? 17.815 -5.732 -10.388 1.00 83.00 375 ILE A C 1
ATOM 2814 O O . ILE A 1 375 ? 16.965 -6.072 -9.554 1.00 83.00 375 ILE A O 1
ATOM 2818 N N . ALA A 1 376 ? 18.812 -6.537 -10.765 1.00 83.25 376 ALA A N 1
ATOM 2819 C CA . ALA A 1 376 ? 18.946 -7.896 -10.263 1.00 83.25 376 ALA A CA 1
ATOM 2820 C C . ALA A 1 376 ? 19.132 -7.934 -8.743 1.00 83.25 376 ALA A C 1
ATOM 2822 O O . ALA A 1 376 ? 18.399 -8.631 -8.028 1.00 83.25 376 ALA A O 1
ATOM 2823 N N . VAL A 1 377 ? 20.051 -7.103 -8.253 1.00 82.25 377 VAL A N 1
ATOM 2824 C CA . VAL A 1 377 ? 20.379 -6.979 -6.832 1.00 82.25 377 VAL A CA 1
ATOM 2825 C C . VAL A 1 377 ? 19.213 -6.401 -6.033 1.00 82.25 377 VAL A C 1
ATOM 2827 O O . VAL A 1 377 ? 18.853 -6.952 -4.990 1.00 82.25 377 VAL A O 1
ATOM 2830 N N . TRP A 1 378 ? 18.600 -5.319 -6.517 1.00 86.12 378 TRP A N 1
ATOM 2831 C CA . TRP A 1 378 ? 17.479 -4.662 -5.846 1.00 86.12 378 TRP A CA 1
ATOM 2832 C C . TRP A 1 378 ? 16.279 -5.600 -5.702 1.00 86.12 378 TRP A C 1
ATOM 2834 O O . TRP A 1 378 ? 15.727 -5.754 -4.611 1.00 86.12 378 TRP A O 1
ATOM 2844 N N . THR A 1 379 ? 15.926 -6.313 -6.773 1.00 87.75 379 THR A N 1
ATOM 2845 C CA . THR A 1 379 ? 14.819 -7.279 -6.754 1.00 87.75 379 THR A CA 1
ATOM 2846 C C . THR A 1 379 ? 15.083 -8.396 -5.743 1.00 87.75 379 THR A C 1
ATOM 2848 O O . THR A 1 379 ? 14.213 -8.722 -4.935 1.00 87.75 379 THR A O 1
ATOM 2851 N N . ALA A 1 380 ? 16.301 -8.946 -5.719 1.00 88.81 380 ALA A N 1
ATOM 2852 C CA . ALA A 1 380 ? 16.678 -9.971 -4.748 1.00 88.81 380 ALA A CA 1
ATOM 2853 C C . ALA A 1 380 ? 16.600 -9.457 -3.300 1.00 88.81 380 ALA A C 1
ATOM 2855 O O . ALA A 1 380 ? 16.105 -10.164 -2.421 1.00 88.81 380 ALA A O 1
ATOM 2856 N N . ALA A 1 381 ? 17.028 -8.216 -3.054 1.00 89.19 381 ALA A N 1
ATOM 2857 C CA . ALA A 1 381 ? 16.974 -7.576 -1.744 1.00 89.19 381 ALA A CA 1
ATOM 2858 C C . ALA A 1 381 ? 15.540 -7.418 -1.219 1.00 89.19 381 ALA A C 1
ATOM 2860 O O . ALA A 1 381 ? 15.247 -7.775 -0.071 1.00 89.19 381 ALA A O 1
ATOM 2861 N N . VAL A 1 382 ? 14.634 -6.929 -2.068 1.00 90.31 382 VAL A N 1
ATOM 2862 C CA . VAL A 1 382 ? 13.222 -6.737 -1.719 1.00 90.31 382 VAL A CA 1
ATOM 2863 C C . VAL A 1 382 ? 12.539 -8.083 -1.457 1.00 90.31 382 VAL A C 1
ATOM 2865 O O . VAL A 1 382 ? 11.888 -8.247 -0.423 1.00 90.31 382 VAL A O 1
ATOM 2868 N N . LEU A 1 383 ? 12.737 -9.076 -2.332 1.00 92.50 383 LEU A N 1
ATOM 2869 C CA . LEU A 1 383 ? 12.131 -10.405 -2.179 1.00 92.50 383 LEU A CA 1
ATOM 2870 C C . LEU A 1 383 ? 12.659 -11.153 -0.950 1.00 92.50 383 LEU A C 1
ATOM 2872 O O . LEU A 1 383 ? 11.874 -11.741 -0.202 1.00 92.50 383 LEU A O 1
ATOM 2876 N N . ALA A 1 384 ? 13.970 -11.099 -0.699 1.00 90.75 384 ALA A N 1
ATOM 2877 C CA . ALA A 1 384 ? 14.559 -11.688 0.498 1.00 90.75 384 ALA A CA 1
ATOM 2878 C C . ALA A 1 384 ? 13.998 -11.033 1.767 1.00 90.75 384 ALA A C 1
ATOM 2880 O O . ALA A 1 384 ? 13.621 -11.741 2.701 1.00 90.75 384 ALA A O 1
ATOM 2881 N N . THR A 1 385 ? 13.869 -9.701 1.782 1.00 89.81 385 THR A N 1
ATOM 2882 C CA . THR A 1 385 ? 13.275 -8.970 2.912 1.00 89.81 385 THR A CA 1
ATOM 2883 C C . THR A 1 385 ? 11.847 -9.430 3.181 1.00 89.81 385 THR A C 1
ATOM 2885 O O . THR A 1 385 ? 11.515 -9.822 4.300 1.00 89.81 385 THR A O 1
ATOM 2888 N N . ALA A 1 386 ? 11.020 -9.443 2.138 1.00 89.12 386 ALA A N 1
ATOM 2889 C CA . ALA A 1 386 ? 9.614 -9.814 2.193 1.00 89.12 386 ALA A CA 1
ATOM 2890 C C . ALA A 1 386 ? 9.387 -11.212 2.786 1.00 89.12 386 ALA A C 1
ATOM 2892 O O . ALA A 1 386 ? 8.600 -11.387 3.720 1.00 89.12 386 ALA A O 1
ATOM 2893 N N . VAL A 1 387 ? 10.112 -12.209 2.275 1.00 91.44 387 VAL A N 1
ATOM 2894 C CA . VAL A 1 387 ? 9.978 -13.602 2.719 1.00 91.44 387 VAL A CA 1
ATOM 2895 C C . VAL A 1 387 ? 10.518 -13.786 4.127 1.00 91.44 387 VAL A C 1
ATOM 2897 O O . VAL A 1 387 ? 9.868 -14.399 4.976 1.00 91.44 387 VAL A O 1
ATOM 2900 N N . VAL A 1 388 ? 11.714 -13.269 4.395 1.00 90.69 388 VAL A N 1
ATOM 2901 C CA . VAL A 1 388 ? 12.433 -13.593 5.626 1.00 90.69 388 VAL A CA 1
ATOM 2902 C C . VAL A 1 388 ? 11.785 -12.926 6.825 1.00 90.69 388 VAL A C 1
ATOM 2904 O O . VAL A 1 388 ? 11.646 -13.594 7.846 1.00 90.69 388 VAL A O 1
ATOM 2907 N N . VAL A 1 389 ? 11.296 -11.684 6.703 1.00 89.69 389 VAL A N 1
ATOM 2908 C CA . VAL A 1 389 ? 10.523 -11.034 7.775 1.00 89.69 389 VAL A CA 1
ATOM 2909 C C . VAL A 1 389 ? 9.353 -11.925 8.202 1.00 89.69 389 VAL A C 1
ATOM 2911 O O . VAL A 1 389 ? 9.161 -12.158 9.391 1.00 89.69 389 VAL A O 1
ATOM 2914 N N . LEU A 1 390 ? 8.608 -12.521 7.269 1.00 89.19 390 LEU A N 1
ATOM 2915 C CA . LEU A 1 390 ? 7.525 -13.433 7.641 1.00 89.19 390 LEU A CA 1
ATOM 2916 C C . LEU A 1 390 ? 8.046 -14.707 8.306 1.00 89.19 390 LEU A C 1
ATOM 2918 O O . LEU A 1 390 ? 7.553 -15.098 9.365 1.00 89.19 390 LEU A O 1
ATOM 2922 N N . LEU A 1 391 ? 9.040 -15.352 7.703 1.00 90.69 391 LEU A N 1
ATOM 2923 C CA . LEU A 1 391 ? 9.453 -16.698 8.088 1.00 90.69 391 LEU A CA 1
ATOM 2924 C C . LEU A 1 391 ? 10.311 -16.768 9.354 1.00 90.69 391 LEU A C 1
ATOM 2926 O O . LEU A 1 391 ? 10.387 -17.837 9.959 1.00 90.69 391 LEU A O 1
ATOM 2930 N N . VAL A 1 392 ? 10.915 -15.664 9.805 1.00 88.75 392 VAL A N 1
ATOM 2931 C CA . VAL A 1 392 ? 11.595 -15.620 11.116 1.00 88.75 392 VAL A CA 1
ATOM 2932 C C . VAL A 1 392 ? 10.604 -15.606 12.280 1.00 88.75 392 VAL A C 1
ATOM 2934 O O . VAL A 1 392 ? 10.927 -16.064 13.377 1.00 88.75 392 VAL A O 1
ATOM 2937 N N . ARG A 1 393 ? 9.374 -15.124 12.050 1.00 85.44 393 ARG A N 1
ATOM 2938 C CA . ARG A 1 393 ? 8.372 -14.915 13.104 1.00 85.44 393 ARG A CA 1
ATOM 2939 C C . ARG A 1 393 ? 7.156 -15.831 13.009 1.00 85.44 393 ARG A C 1
ATOM 2941 O O . ARG A 1 393 ? 6.541 -16.142 14.034 1.00 85.44 393 ARG A O 1
ATOM 2948 N N . PHE A 1 394 ? 6.797 -16.248 11.804 1.00 87.69 394 PHE A N 1
ATOM 2949 C CA . PHE A 1 394 ? 5.600 -17.021 11.525 1.00 87.69 394 PHE A CA 1
ATOM 2950 C C . PHE A 1 394 ? 5.914 -18.242 10.681 1.00 87.69 394 PHE A C 1
ATOM 2952 O O . PHE A 1 394 ? 6.835 -18.259 9.870 1.00 87.69 394 PHE A O 1
ATOM 2959 N N . ARG A 1 395 ? 5.061 -19.253 10.829 1.00 87.25 395 ARG A N 1
ATOM 2960 C CA . ARG A 1 395 ? 5.001 -20.372 9.897 1.00 87.25 395 ARG A CA 1
ATOM 2961 C C . ARG A 1 395 ? 3.685 -20.309 9.139 1.00 87.25 395 ARG A C 1
ATOM 2963 O O . ARG A 1 395 ? 2.626 -20.472 9.751 1.00 87.25 395 ARG A O 1
ATOM 2970 N N . LEU A 1 396 ? 3.773 -20.041 7.839 1.00 90.00 396 LEU A N 1
ATOM 2971 C CA . LEU A 1 396 ? 2.619 -19.946 6.949 1.00 90.00 396 LEU A CA 1
ATOM 2972 C C . LEU A 1 396 ? 2.059 -21.340 6.627 1.00 90.00 396 LEU A C 1
ATOM 2974 O O . LEU A 1 396 ? 2.729 -22.363 6.809 1.00 90.00 396 LEU A O 1
ATOM 2978 N N . VAL A 1 397 ? 0.810 -21.383 6.164 1.00 92.19 397 VAL A N 1
ATOM 2979 C CA . VAL A 1 397 ? 0.229 -22.593 5.564 1.00 92.19 397 VAL A CA 1
ATOM 2980 C C . VAL A 1 397 ? 0.967 -22.912 4.252 1.00 92.19 397 VAL A C 1
ATOM 2982 O O . VAL A 1 397 ? 1.247 -21.980 3.495 1.00 92.19 397 VAL A O 1
ATOM 2985 N N . PRO A 1 398 ? 1.280 -24.194 3.966 1.00 91.50 398 PRO A N 1
ATOM 2986 C CA . PRO A 1 398 ? 1.940 -24.571 2.721 1.00 91.50 398 PRO A CA 1
ATOM 2987 C C . PRO A 1 398 ? 1.202 -24.079 1.471 1.00 91.50 398 PRO A C 1
ATOM 2989 O O . PRO A 1 398 ? -0.028 -24.088 1.426 1.00 91.50 398 PRO A O 1
ATOM 2992 N N . GLY A 1 399 ? 1.964 -23.658 0.469 1.00 92.06 399 GLY A N 1
ATOM 2993 C CA . GLY A 1 399 ? 1.498 -23.134 -0.815 1.00 92.06 399 GLY A CA 1
ATOM 2994 C C . GLY A 1 399 ? 1.231 -21.628 -0.821 1.00 92.06 399 GLY A C 1
ATOM 2995 O O . GLY A 1 399 ? 1.163 -21.031 -1.894 1.00 92.06 399 GLY A O 1
ATOM 2996 N N . VAL A 1 400 ? 1.113 -20.985 0.348 1.00 92.62 400 VAL A N 1
ATOM 2997 C CA . VAL A 1 400 ? 0.831 -19.543 0.429 1.00 92.62 400 VAL A CA 1
ATOM 2998 C C . VAL A 1 400 ? 2.019 -18.711 -0.063 1.00 92.62 400 VAL A C 1
ATOM 3000 O O . VAL A 1 400 ? 1.789 -17.699 -0.722 1.00 92.62 400 VAL A O 1
ATOM 3003 N N . LEU A 1 401 ? 3.269 -19.131 0.198 1.00 92.88 401 LEU A N 1
ATOM 3004 C CA . LEU A 1 401 ? 4.452 -18.437 -0.337 1.00 92.88 401 LEU A CA 1
ATOM 3005 C C . LEU A 1 401 ? 4.466 -18.519 -1.859 1.00 92.88 401 LEU A C 1
ATOM 3007 O O . LEU A 1 401 ? 4.515 -17.483 -2.516 1.00 92.88 401 LEU A O 1
ATOM 3011 N N . LEU A 1 402 ? 4.354 -19.729 -2.411 1.00 95.50 402 LEU A N 1
ATOM 3012 C CA . LEU A 1 402 ? 4.335 -19.929 -3.860 1.00 95.50 402 LEU A CA 1
ATOM 3013 C C . LEU A 1 402 ? 3.244 -19.086 -4.537 1.00 95.50 402 LEU A C 1
ATOM 3015 O O . LEU A 1 402 ? 3.532 -18.379 -5.499 1.00 95.50 402 LEU A O 1
ATOM 3019 N N . ALA A 1 403 ? 2.018 -19.103 -4.006 1.00 93.94 403 ALA A N 1
ATOM 3020 C CA . ALA A 1 403 ? 0.917 -18.310 -4.547 1.00 93.94 403 ALA A CA 1
ATOM 3021 C C . ALA A 1 403 ? 1.223 -16.801 -4.548 1.00 93.94 403 ALA A C 1
ATOM 3023 O O . ALA A 1 403 ? 0.944 -16.120 -5.531 1.00 93.94 403 ALA A O 1
ATOM 3024 N N . GLY A 1 404 ? 1.834 -16.275 -3.483 1.00 92.38 404 GLY A N 1
ATOM 3025 C CA . GLY A 1 404 ? 2.223 -14.866 -3.415 1.00 92.38 404 GLY A CA 1
ATOM 3026 C C . GLY A 1 404 ? 3.255 -14.465 -4.466 1.00 92.38 404 GLY A C 1
ATOM 3027 O O . GLY A 1 404 ? 3.123 -13.422 -5.099 1.00 92.38 404 GLY A O 1
ATOM 3028 N N . PHE A 1 405 ? 4.252 -15.315 -4.702 1.00 94.12 405 PHE A N 1
ATOM 3029 C CA . PHE A 1 405 ? 5.248 -15.087 -5.749 1.00 94.12 405 PHE A CA 1
ATOM 3030 C C . PHE A 1 405 ? 4.662 -15.180 -7.157 1.00 94.12 405 PHE A C 1
ATOM 3032 O O . PHE A 1 405 ? 5.003 -14.364 -8.006 1.00 94.12 405 PHE A O 1
ATOM 3039 N N . VAL A 1 406 ? 3.739 -16.116 -7.398 1.00 91.94 406 VAL A N 1
ATOM 3040 C CA . VAL A 1 406 ? 2.993 -16.175 -8.665 1.00 91.94 406 VAL A CA 1
ATOM 3041 C C . VAL A 1 406 ? 2.275 -14.847 -8.907 1.00 91.94 406 VAL A C 1
ATOM 3043 O O . VAL A 1 406 ? 2.399 -14.292 -9.993 1.00 91.94 406 VAL A O 1
ATOM 3046 N N . LEU A 1 407 ? 1.597 -14.295 -7.891 1.00 88.88 407 LEU A N 1
ATOM 3047 C CA . LEU A 1 407 ? 0.925 -12.993 -7.991 1.00 88.88 407 LEU A CA 1
ATOM 3048 C C . LEU A 1 407 ? 1.902 -11.846 -8.298 1.00 88.88 407 LEU A C 1
ATOM 3050 O O . LEU A 1 407 ? 1.578 -10.987 -9.114 1.00 88.88 407 LEU A O 1
ATOM 3054 N N . LEU A 1 408 ? 3.102 -11.849 -7.704 1.00 87.81 408 LEU A N 1
ATOM 3055 C CA . LEU A 1 408 ? 4.162 -10.880 -8.024 1.00 87.81 408 LEU A CA 1
ATOM 3056 C C . LEU A 1 408 ? 4.679 -11.005 -9.465 1.00 87.81 408 LEU A C 1
ATOM 3058 O O . LEU A 1 408 ? 5.132 -10.015 -10.031 1.00 87.81 408 LEU A O 1
ATOM 3062 N N . GLY A 1 409 ? 4.599 -12.197 -10.061 1.00 86.56 409 GLY A N 1
ATOM 3063 C CA . GLY A 1 409 ? 5.015 -12.468 -11.437 1.00 86.56 409 GLY A CA 1
ATOM 3064 C C . GLY A 1 409 ? 3.969 -12.157 -12.508 1.00 86.56 409 GLY A C 1
ATOM 3065 O O . GLY A 1 409 ? 4.289 -12.260 -13.690 1.00 86.56 409 GLY A O 1
ATOM 3066 N N . LEU A 1 410 ? 2.740 -11.780 -12.140 1.00 82.81 410 LEU A N 1
ATOM 3067 C CA . LEU A 1 410 ? 1.672 -11.463 -13.097 1.00 82.81 410 LEU A CA 1
ATOM 3068 C C . LEU A 1 410 ? 1.807 -10.108 -13.820 1.00 82.81 410 LEU A C 1
ATOM 3070 O O . LEU A 1 410 ? 1.511 -10.068 -15.012 1.00 82.81 410 LEU A O 1
ATOM 3074 N N . PRO A 1 411 ? 2.236 -8.999 -13.178 1.00 79.25 411 PRO A N 1
ATOM 3075 C CA . PRO A 1 411 ? 2.290 -7.684 -13.821 1.00 79.25 411 PRO A CA 1
ATOM 3076 C C . PRO A 1 411 ? 3.029 -7.626 -15.173 1.00 79.25 411 PRO A C 1
ATOM 3078 O O . PRO A 1 411 ? 2.480 -6.998 -16.081 1.00 79.25 411 PRO A O 1
ATOM 3081 N N . PRO A 1 412 ? 4.192 -8.291 -15.380 1.00 73.00 412 PRO A N 1
ATOM 3082 C CA . PRO A 1 412 ? 4.838 -8.346 -16.695 1.00 73.00 412 PRO A CA 1
ATOM 3083 C C . PRO A 1 412 ? 3.905 -8.794 -17.832 1.00 73.00 412 PRO A C 1
ATOM 3085 O O . PRO A 1 412 ? 3.994 -8.266 -18.936 1.00 73.00 412 PRO A O 1
ATOM 3088 N N . LEU A 1 413 ? 2.981 -9.725 -17.565 1.00 73.00 413 LEU A N 1
ATOM 3089 C CA . LEU A 1 413 ? 2.043 -10.251 -18.564 1.00 73.00 413 LEU A CA 1
ATOM 3090 C C . LEU A 1 413 ? 1.013 -9.202 -19.005 1.00 73.00 413 LEU A C 1
ATOM 3092 O O . LEU A 1 413 ? 0.590 -9.184 -20.157 1.00 73.00 413 LEU A O 1
ATOM 3096 N N . PHE A 1 414 ? 0.613 -8.313 -18.096 1.00 68.12 414 PHE A N 1
ATOM 3097 C CA . PHE A 1 414 ? -0.362 -7.260 -18.383 1.00 68.12 414 PHE A CA 1
ATOM 3098 C C . PHE A 1 414 ? 0.279 -6.042 -19.053 1.00 68.12 414 PHE A C 1
ATOM 3100 O O . PHE A 1 414 ? -0.331 -5.426 -19.926 1.00 68.12 414 PHE A O 1
ATOM 3107 N N . VAL A 1 415 ? 1.511 -5.697 -18.663 1.00 64.44 415 VAL A N 1
ATOM 3108 C CA . VAL A 1 415 ? 2.223 -4.522 -19.189 1.00 64.44 415 VAL A CA 1
ATOM 3109 C C . VAL A 1 415 ? 2.741 -4.760 -20.607 1.00 64.44 415 VAL A C 1
ATOM 3111 O O . VAL A 1 415 ? 2.660 -3.855 -21.432 1.00 64.44 415 VAL A O 1
ATOM 3114 N N . SER A 1 416 ? 3.215 -5.967 -20.932 1.00 61.41 416 SER A N 1
ATOM 3115 C CA . SER A 1 416 ? 3.746 -6.292 -22.265 1.00 61.41 416 SER A CA 1
ATOM 3116 C C . SER A 1 416 ? 2.679 -6.448 -23.364 1.00 61.41 416 SER A C 1
ATOM 3118 O O . SER A 1 416 ? 3.018 -6.825 -24.480 1.00 61.41 416 SER A O 1
ATOM 3120 N N . GLY A 1 417 ? 1.401 -6.167 -23.079 1.00 52.25 417 GLY A N 1
ATOM 3121 C CA . GLY A 1 417 ? 0.302 -6.255 -24.051 1.00 52.25 417 GLY A CA 1
ATOM 3122 C C . GLY A 1 417 ? -0.183 -7.679 -24.352 1.00 52.25 417 GLY A C 1
ATOM 3123 O O . GLY A 1 417 ? -1.189 -7.838 -25.033 1.00 52.25 417 GLY A O 1
ATOM 3124 N N . SER A 1 418 ? 0.459 -8.709 -23.799 1.00 48.00 418 SER A N 1
ATOM 3125 C CA . SER A 1 418 ? 0.105 -10.122 -23.987 1.00 48.00 418 SER A CA 1
ATOM 3126 C C . SER A 1 418 ? -1.008 -10.625 -23.053 1.00 48.00 418 SER A C 1
ATOM 3128 O O . SER A 1 418 ? -1.295 -11.814 -23.035 1.00 48.00 418 SER A O 1
ATOM 3130 N N . GLY A 1 419 ? -1.656 -9.758 -22.266 1.00 45.94 419 GLY A N 1
ATOM 3131 C CA . GLY A 1 419 ? -2.565 -10.185 -21.192 1.00 45.94 419 GLY A CA 1
ATOM 3132 C C . GLY A 1 419 ? -3.782 -9.297 -20.942 1.00 45.94 419 GLY A C 1
ATOM 3133 O O . GLY A 1 419 ? -4.332 -9.322 -19.842 1.00 45.94 419 GLY A O 1
ATOM 3134 N N . GLY A 1 420 ? -4.221 -8.489 -21.912 1.00 43.59 420 GLY A N 1
ATOM 3135 C CA . GLY A 1 420 ? -5.496 -7.780 -21.779 1.00 43.59 420 GLY A CA 1
ATOM 3136 C C . GLY A 1 420 ? -6.655 -8.771 -21.595 1.00 43.59 420 GLY A C 1
ATOM 3137 O O . GLY A 1 420 ? -6.727 -9.768 -22.305 1.00 43.59 420 GLY A O 1
ATOM 3138 N N . ILE A 1 421 ? -7.595 -8.479 -20.687 1.00 49.41 421 ILE A N 1
ATOM 3139 C CA . ILE A 1 421 ? -8.756 -9.329 -20.318 1.00 49.41 421 ILE A CA 1
ATOM 3140 C C . ILE A 1 421 ? -9.678 -9.691 -21.522 1.00 49.41 421 ILE A C 1
ATOM 3142 O O . ILE A 1 421 ? -10.630 -10.451 -21.366 1.00 49.41 421 ILE A O 1
ATOM 3146 N N . GLY A 1 422 ? -9.395 -9.204 -22.736 1.00 44.78 422 GLY A N 1
ATOM 3147 C CA . GLY A 1 422 ? -10.159 -9.472 -23.959 1.00 44.78 422 GLY A CA 1
ATOM 3148 C C . GLY A 1 422 ? -9.414 -10.159 -25.112 1.00 44.78 422 GLY A C 1
ATOM 3149 O O . GLY A 1 422 ? -10.087 -10.550 -26.061 1.00 44.78 422 GLY A O 1
ATOM 3150 N N . ASP A 1 423 ? -8.086 -10.334 -25.062 1.00 44.50 423 ASP A N 1
ATOM 3151 C CA . ASP A 1 423 ? -7.322 -10.960 -26.157 1.00 44.50 423 ASP A CA 1
ATOM 3152 C C . ASP A 1 423 ? -6.568 -12.199 -25.659 1.00 44.50 423 ASP A C 1
ATOM 3154 O O . ASP A 1 423 ? -5.416 -12.157 -25.235 1.00 44.50 423 ASP A O 1
ATOM 3158 N N . THR A 1 424 ? -7.267 -13.334 -25.651 1.00 49.00 424 THR A N 1
ATOM 3159 C CA . THR A 1 424 ? -6.733 -14.634 -25.214 1.00 49.00 424 THR A CA 1
ATOM 3160 C C . THR A 1 424 ? -5.922 -15.352 -26.294 1.00 49.00 424 THR A C 1
ATOM 3162 O O . THR A 1 424 ? -5.581 -16.520 -26.112 1.00 49.00 424 THR A O 1
ATOM 3165 N N . SER A 1 425 ? -5.659 -14.717 -27.441 1.00 47.72 425 SER A N 1
ATOM 3166 C CA . SER A 1 425 ? -5.045 -15.401 -28.585 1.00 47.72 425 SER A CA 1
ATOM 3167 C C . SER A 1 425 ? -3.530 -15.610 -28.452 1.00 47.72 425 SER A C 1
ATOM 3169 O O . SER A 1 425 ? -2.993 -16.497 -29.114 1.00 47.72 425 SER A O 1
ATOM 3171 N N . SER A 1 426 ? -2.856 -14.903 -27.534 1.00 47.59 426 SER A N 1
ATOM 3172 C CA . SER A 1 426 ? -1.437 -15.132 -27.220 1.00 47.59 426 SER A CA 1
ATOM 3173 C C . SER A 1 426 ? -1.029 -14.586 -25.842 1.00 47.59 426 SER A C 1
ATOM 3175 O O . SER A 1 426 ? -0.215 -13.665 -25.741 1.00 47.59 426 SER A O 1
ATOM 3177 N N . ILE A 1 427 ? -1.569 -15.152 -24.754 1.00 51.38 427 ILE A N 1
ATOM 3178 C CA . ILE A 1 427 ? -0.897 -15.004 -23.455 1.00 51.38 427 ILE A CA 1
ATOM 3179 C C . ILE A 1 427 ? 0.403 -15.797 -23.547 1.00 51.38 427 ILE A C 1
ATOM 3181 O O . ILE A 1 427 ? 0.381 -17.026 -23.481 1.00 51.38 427 ILE A O 1
ATOM 3185 N N . ASP A 1 428 ? 1.532 -15.105 -23.692 1.00 56.19 428 ASP A N 1
ATOM 3186 C CA . ASP A 1 428 ? 2.859 -15.693 -23.509 1.00 56.19 428 ASP A CA 1
ATOM 3187 C C . ASP A 1 428 ? 3.033 -16.045 -22.025 1.00 56.19 428 ASP A C 1
ATOM 3189 O O . ASP A 1 428 ? 3.671 -15.333 -21.248 1.00 56.19 428 ASP A O 1
ATOM 3193 N N . VAL A 1 429 ? 2.432 -17.169 -21.612 1.00 55.44 429 VAL A N 1
ATOM 3194 C CA . VAL A 1 429 ? 2.508 -17.736 -20.250 1.00 55.44 429 VAL A CA 1
ATOM 3195 C C . VAL A 1 429 ? 3.970 -17.932 -19.809 1.00 55.44 429 VAL A C 1
ATOM 3197 O O . VAL A 1 429 ? 4.265 -17.983 -18.617 1.00 55.44 429 VAL A O 1
ATOM 3200 N N . PHE A 1 430 ? 4.896 -17.977 -20.767 1.00 65.25 430 PHE A N 1
ATOM 3201 C CA . PHE A 1 430 ? 6.333 -18.153 -20.582 1.00 65.25 430 PHE A CA 1
ATOM 3202 C C . PHE A 1 430 ? 7.129 -16.839 -20.550 1.00 65.25 430 PHE A C 1
ATOM 3204 O O . PHE A 1 430 ? 8.303 -16.829 -20.909 1.00 65.25 430 PHE A O 1
ATOM 3211 N N . ASN A 1 431 ? 6.542 -15.720 -20.105 1.00 81.56 431 ASN A N 1
ATOM 3212 C CA . ASN A 1 431 ? 7.331 -14.509 -19.864 1.00 81.56 431 ASN A CA 1
ATOM 3213 C C . ASN A 1 431 ? 8.504 -14.824 -18.901 1.00 81.56 431 ASN A C 1
ATOM 3215 O O . ASN A 1 431 ? 8.256 -15.285 -17.780 1.00 81.56 431 ASN A O 1
ATOM 3219 N N . PRO A 1 432 ? 9.770 -14.566 -19.289 1.00 85.94 432 PRO A N 1
ATOM 3220 C CA . PRO A 1 432 ? 10.934 -14.965 -18.498 1.00 85.94 432 PRO A CA 1
ATOM 3221 C C . PRO A 1 432 ? 10.923 -14.460 -17.052 1.00 85.94 432 PRO A C 1
ATOM 3223 O O . PRO A 1 432 ? 11.304 -15.196 -16.142 1.00 85.94 432 PRO A O 1
ATOM 3226 N N . LEU A 1 433 ? 10.446 -13.232 -16.816 1.00 85.31 433 LEU A N 1
ATOM 3227 C CA . LEU A 1 433 ? 10.358 -12.668 -15.467 1.00 85.31 433 LEU A CA 1
ATOM 3228 C C . LEU A 1 433 ? 9.297 -13.387 -14.632 1.00 85.31 433 LEU A C 1
ATOM 3230 O O . LEU A 1 433 ? 9.539 -13.688 -13.464 1.00 85.31 433 LEU A O 1
ATOM 3234 N N . THR A 1 434 ? 8.143 -13.702 -15.225 1.00 89.50 434 THR A N 1
ATOM 3235 C CA . THR A 1 434 ? 7.090 -14.487 -14.567 1.00 89.50 434 THR A CA 1
ATOM 3236 C C . THR A 1 434 ? 7.617 -15.859 -14.154 1.00 89.50 434 THR A C 1
ATOM 3238 O O . THR A 1 434 ? 7.437 -16.255 -13.003 1.00 89.50 434 THR A O 1
ATOM 3241 N N . VAL A 1 435 ? 8.335 -16.552 -15.045 1.00 91.25 435 VAL A N 1
ATOM 3242 C CA . VAL A 1 435 ? 8.976 -17.845 -14.743 1.00 91.25 435 VAL A CA 1
ATOM 3243 C C . VAL A 1 435 ? 9.970 -17.708 -13.582 1.00 91.25 435 VAL A C 1
ATOM 3245 O O . VAL A 1 435 ? 9.960 -18.532 -12.664 1.00 91.25 435 VAL A O 1
ATOM 3248 N N . GLY A 1 436 ? 10.762 -16.632 -13.569 1.00 93.06 436 GLY A N 1
ATOM 3249 C CA . GLY A 1 436 ? 11.634 -16.269 -12.452 1.00 93.06 436 GLY A CA 1
ATOM 3250 C C . GLY A 1 436 ? 10.900 -16.181 -11.115 1.00 93.06 436 GLY A C 1
ATOM 3251 O O . GLY A 1 436 ? 11.285 -16.842 -10.147 1.00 93.06 436 GLY A O 1
ATOM 3252 N N . PHE A 1 437 ? 9.810 -15.411 -11.054 1.00 93.81 437 PHE A N 1
ATOM 3253 C CA . PHE A 1 437 ? 9.044 -15.238 -9.817 1.00 93.81 437 PHE A CA 1
ATOM 3254 C C . PHE A 1 437 ? 8.462 -16.564 -9.321 1.00 93.81 437 PHE A C 1
ATOM 3256 O O . PHE A 1 437 ? 8.546 -16.861 -8.128 1.00 93.81 437 PHE A O 1
ATOM 3263 N N . VAL A 1 438 ? 7.939 -17.402 -10.221 1.00 95.50 438 VAL A N 1
ATOM 3264 C CA . VAL A 1 438 ? 7.439 -18.739 -9.864 1.00 95.50 438 VAL A CA 1
ATOM 3265 C C . VAL A 1 438 ? 8.556 -19.612 -9.284 1.00 95.50 438 VAL A C 1
ATOM 3267 O O . VAL A 1 438 ? 8.359 -20.243 -8.242 1.00 95.50 438 VAL A O 1
ATOM 3270 N N . ALA A 1 439 ? 9.743 -19.614 -9.898 1.00 96.94 439 ALA A N 1
ATOM 3271 C CA . ALA A 1 439 ? 10.898 -20.363 -9.402 1.00 96.94 439 ALA A CA 1
ATOM 3272 C C . ALA A 1 439 ? 11.347 -19.883 -8.011 1.00 96.94 439 ALA A C 1
ATOM 3274 O O . ALA A 1 439 ? 11.617 -20.698 -7.126 1.00 96.94 439 ALA A O 1
ATOM 3275 N N . ALA A 1 440 ? 11.363 -18.568 -7.784 1.00 96.75 440 ALA A N 1
ATOM 3276 C CA . ALA A 1 440 ? 11.668 -17.971 -6.487 1.00 96.75 440 ALA A CA 1
ATOM 3277 C C . ALA A 1 440 ? 10.641 -18.362 -5.408 1.00 96.75 440 ALA A C 1
ATOM 3279 O O . ALA A 1 440 ? 11.018 -18.707 -4.285 1.00 96.75 440 ALA A O 1
ATOM 3280 N N . GLY A 1 441 ? 9.351 -18.385 -5.756 1.00 96.38 441 GLY A N 1
ATOM 3281 C CA . GLY A 1 441 ? 8.278 -18.846 -4.875 1.00 96.38 441 GLY A CA 1
ATOM 3282 C C . GLY A 1 441 ? 8.402 -20.317 -4.498 1.00 96.38 441 GLY A C 1
ATOM 3283 O O . GLY A 1 441 ? 8.243 -20.673 -3.329 1.00 96.38 441 GLY A O 1
ATOM 3284 N N . LEU A 1 442 ? 8.746 -21.168 -5.467 1.00 97.62 442 LEU A N 1
ATOM 3285 C CA . LEU A 1 442 ? 8.996 -22.587 -5.226 1.00 97.62 442 LEU A CA 1
ATOM 3286 C C . LEU A 1 442 ? 10.204 -22.783 -4.301 1.00 97.62 442 LEU A C 1
ATOM 3288 O O . LEU A 1 442 ? 10.127 -23.562 -3.352 1.00 97.62 442 LEU A O 1
ATOM 3292 N N . ALA A 1 443 ? 11.289 -22.037 -4.527 1.00 97.38 443 ALA A N 1
ATOM 3293 C CA . ALA A 1 443 ? 12.462 -22.055 -3.659 1.00 97.38 443 ALA A CA 1
ATOM 3294 C C . ALA A 1 443 ? 12.110 -21.635 -2.221 1.00 97.38 443 ALA A C 1
ATOM 3296 O O . ALA A 1 443 ? 12.474 -22.332 -1.272 1.00 97.38 443 ALA A O 1
ATOM 3297 N N . ALA A 1 444 ? 11.341 -20.553 -2.046 1.00 95.88 444 ALA A N 1
ATOM 3298 C CA . ALA A 1 444 ? 10.878 -20.101 -0.734 1.00 95.88 444 ALA A CA 1
ATOM 3299 C C . ALA A 1 444 ? 10.026 -21.164 -0.015 1.00 95.88 444 ALA A C 1
ATOM 3301 O O . ALA A 1 444 ? 10.221 -21.414 1.176 1.00 95.88 444 ALA A O 1
ATOM 3302 N N . GLU A 1 445 ? 9.107 -21.814 -0.733 1.00 95.81 445 GLU A N 1
ATOM 3303 C CA . GLU A 1 445 ? 8.227 -22.862 -0.204 1.00 95.81 445 GLU A CA 1
ATOM 3304 C C . GLU A 1 445 ? 9.024 -24.095 0.254 1.00 95.81 445 GLU A C 1
ATOM 3306 O O . GLU A 1 445 ? 8.833 -24.594 1.367 1.00 95.81 445 GLU A O 1
ATOM 3311 N N . VAL A 1 446 ? 9.984 -24.542 -0.563 1.00 96.12 446 VAL A N 1
ATOM 3312 C CA . VAL A 1 446 ? 10.892 -25.648 -0.229 1.00 96.12 446 VAL A CA 1
ATOM 3313 C C . VAL A 1 446 ? 11.747 -25.295 0.990 1.00 96.12 446 VAL A C 1
ATOM 3315 O O . VAL A 1 446 ? 11.829 -26.082 1.935 1.00 96.12 446 VAL A O 1
ATOM 3318 N N . CYS A 1 447 ? 12.331 -24.095 1.035 1.00 94.94 447 CYS A N 1
ATOM 3319 C CA . CYS A 1 447 ? 13.104 -23.636 2.187 1.00 94.94 447 CYS A CA 1
ATOM 3320 C C . CYS A 1 447 ? 12.252 -23.558 3.462 1.00 94.94 447 CYS A C 1
ATOM 3322 O O . CYS A 1 447 ? 12.700 -24.002 4.518 1.00 94.94 447 CYS A O 1
ATOM 3324 N N . MET A 1 448 ? 11.008 -23.074 3.387 1.00 93.06 448 MET A N 1
ATOM 3325 C CA . MET A 1 448 ? 10.086 -23.084 4.527 1.00 93.06 448 MET A CA 1
ATOM 3326 C C . MET A 1 448 ? 9.802 -24.516 5.009 1.00 93.06 448 MET A C 1
ATOM 3328 O O . MET A 1 448 ? 9.797 -24.769 6.218 1.00 93.06 448 MET A O 1
ATOM 3332 N N . ALA A 1 449 ? 9.578 -25.459 4.089 1.00 92.12 449 ALA A N 1
ATOM 3333 C CA . ALA A 1 449 ? 9.288 -26.852 4.420 1.00 92.12 449 ALA A CA 1
ATOM 3334 C C . ALA A 1 449 ? 10.475 -27.562 5.096 1.00 92.12 449 ALA A C 1
ATOM 3336 O O . ALA A 1 449 ? 10.273 -28.325 6.051 1.00 92.12 449 ALA A O 1
ATOM 3337 N N . LEU A 1 450 ? 11.696 -27.290 4.624 1.00 92.50 450 LEU A N 1
ATOM 3338 C CA . LEU A 1 450 ? 12.925 -27.946 5.075 1.00 92.50 450 LEU A CA 1
ATOM 3339 C C . LEU A 1 450 ? 13.565 -27.270 6.298 1.00 92.50 450 LEU A C 1
ATOM 3341 O O . LEU A 1 450 ? 14.025 -27.964 7.202 1.00 92.50 450 LEU A O 1
ATOM 3345 N N . LEU A 1 451 ? 13.584 -25.935 6.347 1.00 88.94 451 LEU A N 1
ATOM 3346 C CA . LEU A 1 451 ? 14.358 -25.147 7.319 1.00 88.94 451 LEU A CA 1
ATOM 3347 C C . LEU A 1 451 ? 13.483 -24.456 8.384 1.00 88.94 451 LEU A C 1
ATOM 3349 O O . LEU A 1 451 ? 13.987 -24.045 9.428 1.00 88.94 451 LEU A O 1
ATOM 3353 N N . GLY A 1 452 ? 12.173 -24.316 8.154 1.00 76.12 452 GLY A N 1
ATOM 3354 C CA . GLY A 1 452 ? 11.256 -23.537 8.999 1.00 76.12 452 GLY A CA 1
ATOM 3355 C C . GLY A 1 452 ? 10.707 -24.280 10.223 1.00 76.12 452 GLY A C 1
ATOM 3356 O O . GLY A 1 452 ? 9.491 -24.474 10.325 1.00 76.12 452 GLY A O 1
ATOM 3357 N N . ARG A 1 453 ? 11.559 -24.720 11.163 1.00 77.44 453 ARG A N 1
ATOM 3358 C CA . ARG A 1 453 ? 11.106 -25.391 12.403 1.00 77.44 453 ARG A CA 1
ATOM 3359 C C . ARG A 1 453 ? 11.702 -24.759 13.676 1.00 77.44 453 ARG A C 1
ATOM 3361 O O . ARG A 1 453 ? 12.891 -24.948 13.909 1.00 77.44 453 ARG A O 1
ATOM 3368 N N . PRO A 1 454 ? 10.896 -24.108 14.551 1.00 72.75 454 PRO A N 1
ATOM 3369 C CA . PRO A 1 454 ? 9.491 -23.697 14.372 1.00 72.75 454 PRO A CA 1
ATOM 3370 C C . PRO A 1 454 ? 9.314 -22.497 13.420 1.00 72.75 454 PRO A C 1
ATOM 3372 O O . PRO A 1 454 ? 8.261 -22.374 12.798 1.00 72.75 454 PRO A O 1
ATOM 3375 N N . THR A 1 455 ? 10.345 -21.664 13.288 1.00 85.12 455 THR A N 1
ATOM 3376 C CA . THR A 1 455 ? 10.513 -20.551 12.338 1.00 85.12 455 THR A CA 1
ATOM 3377 C C . THR A 1 455 ? 11.958 -20.581 11.821 1.00 85.12 455 THR A C 1
ATOM 3379 O O . THR A 1 455 ? 12.746 -21.426 12.254 1.00 85.12 455 THR A O 1
ATOM 3382 N N . LEU A 1 456 ? 12.324 -19.715 10.876 1.00 86.50 456 LEU A N 1
ATOM 3383 C CA . LEU A 1 456 ? 13.702 -19.646 10.387 1.00 86.50 456 LEU A CA 1
ATOM 3384 C C . LEU A 1 456 ? 14.633 -19.029 11.438 1.00 86.50 456 LEU A C 1
ATOM 3386 O O . LEU A 1 456 ? 14.465 -17.880 11.839 1.00 86.50 456 LEU A O 1
ATOM 3390 N N . GLY A 1 457 ? 15.662 -19.783 11.827 1.00 85.12 457 GLY A N 1
ATOM 3391 C CA . GLY A 1 457 ? 16.857 -19.221 12.457 1.00 85.12 457 GLY A CA 1
ATOM 3392 C C . GLY A 1 457 ? 17.757 -18.526 11.430 1.00 85.12 457 GLY A C 1
ATOM 3393 O O . GLY A 1 457 ? 17.554 -18.661 10.225 1.00 85.12 457 GLY A O 1
ATOM 3394 N N . ARG A 1 458 ? 18.802 -17.830 11.890 1.00 85.88 458 ARG A N 1
ATOM 3395 C CA . ARG A 1 458 ? 19.681 -17.005 11.038 1.00 85.88 458 ARG A CA 1
ATOM 3396 C C . ARG A 1 458 ? 20.258 -17.733 9.819 1.00 85.88 458 ARG A C 1
ATOM 3398 O O . ARG A 1 458 ? 20.194 -17.204 8.719 1.00 85.88 458 ARG A O 1
ATOM 3405 N N . ILE A 1 459 ? 20.767 -18.956 9.994 1.00 88.31 459 ILE A N 1
ATOM 3406 C CA . ILE A 1 459 ? 21.300 -19.759 8.877 1.00 88.31 459 ILE A CA 1
ATOM 3407 C C . ILE A 1 459 ? 20.183 -20.108 7.887 1.00 88.31 459 ILE A C 1
ATOM 3409 O O . ILE A 1 459 ? 20.350 -19.937 6.684 1.00 88.31 459 ILE A O 1
ATOM 3413 N N . GLY A 1 460 ? 19.024 -20.547 8.388 1.00 90.81 460 GLY A N 1
ATOM 3414 C CA . GLY A 1 460 ? 17.872 -20.867 7.547 1.00 90.81 460 GLY A CA 1
ATOM 3415 C C . GLY A 1 460 ? 17.357 -19.652 6.773 1.00 90.81 460 GLY A C 1
ATOM 3416 O O . GLY A 1 460 ? 17.042 -19.769 5.592 1.00 90.81 460 GLY A O 1
ATOM 3417 N N . ALA A 1 461 ? 17.339 -18.478 7.407 1.00 91.00 461 ALA A N 1
ATOM 3418 C CA . ALA A 1 461 ? 17.014 -17.207 6.774 1.00 91.00 461 ALA A CA 1
ATOM 3419 C C . ALA A 1 461 ? 17.996 -16.873 5.644 1.00 91.00 461 ALA A C 1
ATOM 3421 O O . ALA A 1 461 ? 17.556 -16.648 4.520 1.00 91.00 461 ALA A O 1
ATOM 3422 N N . SER A 1 462 ? 19.308 -16.920 5.898 1.00 89.88 462 SER A N 1
ATOM 3423 C CA . SER A 1 462 ? 20.329 -16.675 4.870 1.00 89.88 462 SER A CA 1
ATOM 3424 C C . SER A 1 462 ? 20.225 -17.635 3.688 1.00 89.88 462 SER A C 1
ATOM 3426 O O . SER A 1 462 ? 20.256 -17.191 2.544 1.00 89.88 462 SER A O 1
ATOM 3428 N N . LEU A 1 463 ? 20.044 -18.934 3.947 1.00 94.81 463 LEU A N 1
ATOM 3429 C CA . LEU A 1 463 ? 19.859 -19.931 2.889 1.00 94.81 463 LEU A CA 1
ATOM 3430 C C . LEU A 1 463 ? 18.587 -19.665 2.075 1.00 94.81 463 LEU A C 1
ATOM 3432 O O . LEU A 1 463 ? 18.611 -19.782 0.854 1.00 94.81 463 LEU A O 1
ATOM 3436 N N . THR A 1 464 ? 17.501 -19.258 2.736 1.00 95.31 464 THR A N 1
ATOM 3437 C CA . THR A 1 464 ? 16.241 -18.908 2.065 1.00 95.31 464 THR A CA 1
ATOM 3438 C C . THR A 1 464 ? 16.413 -17.672 1.183 1.00 95.31 464 THR A C 1
ATOM 3440 O O . THR A 1 464 ? 16.025 -17.699 0.020 1.00 95.31 464 THR A O 1
ATOM 3443 N N . GLY A 1 465 ? 17.039 -16.608 1.697 1.00 93.62 465 GLY A N 1
ATOM 3444 C CA . GLY A 1 465 ? 17.322 -15.396 0.926 1.00 93.62 465 GLY A CA 1
ATOM 3445 C C . GLY A 1 465 ? 18.206 -15.669 -0.295 1.00 93.62 465 GLY A C 1
ATOM 3446 O O . GLY A 1 465 ? 17.895 -15.194 -1.386 1.00 93.62 465 GLY A O 1
ATOM 3447 N N . ALA A 1 466 ? 19.251 -16.492 -0.138 1.00 92.44 466 ALA A N 1
ATOM 3448 C CA . ALA A 1 466 ? 20.086 -16.928 -1.257 1.00 92.44 466 ALA A CA 1
ATOM 3449 C C . ALA A 1 466 ? 19.299 -17.715 -2.306 1.00 92.44 466 ALA A C 1
ATOM 3451 O O . ALA A 1 466 ? 19.394 -17.410 -3.493 1.00 92.44 466 ALA A O 1
ATOM 3452 N N . ALA A 1 467 ? 18.521 -18.710 -1.874 1.00 97.56 467 ALA A N 1
ATOM 3453 C CA . ALA A 1 467 ? 17.758 -19.567 -2.772 1.00 97.56 467 ALA A CA 1
ATOM 3454 C C . ALA A 1 467 ? 16.725 -18.769 -3.580 1.00 97.56 467 ALA A C 1
ATOM 3456 O O . ALA A 1 467 ? 16.621 -18.964 -4.786 1.00 97.56 467 ALA A O 1
ATOM 3457 N N . VAL A 1 468 ? 16.013 -17.836 -2.939 1.00 96.75 468 VAL A N 1
ATOM 3458 C CA . VAL A 1 468 ? 15.026 -16.961 -3.594 1.00 96.75 468 VAL A CA 1
ATOM 3459 C C . VAL A 1 468 ? 15.685 -16.082 -4.658 1.00 96.75 468 VAL A C 1
ATOM 3461 O O . VAL A 1 468 ? 15.236 -16.078 -5.803 1.00 96.75 468 VAL A O 1
ATOM 3464 N N . GLY A 1 469 ? 16.766 -15.372 -4.309 1.00 92.69 469 GLY A N 1
ATOM 3465 C CA . GLY A 1 469 ? 17.468 -14.489 -5.246 1.00 92.69 469 GLY A CA 1
ATOM 3466 C C . GLY A 1 469 ? 18.104 -15.243 -6.419 1.00 92.69 469 GLY A C 1
ATOM 3467 O O . GLY A 1 469 ? 17.986 -14.810 -7.564 1.00 92.69 469 GLY A O 1
ATOM 3468 N N . ALA A 1 470 ? 18.731 -16.392 -6.148 1.00 94.81 470 ALA A N 1
ATOM 3469 C CA . ALA A 1 470 ? 19.340 -17.228 -7.178 1.00 94.81 470 ALA A CA 1
ATOM 3470 C C . ALA A 1 470 ? 18.293 -17.828 -8.126 1.00 94.81 470 ALA A C 1
ATOM 3472 O O . ALA A 1 470 ? 18.449 -17.737 -9.341 1.00 94.81 470 ALA A O 1
ATOM 3473 N N . ALA A 1 471 ? 17.223 -18.421 -7.582 1.00 97.69 471 ALA A N 1
ATOM 3474 C CA . ALA A 1 471 ? 16.187 -19.081 -8.374 1.00 97.69 471 ALA A CA 1
ATOM 3475 C C . ALA A 1 471 ? 15.451 -18.097 -9.292 1.00 97.69 471 ALA A C 1
ATOM 3477 O O . ALA A 1 471 ? 15.204 -18.433 -10.449 1.00 97.69 471 ALA A O 1
ATOM 3478 N N . MET A 1 472 ? 15.174 -16.880 -8.802 1.00 94.69 472 MET A N 1
ATOM 3479 C CA . MET A 1 472 ? 14.568 -15.800 -9.587 1.00 94.69 472 MET A CA 1
ATOM 3480 C C . MET A 1 472 ? 15.333 -15.559 -10.891 1.00 94.69 472 MET A C 1
ATOM 3482 O O . MET A 1 472 ? 14.782 -15.663 -11.990 1.00 94.69 472 MET A O 1
ATOM 3486 N N . TRP A 1 473 ? 16.623 -15.250 -10.774 1.00 93.69 473 TRP A N 1
ATOM 3487 C CA . TRP A 1 473 ? 17.425 -14.836 -11.919 1.00 93.69 473 TRP A CA 1
ATOM 3488 C C . TRP A 1 473 ? 17.904 -16.010 -12.761 1.00 93.69 473 TRP A C 1
ATOM 3490 O O . TRP A 1 473 ? 17.925 -15.895 -13.982 1.00 93.69 473 TRP A O 1
ATOM 3500 N N . ALA A 1 474 ? 18.194 -17.163 -12.154 1.00 95.81 474 ALA A N 1
ATOM 3501 C CA . ALA A 1 474 ? 18.572 -18.358 -12.900 1.00 95.81 474 ALA A CA 1
ATOM 3502 C C . ALA A 1 474 ? 17.454 -18.806 -13.846 1.00 95.81 474 ALA A C 1
ATOM 3504 O O . ALA A 1 474 ? 17.713 -19.046 -15.021 1.00 95.81 474 ALA A O 1
ATOM 3505 N N . ALA A 1 475 ? 16.207 -18.860 -13.368 1.00 95.94 475 ALA A N 1
ATOM 3506 C CA . ALA A 1 475 ? 15.077 -19.249 -14.204 1.00 95.94 475 ALA A CA 1
ATOM 3507 C C . ALA A 1 475 ? 14.742 -18.181 -15.263 1.00 95.94 475 ALA A C 1
ATOM 3509 O O . ALA A 1 475 ? 14.450 -18.526 -16.410 1.00 95.94 475 ALA A O 1
ATOM 3510 N N . THR A 1 476 ? 14.864 -16.894 -14.917 1.00 92.12 476 THR A N 1
ATOM 3511 C CA . THR A 1 476 ? 14.694 -15.790 -15.878 1.00 92.12 476 THR A CA 1
ATOM 3512 C C . THR A 1 476 ? 15.717 -15.883 -17.014 1.00 92.12 476 THR A C 1
ATOM 3514 O O . THR A 1 476 ? 15.343 -15.882 -18.186 1.00 92.12 476 THR A O 1
ATOM 3517 N N . PHE A 1 477 ? 17.009 -16.005 -16.692 1.00 92.44 477 PHE A N 1
ATOM 3518 C CA . PHE A 1 477 ? 18.071 -16.079 -17.696 1.00 92.44 477 PHE A CA 1
ATOM 3519 C C . PHE A 1 477 ? 18.049 -17.386 -18.483 1.00 92.44 477 PHE A C 1
ATOM 3521 O O . PHE A 1 477 ? 18.303 -17.354 -19.681 1.00 92.44 477 PHE A O 1
ATOM 3528 N N . ALA A 1 478 ? 17.687 -18.513 -17.863 1.00 93.75 478 ALA A N 1
ATOM 3529 C CA . ALA A 1 478 ? 17.511 -19.775 -18.578 1.00 93.75 478 ALA A CA 1
ATOM 3530 C C . ALA A 1 478 ? 16.404 -19.675 -19.637 1.00 93.75 478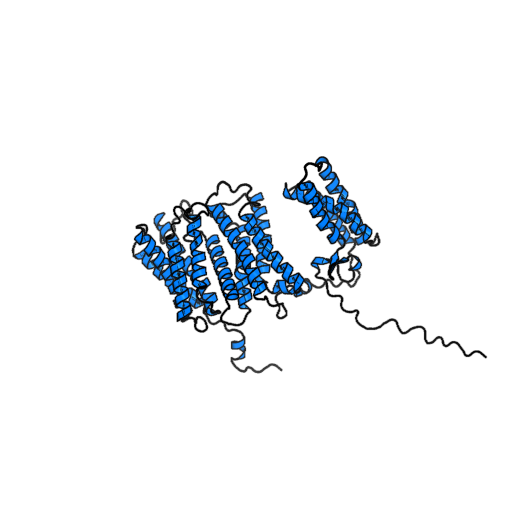 ALA A C 1
ATOM 3532 O O . ALA A 1 478 ? 16.591 -20.139 -20.758 1.00 93.75 478 ALA A O 1
ATOM 3533 N N . THR A 1 479 ? 15.286 -19.021 -19.308 1.00 88.94 479 THR A N 1
ATOM 3534 C CA . THR A 1 479 ? 14.182 -18.805 -20.259 1.00 88.94 479 THR A CA 1
ATOM 3535 C C . THR A 1 479 ? 14.602 -17.843 -21.373 1.00 88.94 479 THR A C 1
ATOM 3537 O O . THR A 1 479 ? 14.413 -18.138 -22.545 1.00 88.94 479 THR A O 1
ATOM 3540 N N . LEU A 1 480 ? 15.268 -16.731 -21.034 1.00 87.25 480 LEU A N 1
ATOM 3541 C CA . LEU A 1 480 ? 15.816 -15.811 -22.040 1.00 87.25 480 LEU A CA 1
ATOM 3542 C C . LEU A 1 480 ? 16.849 -16.480 -22.954 1.00 87.25 480 LEU A C 1
ATOM 3544 O O . LEU A 1 480 ? 16.898 -16.164 -24.137 1.00 87.25 480 LEU A O 1
ATOM 3548 N N . GLY A 1 481 ? 17.688 -17.364 -22.415 1.00 86.62 481 GLY A N 1
ATOM 3549 C CA . GLY A 1 481 ? 18.689 -18.101 -23.181 1.00 86.62 481 GLY A CA 1
ATOM 3550 C C . GLY A 1 481 ? 18.061 -19.140 -24.103 1.00 86.62 481 GLY A C 1
ATOM 3551 O O . GLY A 1 481 ? 18.482 -19.260 -25.244 1.00 86.62 481 GLY A O 1
ATOM 3552 N N . HIS A 1 482 ? 17.026 -19.843 -23.636 1.00 90.12 482 HIS A N 1
ATOM 3553 C CA . HIS A 1 482 ? 16.251 -20.774 -24.458 1.00 90.12 482 HIS A CA 1
ATOM 3554 C C . HIS A 1 482 ? 15.583 -20.078 -25.653 1.00 90.12 482 HIS A C 1
ATOM 3556 O O . HIS A 1 482 ? 15.505 -20.651 -26.734 1.00 90.12 482 HIS A O 1
ATOM 3562 N N . ASP A 1 483 ? 15.132 -18.840 -25.462 1.00 83.88 483 ASP A N 1
ATOM 3563 C CA . ASP A 1 483 ? 14.490 -18.043 -26.507 1.00 83.88 483 ASP A CA 1
ATOM 3564 C C . ASP A 1 483 ? 15.493 -17.283 -27.405 1.00 83.88 483 ASP A C 1
ATOM 3566 O O . ASP A 1 483 ? 15.076 -16.419 -28.174 1.00 83.88 483 ASP A O 1
ATOM 3570 N N . ASP A 1 484 ? 16.806 -17.519 -27.270 1.00 84.31 484 ASP A N 1
ATOM 3571 C CA . ASP A 1 484 ? 17.880 -16.769 -27.949 1.00 84.31 484 ASP A CA 1
ATOM 3572 C C . ASP A 1 484 ? 17.830 -15.237 -27.708 1.00 84.31 484 ASP A C 1
ATOM 3574 O O . ASP A 1 484 ? 18.331 -14.422 -28.486 1.00 84.31 484 ASP A O 1
ATOM 3578 N N . ARG A 1 485 ? 17.228 -14.815 -26.588 1.00 81.19 485 ARG A N 1
ATOM 3579 C CA . ARG A 1 485 ? 17.033 -13.406 -26.190 1.00 81.19 485 ARG A CA 1
ATOM 3580 C C . ARG A 1 485 ? 18.067 -12.908 -25.182 1.00 81.19 485 ARG A C 1
ATOM 3582 O O . ARG A 1 485 ? 18.137 -11.704 -24.930 1.00 81.19 485 ARG A O 1
ATOM 3589 N N . LEU A 1 486 ? 18.856 -13.799 -24.581 1.00 84.38 486 LEU A N 1
ATOM 3590 C CA . LEU A 1 486 ? 19.874 -13.433 -23.596 1.00 84.38 486 LEU A CA 1
ATOM 3591 C C . LEU A 1 486 ? 21.115 -12.843 -24.281 1.00 84.38 486 LEU A C 1
ATOM 3593 O O . LEU A 1 486 ? 21.962 -13.563 -24.790 1.00 84.38 486 LEU A O 1
ATOM 3597 N N . GLN A 1 487 ? 21.239 -11.517 -24.242 1.00 83.56 487 GLN A N 1
ATOM 3598 C CA . GLN A 1 487 ? 22.373 -10.783 -24.827 1.00 83.56 487 GLN A CA 1
ATOM 3599 C C . GLN A 1 487 ? 23.574 -10.639 -23.873 1.00 83.56 487 GLN A C 1
ATOM 3601 O O . GLN A 1 487 ? 24.607 -10.078 -24.229 1.00 83.56 487 GLN A O 1
ATOM 3606 N N . TRP A 1 488 ? 23.440 -11.100 -22.629 1.00 80.94 488 TRP A N 1
ATOM 3607 C CA . TRP A 1 488 ? 24.487 -11.006 -21.616 1.00 80.94 488 TRP A CA 1
ATOM 3608 C C . TRP A 1 488 ? 25.454 -12.184 -21.717 1.00 80.94 488 TRP A C 1
ATOM 3610 O O . TRP A 1 488 ? 25.031 -13.337 -21.757 1.00 80.94 488 TRP A O 1
ATOM 3620 N N . GLY A 1 489 ? 26.758 -11.897 -21.696 1.00 78.38 489 GLY A N 1
ATOM 3621 C CA . GLY A 1 489 ? 27.792 -12.931 -21.638 1.00 78.38 489 GLY A CA 1
ATOM 3622 C C . GLY A 1 489 ? 27.773 -13.721 -20.322 1.00 78.38 489 GLY A C 1
ATOM 3623 O O . GLY A 1 489 ? 27.171 -13.300 -19.332 1.00 78.38 489 GLY A O 1
ATOM 3624 N N . GLU A 1 490 ? 28.488 -14.848 -20.295 1.00 80.44 490 GLU A N 1
ATOM 3625 C CA . GLU A 1 490 ? 28.537 -15.795 -19.164 1.00 80.44 490 GLU A CA 1
ATOM 3626 C C . GLU A 1 490 ? 28.869 -15.143 -17.818 1.00 80.44 490 GLU A C 1
ATOM 3628 O O . GLU A 1 490 ? 28.249 -15.445 -16.797 1.00 80.44 490 GLU A O 1
ATOM 3633 N N . ALA A 1 491 ? 29.799 -14.185 -17.824 1.00 63.91 491 ALA A N 1
ATOM 3634 C CA . ALA A 1 491 ? 30.183 -13.446 -16.629 1.00 63.91 491 ALA A CA 1
ATOM 3635 C C . ALA A 1 491 ? 29.035 -12.592 -16.061 1.00 63.91 491 ALA A C 1
ATOM 3637 O O . ALA A 1 491 ? 28.895 -12.487 -14.844 1.00 63.91 491 ALA A O 1
ATOM 3638 N N . LEU A 1 492 ? 28.202 -12.000 -16.923 1.00 70.19 492 LEU A N 1
ATOM 3639 C CA . LEU A 1 492 ? 27.135 -11.090 -16.509 1.00 70.19 492 LEU A CA 1
ATOM 3640 C C . LEU A 1 492 ? 25.946 -11.847 -15.924 1.00 70.19 492 LEU A C 1
ATOM 3642 O O . LEU A 1 492 ? 25.547 -11.562 -14.797 1.00 70.19 492 LEU A O 1
ATOM 3646 N N . TRP A 1 493 ? 25.397 -12.835 -16.636 1.00 80.81 493 TRP A N 1
ATOM 3647 C CA . TRP A 1 493 ? 24.237 -13.567 -16.119 1.00 80.81 493 TRP A CA 1
ATOM 3648 C C . TRP A 1 493 ? 24.624 -14.494 -14.952 1.00 80.81 493 TRP A C 1
ATOM 3650 O O . TRP A 1 493 ? 23.913 -14.540 -13.947 1.00 80.81 493 TRP A O 1
ATOM 3660 N N . GLY A 1 494 ? 25.792 -15.151 -15.008 1.00 72.19 494 GLY A N 1
ATOM 3661 C CA . GLY A 1 494 ? 26.310 -15.963 -13.900 1.00 72.19 494 GLY A CA 1
ATOM 3662 C C . GLY A 1 494 ? 26.667 -15.123 -12.666 1.00 72.19 494 GLY A C 1
ATOM 3663 O O . GLY A 1 494 ? 26.341 -15.488 -11.529 1.00 72.19 494 GLY A O 1
ATOM 3664 N N . GLY A 1 495 ? 27.271 -13.951 -12.886 1.00 66.75 495 GLY A N 1
ATOM 3665 C CA . GLY A 1 495 ? 27.560 -12.968 -11.843 1.00 66.75 495 GLY A CA 1
ATOM 3666 C C . GLY A 1 495 ? 26.292 -12.418 -11.190 1.00 66.75 495 GLY A C 1
ATOM 3667 O O . GLY A 1 495 ? 26.209 -12.390 -9.963 1.00 66.75 495 GLY A O 1
ATOM 3668 N N . ALA A 1 496 ? 25.275 -12.068 -11.985 1.00 80.69 496 ALA A N 1
ATOM 3669 C CA . ALA A 1 496 ? 23.988 -11.554 -11.514 1.00 80.69 496 ALA A CA 1
ATOM 3670 C C . ALA A 1 496 ? 23.225 -12.558 -10.629 1.00 80.69 496 ALA A C 1
ATOM 3672 O O . ALA A 1 496 ? 22.684 -12.174 -9.588 1.00 80.69 496 ALA A O 1
ATOM 3673 N N . ILE A 1 497 ? 23.223 -13.850 -10.982 1.00 90.44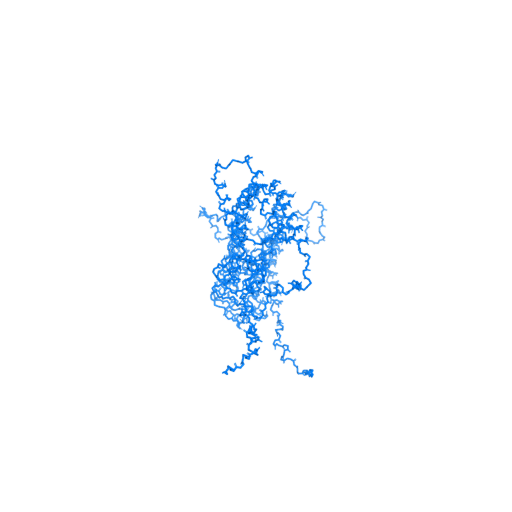 497 ILE A N 1
ATOM 3674 C CA . ILE A 1 497 ? 22.647 -14.914 -10.138 1.00 90.44 497 ILE A CA 1
ATOM 3675 C C . ILE A 1 497 ? 23.394 -14.991 -8.803 1.00 90.44 497 ILE A C 1
ATOM 3677 O O . ILE A 1 497 ? 22.779 -14.998 -7.734 1.00 90.44 497 ILE A O 1
ATOM 3681 N N . THR A 1 498 ? 24.727 -15.020 -8.864 1.00 80.12 498 THR A N 1
ATOM 3682 C CA . THR A 1 498 ? 25.583 -15.190 -7.684 1.00 80.12 498 THR A CA 1
ATOM 3683 C C . THR A 1 498 ? 25.447 -14.014 -6.721 1.00 80.12 498 THR A C 1
ATOM 3685 O O . THR A 1 498 ? 25.220 -14.215 -5.527 1.00 80.12 498 THR A O 1
ATOM 3688 N N . ILE A 1 499 ? 25.524 -12.776 -7.217 1.00 71.50 499 ILE A N 1
ATOM 3689 C CA . ILE A 1 499 ? 25.399 -11.582 -6.375 1.00 71.50 499 ILE A CA 1
ATOM 3690 C C . ILE A 1 499 ? 23.992 -11.454 -5.780 1.00 71.50 499 ILE A C 1
ATOM 3692 O O . ILE A 1 499 ? 23.862 -11.099 -4.611 1.00 71.50 499 ILE A O 1
ATOM 3696 N N . SER A 1 500 ? 22.948 -11.835 -6.522 1.00 88.69 500 SER A N 1
ATOM 3697 C CA . SER A 1 500 ? 21.571 -11.868 -6.012 1.00 88.69 500 SER A CA 1
ATOM 3698 C C . SER A 1 500 ? 21.415 -12.859 -4.858 1.00 88.69 500 SER A C 1
ATOM 3700 O O . SER A 1 500 ? 20.756 -12.554 -3.863 1.00 88.69 500 SER A O 1
ATOM 3702 N N . ALA A 1 501 ? 22.069 -14.021 -4.946 1.00 87.44 501 ALA A N 1
ATOM 3703 C CA . ALA A 1 501 ? 22.101 -14.997 -3.863 1.00 87.44 501 ALA A CA 1
ATOM 3704 C C . ALA A 1 501 ? 22.822 -14.447 -2.618 1.00 87.44 501 ALA A C 1
ATOM 3706 O O . ALA A 1 501 ? 22.316 -14.545 -1.500 1.00 87.44 501 ALA A O 1
ATOM 3707 N N . LEU A 1 502 ? 23.995 -13.832 -2.807 1.00 73.81 502 LEU A N 1
ATOM 3708 C CA . LEU A 1 502 ? 24.798 -13.275 -1.715 1.00 73.81 502 LEU A CA 1
ATOM 3709 C C . LEU A 1 502 ? 24.084 -12.117 -1.009 1.00 73.81 502 LEU A C 1
ATOM 3711 O O . LEU A 1 502 ? 24.027 -12.087 0.221 1.00 73.81 502 LEU A O 1
ATOM 3715 N N . VAL A 1 503 ? 23.500 -11.192 -1.773 1.00 81.38 503 VAL A N 1
ATOM 3716 C CA . VAL A 1 503 ? 22.748 -10.054 -1.230 1.00 81.38 503 VAL A CA 1
ATOM 3717 C C . VAL A 1 503 ? 21.488 -10.532 -0.515 1.00 81.38 503 VAL A C 1
ATOM 3719 O O . VAL A 1 503 ? 21.241 -10.120 0.621 1.00 81.38 503 VAL A O 1
ATOM 3722 N N . GLY A 1 504 ? 20.740 -11.461 -1.120 1.00 89.94 504 GLY A N 1
ATOM 3723 C CA . GLY A 1 504 ? 19.586 -12.086 -0.481 1.00 89.94 504 GLY A CA 1
ATOM 3724 C C . GLY A 1 504 ? 19.952 -12.746 0.851 1.00 89.94 504 GLY A C 1
ATOM 3725 O O . GLY A 1 504 ? 19.281 -12.518 1.859 1.00 89.94 504 GLY A O 1
ATOM 3726 N N . ALA A 1 505 ? 21.055 -13.500 0.900 1.00 81.31 505 ALA A N 1
ATOM 3727 C CA . ALA A 1 505 ? 21.548 -14.115 2.131 1.00 81.31 505 ALA A CA 1
ATOM 3728 C C . ALA A 1 505 ? 21.976 -13.100 3.195 1.00 81.31 505 ALA A C 1
ATOM 3730 O O . ALA A 1 505 ? 21.681 -13.305 4.377 1.00 81.31 505 ALA A O 1
ATOM 3731 N N . ALA A 1 506 ? 22.670 -12.030 2.797 1.00 73.12 506 ALA A N 1
ATOM 3732 C CA . ALA A 1 506 ? 23.166 -11.000 3.703 1.00 73.12 506 ALA A CA 1
ATOM 3733 C C . ALA A 1 506 ? 22.014 -10.232 4.364 1.00 73.12 506 ALA A C 1
ATOM 3735 O O . ALA A 1 506 ? 21.969 -10.113 5.589 1.00 73.12 506 ALA A O 1
ATOM 3736 N N . ILE A 1 507 ? 21.037 -9.788 3.573 1.00 89.56 507 ILE A N 1
ATOM 3737 C CA . ILE A 1 507 ? 19.842 -9.094 4.069 1.00 89.56 507 ILE A CA 1
ATOM 3738 C C . ILE A 1 507 ? 19.036 -10.007 4.988 1.00 89.56 507 ILE A C 1
ATOM 3740 O O . ILE A 1 507 ? 18.671 -9.621 6.099 1.00 89.56 507 ILE A O 1
ATOM 3744 N N . ALA A 1 508 ? 18.826 -11.254 4.571 1.00 89.56 508 ALA A N 1
ATOM 3745 C CA . ALA A 1 508 ? 18.137 -12.235 5.390 1.00 89.56 508 ALA A CA 1
ATOM 3746 C C . ALA A 1 508 ? 18.852 -12.495 6.727 1.00 89.56 508 ALA A C 1
ATOM 3748 O O . ALA A 1 508 ? 18.200 -12.633 7.763 1.00 89.56 508 ALA A O 1
ATOM 3749 N N . ALA A 1 509 ? 20.191 -12.516 6.725 1.00 79.00 509 ALA A N 1
ATOM 3750 C CA . ALA A 1 509 ? 20.994 -12.665 7.936 1.00 79.00 509 ALA A CA 1
ATOM 3751 C C . ALA A 1 509 ? 20.801 -11.495 8.910 1.00 79.00 509 ALA A C 1
ATOM 3753 O O . ALA A 1 509 ? 20.800 -11.721 10.120 1.00 79.00 509 ALA A O 1
ATOM 3754 N N . LEU A 1 510 ? 20.679 -10.270 8.384 1.00 83.38 510 LEU A N 1
ATOM 3755 C CA . LEU A 1 510 ? 20.452 -9.051 9.164 1.00 83.38 510 LEU A CA 1
ATOM 3756 C C . LEU A 1 510 ? 19.047 -9.030 9.769 1.00 83.38 510 LEU A C 1
ATOM 3758 O O . LEU A 1 510 ? 18.890 -8.732 10.948 1.00 83.38 510 LEU A O 1
ATOM 3762 N N . ILE A 1 511 ? 18.031 -9.408 8.993 1.00 87.25 511 ILE A N 1
ATOM 3763 C CA . ILE A 1 511 ? 16.640 -9.485 9.468 1.00 87.25 511 ILE A CA 1
ATOM 3764 C C . ILE A 1 511 ? 16.492 -10.547 10.558 1.00 87.25 511 ILE A C 1
ATOM 3766 O O . ILE A 1 511 ? 15.787 -10.344 11.542 1.00 87.25 511 ILE A O 1
ATOM 3770 N N . ALA A 1 512 ? 17.176 -11.680 10.399 1.00 85.12 512 ALA A N 1
ATOM 3771 C CA . ALA A 1 512 ? 17.157 -12.775 11.358 1.00 85.12 512 ALA A CA 1
ATOM 3772 C C . ALA A 1 512 ? 18.105 -12.567 12.553 1.00 85.12 512 ALA A C 1
ATOM 3774 O O . ALA A 1 512 ? 18.369 -13.521 13.295 1.00 85.12 512 ALA A O 1
ATOM 3775 N N . LEU A 1 513 ? 18.639 -11.354 12.751 1.00 80.94 513 LEU A N 1
ATOM 3776 C CA . LEU A 1 513 ? 19.352 -11.023 13.979 1.00 80.94 513 LEU A CA 1
ATOM 3777 C C . LEU A 1 513 ? 18.399 -11.190 15.172 1.00 80.94 513 LEU A C 1
ATOM 3779 O O . LEU A 1 513 ? 17.274 -10.685 15.139 1.00 80.94 513 LEU A O 1
ATOM 3783 N N . PRO A 1 514 ? 18.819 -11.895 16.236 1.00 63.88 514 PRO A N 1
ATOM 3784 C CA . PRO A 1 514 ? 17.991 -12.038 17.418 1.00 63.88 514 PRO A CA 1
ATOM 3785 C C . PRO A 1 514 ? 17.818 -10.666 18.071 1.00 63.88 514 PRO A C 1
ATOM 3787 O O . PRO A 1 514 ? 18.738 -10.135 18.688 1.00 63.88 514 PRO A O 1
ATOM 3790 N N . VAL A 1 515 ? 16.627 -10.085 17.936 1.00 55.44 515 VAL A N 1
ATOM 3791 C CA . VAL A 1 515 ? 16.226 -8.925 18.732 1.00 55.44 515 VAL A CA 1
ATOM 3792 C C . VAL A 1 515 ? 15.925 -9.442 20.134 1.00 55.44 515 VAL A C 1
ATOM 3794 O O . VAL A 1 515 ? 15.082 -10.327 20.300 1.00 55.44 515 VAL A O 1
ATOM 3797 N N . SER A 1 516 ? 16.612 -8.917 21.149 1.00 39.81 516 SER A N 1
ATOM 3798 C CA . SER A 1 516 ? 16.306 -9.215 22.546 1.00 39.81 516 SER A CA 1
ATOM 3799 C C . SER A 1 516 ? 14.891 -8.725 22.865 1.00 39.81 516 SER A C 1
ATOM 3801 O O . SER A 1 516 ? 14.642 -7.554 23.136 1.00 39.81 516 SER A O 1
ATOM 3803 N N . THR A 1 517 ? 13.910 -9.621 22.814 1.00 45.00 517 THR A N 1
ATOM 3804 C CA . THR A 1 517 ? 12.581 -9.334 23.357 1.00 45.00 517 THR A CA 1
ATOM 3805 C C . THR A 1 517 ? 12.720 -9.170 24.869 1.00 45.00 517 THR A C 1
ATOM 3807 O O . THR A 1 517 ? 13.420 -9.964 25.490 1.00 45.00 517 THR A O 1
ATOM 3810 N N . GLY A 1 518 ? 12.076 -8.168 25.479 1.00 37.91 518 GLY A N 1
ATOM 3811 C CA . GLY A 1 518 ? 12.292 -7.772 26.885 1.00 37.91 518 GLY A CA 1
ATOM 3812 C C . GLY A 1 518 ? 12.198 -8.886 27.943 1.00 37.91 518 GLY A C 1
ATOM 3813 O O . GLY A 1 518 ? 12.788 -8.754 29.009 1.00 37.91 518 GLY A O 1
ATOM 3814 N N . SER A 1 519 ? 11.566 -10.023 27.635 1.00 40.78 519 SER A N 1
ATOM 3815 C CA . SER A 1 519 ? 11.602 -11.242 28.457 1.00 40.78 519 SER A CA 1
ATOM 3816 C C . SER A 1 519 ? 13.008 -11.842 28.637 1.00 40.78 519 SER A C 1
ATOM 3818 O O . SER A 1 519 ? 13.283 -12.456 29.663 1.00 40.78 519 SER A O 1
ATOM 3820 N N . ALA A 1 520 ? 13.909 -11.644 27.670 1.00 36.50 520 ALA A N 1
ATOM 3821 C CA . ALA A 1 520 ? 15.315 -12.044 27.745 1.00 36.50 520 ALA A CA 1
ATOM 3822 C C . ALA A 1 520 ? 16.153 -11.083 28.609 1.00 36.50 520 ALA A C 1
ATOM 3824 O O . ALA A 1 520 ? 17.173 -11.487 29.162 1.00 36.50 520 ALA A O 1
ATOM 3825 N N . ILE A 1 521 ? 15.708 -9.829 28.758 1.00 39.72 521 ILE A N 1
ATOM 3826 C CA . ILE A 1 521 ? 16.347 -8.825 29.624 1.00 39.72 521 ILE A CA 1
ATOM 3827 C C . ILE A 1 521 ? 15.996 -9.103 31.092 1.00 39.72 521 ILE A C 1
ATOM 3829 O O . ILE A 1 521 ? 16.842 -8.957 31.964 1.00 39.72 521 ILE A O 1
ATOM 3833 N N . THR A 1 522 ? 14.786 -9.597 31.374 1.00 41.97 522 THR A N 1
ATOM 3834 C CA . THR A 1 522 ? 14.360 -9.947 32.742 1.00 41.97 522 THR A CA 1
ATOM 3835 C C . THR A 1 522 ? 14.970 -11.241 33.286 1.00 41.97 522 THR A C 1
ATOM 3837 O O . THR A 1 522 ? 14.930 -11.466 34.490 1.00 41.97 522 THR A O 1
ATOM 3840 N N . SER A 1 523 ? 15.526 -12.104 32.430 1.00 43.38 523 SER A N 1
ATOM 3841 C CA . SER A 1 523 ? 16.149 -13.374 32.841 1.00 43.38 523 SER A CA 1
ATOM 3842 C C . SER A 1 523 ? 17.680 -13.322 32.927 1.00 43.38 523 SER A C 1
ATOM 3844 O O . SER A 1 523 ? 18.304 -14.317 33.289 1.00 43.38 523 SER A O 1
ATOM 3846 N N . GLY A 1 524 ? 18.301 -12.192 32.574 1.00 41.06 524 GLY A N 1
ATOM 3847 C CA . GLY A 1 524 ? 19.750 -12.007 32.611 1.00 41.06 524 GLY A CA 1
ATOM 3848 C C . GLY A 1 524 ? 20.184 -11.170 33.811 1.00 41.06 524 GLY A C 1
ATOM 3849 O O . GLY A 1 524 ? 20.089 -9.951 33.766 1.00 41.06 524 GLY A O 1
ATOM 3850 N N . THR A 1 525 ? 20.728 -11.835 34.835 1.00 37.28 525 THR A N 1
ATOM 3851 C CA . THR A 1 525 ? 21.389 -11.318 36.059 1.00 37.28 525 THR A CA 1
ATOM 3852 C C . THR A 1 525 ? 20.519 -10.644 37.146 1.00 37.28 525 THR A C 1
ATOM 3854 O O . THR A 1 525 ? 19.810 -9.682 36.866 1.00 37.28 525 THR A O 1
ATOM 3857 N N . PRO A 1 526 ? 20.607 -11.096 38.421 1.00 42.91 526 PRO A N 1
ATOM 3858 C CA . PRO A 1 526 ? 19.963 -10.438 39.555 1.00 42.91 526 PRO A CA 1
ATOM 3859 C C . PRO A 1 526 ? 20.762 -9.187 39.951 1.00 42.91 526 PRO A C 1
ATOM 3861 O O . PRO A 1 526 ? 21.814 -9.279 40.580 1.00 42.91 526 PRO A O 1
ATOM 3864 N N . GLY A 1 527 ? 20.272 -8.010 39.567 1.00 40.06 527 GLY A N 1
ATOM 3865 C CA . GLY A 1 527 ? 20.664 -6.738 40.180 1.00 40.06 527 GLY A CA 1
ATOM 3866 C C . GLY A 1 527 ? 19.741 -6.416 41.362 1.00 40.06 527 GLY A C 1
ATOM 3867 O O . GLY A 1 527 ? 18.582 -6.835 41.343 1.00 40.06 527 GLY A O 1
ATOM 3868 N N . PRO A 1 528 ? 20.213 -5.706 42.402 1.00 38.66 528 PRO A N 1
ATOM 3869 C CA . PRO A 1 528 ? 19.397 -5.424 43.575 1.00 38.66 528 PRO A CA 1
ATOM 3870 C C . PRO A 1 528 ? 18.223 -4.517 43.189 1.00 38.66 528 PRO A C 1
ATOM 3872 O O . PRO A 1 528 ? 18.406 -3.479 42.551 1.00 38.66 528 PRO A O 1
ATOM 3875 N N . HIS A 1 529 ? 17.014 -4.922 43.576 1.00 34.56 529 HIS A N 1
ATOM 3876 C CA . HIS A 1 529 ? 15.827 -4.087 43.442 1.00 34.56 529 HIS A CA 1
ATOM 3877 C C . HIS A 1 529 ? 15.978 -2.828 44.318 1.00 34.56 529 HIS A C 1
ATOM 3879 O O . HIS A 1 529 ? 16.364 -2.962 45.482 1.00 34.56 529 HIS A O 1
ATOM 3885 N N . PRO A 1 530 ? 15.687 -1.620 43.797 1.00 33.97 530 PRO A N 1
ATOM 3886 C CA . PRO A 1 530 ? 15.585 -0.435 44.634 1.00 33.97 530 PRO A CA 1
ATOM 3887 C C . PRO A 1 530 ? 14.367 -0.553 45.561 1.00 33.97 530 PRO A C 1
ATOM 3889 O O . PRO A 1 530 ? 13.326 -1.068 45.148 1.00 33.97 530 PRO A O 1
ATOM 3892 N N . ALA A 1 531 ? 14.569 -0.110 46.804 1.00 40.34 531 ALA A N 1
ATOM 3893 C CA . ALA A 1 531 ? 13.605 -0.104 47.903 1.00 40.34 531 ALA A CA 1
ATOM 3894 C C . ALA A 1 531 ? 12.375 0.775 47.644 1.00 40.34 531 ALA A C 1
ATOM 3896 O O . ALA A 1 531 ? 12.516 1.787 46.916 1.00 40.34 531 ALA A O 1
#